Protein AF-0000000074147773 (afdb_homodimer)

Structure (mmCIF, N/CA/C/O backbone):
data_AF-0000000074147773-model_v1
#
loop_
_entity.id
_entity.type
_entity.pdbx_description
1 polymer 'Methenyltetrahydrofolate cyclohydrolase'
#
loop_
_atom_site.group_PDB
_atom_site.id
_atom_site.type_symbol
_atom_site.label_atom_id
_atom_site.label_alt_id
_atom_site.label_comp_id
_atom_site.label_asym_id
_atom_site.label_entity_id
_atom_site.label_seq_id
_atom_site.pdbx_PDB_ins_code
_atom_site.Cartn_x
_atom_site.Cartn_y
_atom_site.Cartn_z
_atom_site.occupancy
_atom_site.B_iso_or_equiv
_atom_site.auth_seq_id
_atom_site.auth_comp_id
_atom_site.auth_asym_id
_atom_site.auth_atom_id
_atom_site.pdbx_PDB_model_num
ATOM 1 N N . MET A 1 1 ? 4.961 -12.312 -34 1 29.41 1 MET A N 1
ATOM 2 C CA . MET A 1 1 ? 4 -11.25 -33.75 1 29.41 1 MET A CA 1
ATOM 3 C C . MET A 1 1 ? 4.52 -10.289 -32.688 1 29.41 1 MET A C 1
ATOM 5 O O . MET A 1 1 ? 4.824 -10.711 -31.562 1 29.41 1 MET A O 1
ATOM 9 N N . GLU A 1 2 ? 5.23 -9.031 -32.844 1 34.5 2 GLU A N 1
ATOM 10 C CA . GLU A 1 2 ? 6.031 -7.953 -32.281 1 34.5 2 GLU A CA 1
ATOM 11 C C . GLU A 1 2 ? 5.363 -7.359 -31.031 1 34.5 2 GLU A C 1
ATOM 13 O O . GLU A 1 2 ? 4.246 -6.852 -31.109 1 34.5 2 GLU A O 1
ATOM 18 N N . SER A 1 3 ? 5.461 -7.637 -29.625 1 37.81 3 SER A N 1
ATOM 19 C CA . SER A 1 3 ? 5.012 -7.641 -28.25 1 37.81 3 SER A CA 1
ATOM 20 C C . SER A 1 3 ? 4.984 -6.23 -27.672 1 37.81 3 SER A C 1
ATOM 22 O O . SER A 1 3 ? 5.328 -6.02 -26.5 1 37.81 3 SER A O 1
ATOM 24 N N . SER A 1 4 ? 5.133 -4.949 -28.344 1 43 4 SER A N 1
ATOM 25 C CA . SER A 1 4 ? 5.449 -3.543 -28.547 1 43 4 SER A CA 1
ATOM 26 C C . SER A 1 4 ? 4.516 -2.639 -27.75 1 43 4 SER A C 1
ATOM 28 O O . SER A 1 4 ? 4.969 -1.708 -27.094 1 43 4 SER A O 1
ATOM 30 N N . ASP A 1 5 ? 3.113 -2.307 -28.312 1 51.75 5 ASP A N 1
ATOM 31 C CA . ASP A 1 5 ? 2.176 -1.191 -28.219 1 51.75 5 ASP A CA 1
ATOM 32 C C . ASP A 1 5 ? 1.51 -1.149 -26.844 1 51.75 5 ASP A C 1
ATOM 34 O O . ASP A 1 5 ? 0.52 -0.442 -26.656 1 51.75 5 ASP A O 1
ATOM 38 N N . LYS A 1 6 ? 1.767 -2.047 -26.078 1 74.19 6 LYS A N 1
ATOM 39 C CA . LYS A 1 6 ? 0.974 -2.094 -24.859 1 74.19 6 LYS A CA 1
ATOM 40 C C . LYS A 1 6 ? 1.425 -1.021 -23.859 1 74.19 6 LYS A C 1
ATOM 42 O O . LYS A 1 6 ? 2.623 -0.848 -23.641 1 74.19 6 LYS A O 1
ATOM 47 N N . ILE A 1 7 ? 0.647 -0.293 -23.656 1 90.44 7 ILE A N 1
ATOM 48 C CA . ILE A 1 7 ? 0.877 0.74 -22.656 1 90.44 7 ILE A CA 1
ATOM 49 C C . ILE A 1 7 ? 1.504 0.118 -21.406 1 90.44 7 ILE A C 1
ATOM 51 O O . ILE A 1 7 ? 1.015 -0.894 -20.906 1 90.44 7 ILE A O 1
ATOM 55 N N . LYS A 1 8 ? 2.754 0.72 -21.109 1 96.19 8 LYS A N 1
ATOM 56 C CA . LYS A 1 8 ? 3.381 0.263 -19.875 1 96.19 8 LYS A CA 1
ATOM 57 C C . LYS A 1 8 ? 2.434 0.412 -18.688 1 96.19 8 LYS A C 1
ATOM 59 O O . LYS A 1 8 ? 1.649 1.362 -18.641 1 96.19 8 LYS A O 1
ATOM 64 N N . LEU A 1 9 ? 2.557 -0.542 -17.766 1 97.94 9 LEU A N 1
ATOM 65 C CA . LEU A 1 9 ? 1.691 -0.519 -16.594 1 97.94 9 LEU A CA 1
ATOM 66 C C . LEU A 1 9 ? 1.794 0.82 -15.867 1 97.94 9 LEU A C 1
ATOM 68 O O . LEU A 1 9 ? 0.778 1.398 -15.477 1 97.94 9 LEU A O 1
ATOM 72 N N . ILE A 1 10 ? 3.014 1.371 -15.742 1 98.31 10 ILE A N 1
ATOM 73 C CA . ILE A 1 10 ? 3.25 2.57 -14.945 1 98.31 10 ILE A CA 1
ATOM 74 C C . ILE A 1 10 ? 2.764 3.801 -15.711 1 98.31 10 ILE A C 1
ATOM 76 O O . ILE A 1 10 ? 2.684 4.895 -15.148 1 98.31 10 ILE A O 1
ATOM 80 N N . ASP A 1 11 ? 2.488 3.627 -16.969 1 97.94 11 ASP A N 1
ATOM 81 C CA . ASP A 1 11 ? 1.99 4.727 -17.797 1 97.94 11 ASP A CA 1
ATOM 82 C C . ASP A 1 11 ? 0.463 4.746 -17.812 1 97.94 11 ASP A C 1
ATOM 84 O O . ASP A 1 11 ? -0.142 5.641 -18.406 1 97.94 11 ASP A O 1
ATOM 88 N N . ARG A 1 12 ? -0.165 3.822 -17.156 1 97.94 12 ARG A N 1
ATOM 89 C CA . ARG A 1 12 ? -1.62 3.787 -17.062 1 97.94 12 ARG A CA 1
ATOM 90 C C . ARG A 1 12 ? -2.107 4.699 -15.938 1 97.94 12 ARG A C 1
ATOM 92 O O . ARG A 1 12 ? -1.411 4.891 -14.938 1 97.94 12 ARG A O 1
ATOM 99 N N . ALA A 1 13 ? -3.307 5.168 -16.156 1 98.38 13 ALA A N 1
ATOM 100 C CA . ALA A 1 13 ? -3.955 5.902 -15.078 1 98.38 13 ALA A CA 1
ATOM 101 C C . ALA A 1 13 ? -4.152 5.016 -13.852 1 98.38 13 ALA A C 1
ATOM 103 O O . ALA A 1 13 ? -4.316 3.801 -13.977 1 98.38 13 ALA A O 1
ATOM 104 N N . ILE A 1 14 ? -4.141 5.605 -12.734 1 98.69 14 ILE A N 1
ATOM 105 C CA . ILE A 1 14 ? -4.371 4.887 -11.484 1 98.69 14 ILE A CA 1
ATOM 106 C C . ILE A 1 14 ? -5.629 4.027 -11.602 1 98.69 14 ILE A C 1
ATOM 108 O O . ILE A 1 14 ? -5.605 2.836 -11.289 1 98.69 14 ILE A O 1
ATOM 112 N N . THR A 1 15 ? -6.723 4.586 -12.078 1 98.56 15 THR A N 1
ATOM 113 C CA . THR A 1 15 ? -7.984 3.873 -12.219 1 98.56 15 THR A CA 1
ATOM 114 C C . THR A 1 15 ? -7.832 2.676 -13.148 1 98.56 15 THR A C 1
ATOM 116 O O . THR A 1 15 ? -8.352 1.593 -12.875 1 98.56 15 THR A O 1
ATOM 119 N N . GLU A 1 16 ? -7.113 2.869 -14.219 1 98.44 16 GLU A N 1
ATOM 120 C CA . GLU A 1 16 ? -6.914 1.796 -15.188 1 98.44 16 GLU A CA 1
ATOM 121 C C . GLU A 1 16 ? -6.074 0.667 -14.602 1 98.44 16 GLU A C 1
ATOM 123 O O . GLU A 1 16 ? -6.348 -0.51 -14.844 1 98.44 16 GLU A O 1
ATOM 128 N N . PHE A 1 17 ? -5.039 1.039 -13.93 1 98.75 17 PHE A N 1
ATOM 129 C CA . PHE A 1 17 ? -4.184 0.029 -13.32 1 98.75 17 PHE A CA 1
ATOM 130 C C . PHE A 1 17 ? -4.965 -0.794 -12.297 1 98.75 17 PHE A C 1
ATOM 132 O O . PHE A 1 17 ? -4.887 -2.023 -12.297 1 98.75 17 PHE A O 1
ATOM 139 N N . VAL A 1 18 ? -5.723 -0.099 -11.438 1 98.81 18 VAL A N 1
ATOM 140 C CA . VAL A 1 18 ? -6.469 -0.779 -10.383 1 98.81 18 VAL A CA 1
ATOM 141 C C . VAL A 1 18 ? -7.535 -1.677 -11.008 1 98.81 18 VAL A C 1
ATOM 143 O O . VAL A 1 18 ? -7.766 -2.795 -10.539 1 98.81 18 VAL A O 1
ATOM 146 N N . GLU A 1 19 ? -8.148 -1.21 -12.031 1 98.62 19 GLU A N 1
ATOM 147 C CA . GLU A 1 19 ? -9.148 -2.006 -12.727 1 98.62 19 GLU A CA 1
ATOM 148 C C . GLU A 1 19 ? -8.523 -3.227 -13.391 1 98.62 19 GLU A C 1
ATOM 150 O O . GLU A 1 19 ? -9.102 -4.316 -13.375 1 98.62 19 GLU A O 1
ATOM 155 N N . LEU A 1 20 ? -7.383 -2.988 -14 1 98.69 20 LEU A N 1
ATOM 156 C CA . LEU A 1 20 ? -6.672 -4.102 -14.617 1 98.69 20 LEU A CA 1
ATOM 157 C C . LEU A 1 20 ? -6.262 -5.133 -13.578 1 98.69 20 LEU A C 1
ATOM 159 O O . LEU A 1 20 ? -6.422 -6.336 -13.789 1 98.69 20 LEU A O 1
ATOM 163 N N . LEU A 1 21 ? -5.754 -4.676 -12.461 1 98.69 21 LEU A N 1
ATOM 164 C CA . LEU A 1 21 ? -5.359 -5.547 -11.352 1 98.69 21 LEU A CA 1
ATOM 165 C C . LEU A 1 21 ? -6.543 -6.371 -10.859 1 98.69 21 LEU A C 1
ATOM 167 O O . LEU A 1 21 ? -6.383 -7.543 -10.516 1 98.69 21 LEU A O 1
ATOM 171 N N . ALA A 1 22 ? -7.711 -5.832 -10.891 1 98.69 22 ALA A N 1
ATOM 172 C CA . ALA A 1 22 ? -8.922 -6.457 -10.367 1 98.69 22 ALA A CA 1
ATOM 173 C C . ALA A 1 22 ? -9.531 -7.41 -11.391 1 98.69 22 ALA A C 1
ATOM 175 O O . ALA A 1 22 ? -10.492 -8.125 -11.086 1 98.69 22 ALA A O 1
ATOM 176 N N . SER A 1 23 ? -8.992 -7.477 -12.555 1 98 23 SER A N 1
ATOM 177 C CA . SER A 1 23 ? -9.633 -8.156 -13.68 1 98 23 SER A CA 1
ATOM 178 C C . SER A 1 23 ? -9.273 -9.641 -13.703 1 98 23 SER A C 1
ATOM 180 O O . SER A 1 23 ? -8.703 -10.164 -12.742 1 98 23 SER A O 1
ATOM 182 N N . GLN A 1 24 ? -9.641 -10.297 -14.766 1 97.06 24 GLN A N 1
ATOM 183 C CA . GLN A 1 24 ? -9.352 -11.719 -14.953 1 97.06 24 GLN A CA 1
ATOM 184 C C . GLN A 1 24 ? -7.973 -11.922 -15.57 1 97.06 24 GLN A C 1
ATOM 186 O O . GLN A 1 24 ? -7.531 -13.055 -15.758 1 97.06 24 GLN A O 1
ATOM 191 N N . GLU A 1 25 ? -7.328 -10.758 -15.891 1 96.62 25 GLU A N 1
ATOM 192 C CA . GLU A 1 25 ? -5.98 -10.898 -16.422 1 96.62 25 GLU A CA 1
ATOM 193 C C . GLU A 1 25 ? -5.027 -11.477 -15.391 1 96.62 25 GLU A C 1
ATOM 195 O O . GLU A 1 25 ? -5.098 -11.133 -14.211 1 96.62 25 GLU A O 1
ATOM 200 N N . PRO A 1 26 ? -4.141 -12.336 -15.805 1 95.62 26 PRO A N 1
ATOM 201 C CA . PRO A 1 26 ? -3.252 -12.992 -14.844 1 95.62 26 PRO A CA 1
ATOM 202 C C . PRO A 1 26 ? -2.184 -12.055 -14.297 1 95.62 26 PRO A C 1
ATOM 204 O O . PRO A 1 26 ? -1.562 -12.352 -13.273 1 95.62 26 PRO A O 1
ATOM 207 N N . ALA A 1 27 ? -1.83 -10.922 -14.992 1 95.69 27 ALA A N 1
ATOM 208 C CA . ALA A 1 27 ? -0.927 -9.859 -14.562 1 95.69 27 ALA A CA 1
ATOM 209 C C . ALA A 1 27 ? -1.498 -8.484 -14.898 1 95.69 27 ALA A C 1
ATOM 211 O O . ALA A 1 27 ? -2.195 -8.32 -15.898 1 95.69 27 ALA A O 1
ATOM 212 N N . PRO A 1 28 ? -1.213 -7.453 -14.164 1 98.12 28 PRO A N 1
ATOM 213 C CA . PRO A 1 28 ? -0.367 -7.484 -12.969 1 98.12 28 PRO A CA 1
ATOM 214 C C . PRO A 1 28 ? -1.028 -8.211 -11.797 1 98.12 28 PRO A C 1
ATOM 216 O O . PRO A 1 28 ? -2.238 -8.445 -11.82 1 98.12 28 PRO A O 1
ATOM 219 N N . GLY A 1 29 ? -0.2 -8.641 -10.836 1 98.19 29 GLY A N 1
ATOM 220 C CA . GLY A 1 29 ? -0.664 -9.297 -9.625 1 98.19 29 GLY A CA 1
ATOM 221 C C . GLY A 1 29 ? -0.015 -8.75 -8.367 1 98.19 29 GLY A C 1
ATOM 222 O O . GLY A 1 29 ? 0.261 -7.547 -8.273 1 98.19 29 GLY A O 1
ATOM 223 N N . GLY A 1 30 ? 0.128 -9.641 -7.426 1 98.69 30 GLY A N 1
ATOM 224 C CA . GLY A 1 30 ? 0.611 -9.242 -6.113 1 98.69 30 GLY A CA 1
ATOM 225 C C . GLY A 1 30 ? 2.006 -8.656 -6.145 1 98.69 30 GLY A C 1
ATOM 226 O O . GLY A 1 30 ? 2.322 -7.754 -5.359 1 98.69 30 GLY A O 1
ATOM 227 N N . GLY A 1 31 ? 2.883 -9.211 -6.957 1 98.81 31 GLY A N 1
ATOM 228 C CA . GLY A 1 31 ? 4.227 -8.664 -7.059 1 98.81 31 GLY A CA 1
ATOM 229 C C . GLY A 1 31 ? 4.25 -7.23 -7.547 1 98.81 31 GLY A C 1
ATOM 230 O O . GLY A 1 31 ? 4.914 -6.375 -6.953 1 98.81 31 GLY A O 1
ATOM 231 N N . ALA A 1 32 ? 3.541 -7.004 -8.625 1 98.88 32 ALA A N 1
ATOM 232 C CA . ALA A 1 32 ? 3.436 -5.648 -9.156 1 98.88 32 ALA A CA 1
ATOM 233 C C . ALA A 1 32 ? 2.783 -4.711 -8.141 1 98.88 32 ALA A C 1
ATOM 235 O O . ALA A 1 32 ? 3.223 -3.572 -7.969 1 98.88 32 ALA A O 1
ATOM 236 N N . ALA A 1 33 ? 1.726 -5.195 -7.492 1 98.94 33 ALA A N 1
ATOM 237 C CA . ALA A 1 33 ? 1.051 -4.414 -6.457 1 98.94 33 ALA A CA 1
ATOM 238 C C . ALA A 1 33 ? 2.014 -4.051 -5.328 1 98.94 33 ALA A C 1
ATOM 240 O O . ALA A 1 33 ? 2.051 -2.9 -4.883 1 98.94 33 ALA A O 1
ATOM 241 N N . SER A 1 34 ? 2.818 -5.008 -4.887 1 99 34 SER A N 1
ATOM 242 C CA . SER A 1 34 ? 3.793 -4.766 -3.828 1 99 34 SER A CA 1
ATOM 243 C C . SER A 1 34 ? 4.797 -3.693 -4.234 1 99 34 SER A C 1
ATOM 245 O O . SER A 1 34 ? 5.133 -2.816 -3.439 1 99 34 SER A O 1
ATOM 247 N N . SER A 1 35 ? 5.246 -3.775 -5.453 1 98.94 35 SER A N 1
ATOM 248 C CA . SER A 1 35 ? 6.211 -2.797 -5.945 1 98.94 35 SER A CA 1
ATOM 249 C C . SER A 1 35 ? 5.609 -1.396 -5.977 1 98.94 35 SER A C 1
ATOM 251 O O . SER A 1 35 ? 6.258 -0.429 -5.566 1 98.94 35 SER A O 1
ATOM 253 N N . LEU A 1 36 ? 4.383 -1.274 -6.418 1 98.94 36 LEU A N 1
ATOM 254 C CA . LEU A 1 36 ? 3.703 0.014 -6.477 1 98.94 36 LEU A CA 1
ATOM 255 C C . LEU A 1 36 ? 3.504 0.591 -5.078 1 98.94 36 LEU A C 1
ATOM 257 O O . LEU A 1 36 ? 3.742 1.779 -4.855 1 98.94 36 LEU A O 1
ATOM 261 N N . VAL A 1 37 ? 3.078 -0.197 -4.156 1 98.94 37 VAL A N 1
ATOM 262 C CA . VAL A 1 37 ? 2.873 0.242 -2.781 1 98.94 37 VAL A CA 1
ATOM 263 C C . VAL A 1 37 ? 4.199 0.708 -2.184 1 98.94 37 VAL A C 1
ATOM 265 O O . VAL A 1 37 ? 4.242 1.703 -1.457 1 98.94 37 VAL A O 1
ATOM 268 N N . GLY A 1 38 ? 5.293 -0.038 -2.498 1 99 38 GLY A N 1
ATOM 269 C CA . GLY A 1 38 ? 6.613 0.419 -2.096 1 99 38 GLY A CA 1
ATOM 270 C C . GLY A 1 38 ? 6.965 1.788 -2.645 1 99 38 GLY A C 1
ATOM 271 O O . GLY A 1 38 ? 7.453 2.65 -1.911 1 99 38 GLY A O 1
ATOM 272 N N . ALA A 1 39 ? 6.691 1.983 -3.916 1 99 39 ALA A N 1
ATOM 273 C CA . ALA A 1 39 ? 6.977 3.266 -4.555 1 99 39 ALA A CA 1
ATOM 274 C C . ALA A 1 39 ? 6.184 4.395 -3.9 1 99 39 ALA A C 1
ATOM 276 O O . ALA A 1 39 ? 6.684 5.512 -3.76 1 99 39 ALA A O 1
ATOM 277 N N . ILE A 1 40 ? 4.977 4.113 -3.512 1 98.94 40 ILE A N 1
ATOM 278 C CA . ILE A 1 40 ? 4.137 5.082 -2.816 1 98.94 40 ILE A CA 1
ATOM 279 C C . ILE A 1 40 ? 4.762 5.434 -1.469 1 98.94 40 ILE A C 1
ATOM 281 O O . ILE A 1 40 ? 4.832 6.609 -1.098 1 98.94 40 ILE A O 1
ATOM 285 N N . GLY A 1 41 ? 5.262 4.406 -0.734 1 98.94 41 GLY A N 1
ATOM 286 C CA . GLY A 1 41 ? 5.953 4.656 0.521 1 98.94 41 GLY A CA 1
ATOM 287 C C . GLY A 1 41 ? 7.188 5.523 0.361 1 98.94 41 GLY A C 1
ATOM 288 O O . GLY A 1 41 ? 7.414 6.441 1.15 1 98.94 41 GLY A O 1
ATOM 289 N N . VAL A 1 42 ? 7.941 5.289 -0.665 1 98.94 42 VAL A N 1
ATOM 290 C CA . VAL A 1 42 ? 9.156 6.047 -0.952 1 98.94 42 VAL A CA 1
ATOM 291 C C . VAL A 1 42 ? 8.789 7.484 -1.312 1 98.94 42 VAL A C 1
ATOM 293 O O . VAL A 1 42 ? 9.484 8.43 -0.917 1 98.94 42 VAL A O 1
ATOM 296 N N . ALA A 1 43 ? 7.738 7.641 -2.078 1 98.94 43 ALA A N 1
ATOM 297 C CA . ALA A 1 43 ? 7.289 8.977 -2.469 1 98.94 43 ALA A CA 1
ATOM 298 C C . ALA A 1 43 ? 6.938 9.812 -1.245 1 98.94 43 ALA A C 1
ATOM 300 O O . ALA A 1 43 ? 7.23 11.008 -1.199 1 98.94 43 ALA A O 1
ATOM 301 N N . LEU A 1 44 ? 6.316 9.203 -0.269 1 98.88 44 LEU A N 1
ATOM 302 C CA . LEU A 1 44 ? 5.984 9.922 0.957 1 98.88 44 LEU A CA 1
ATOM 303 C C . LEU A 1 44 ? 7.25 10.344 1.697 1 98.88 44 LEU A C 1
ATOM 305 O O . LEU A 1 44 ? 7.289 11.414 2.307 1 98.88 44 LEU A O 1
ATOM 309 N N . SER A 1 45 ? 8.266 9.469 1.662 1 98.75 45 SER A N 1
ATOM 310 C CA . SER A 1 45 ? 9.562 9.852 2.217 1 98.75 45 SER A CA 1
ATOM 311 C C . SER A 1 45 ? 10.109 11.102 1.535 1 98.75 45 SER A C 1
ATOM 313 O O . SER A 1 45 ? 10.578 12.023 2.203 1 98.75 45 SER A O 1
ATOM 315 N N . SER A 1 46 ? 10.062 11.148 0.239 1 98.81 46 SER A N 1
ATOM 316 C CA . SER A 1 46 ? 10.5 12.312 -0.53 1 98.81 46 SER A CA 1
ATOM 317 C C . SER A 1 46 ? 9.664 13.539 -0.202 1 98.81 46 SER A C 1
ATOM 319 O O . SER A 1 46 ? 10.188 14.648 -0.106 1 98.81 46 SER A O 1
ATOM 321 N N . MET A 1 47 ? 8.367 13.328 -0.102 1 98.62 47 MET A N 1
ATOM 322 C CA . MET A 1 47 ? 7.473 14.43 0.25 1 98.62 47 MET A CA 1
ATOM 323 C C . MET A 1 47 ? 7.906 15.086 1.557 1 98.62 47 MET A C 1
ATOM 325 O O . MET A 1 47 ? 7.992 16.312 1.642 1 98.62 47 MET A O 1
ATOM 329 N N . VAL A 1 48 ? 8.164 14.289 2.584 1 98.62 48 VAL A N 1
ATOM 330 C CA . VAL A 1 48 ? 8.578 14.789 3.891 1 98.62 48 VAL A CA 1
ATOM 331 C C . VAL A 1 48 ? 9.836 15.641 3.74 1 98.62 48 VAL A C 1
ATOM 333 O O . VAL A 1 48 ? 9.922 16.734 4.301 1 98.62 48 VAL A O 1
ATOM 336 N N . ALA A 1 49 ? 10.773 15.141 2.98 1 98.75 49 ALA A N 1
ATOM 337 C CA . ALA A 1 49 ? 12.016 15.875 2.758 1 98.75 49 ALA A CA 1
ATOM 338 C C . ALA A 1 49 ? 11.758 17.172 2.012 1 98.75 49 ALA A C 1
ATOM 340 O O . ALA A 1 49 ? 12.25 18.234 2.406 1 98.75 49 ALA A O 1
ATOM 341 N N . ASN A 1 50 ? 10.945 17.125 1.016 1 98.56 50 ASN A N 1
ATOM 342 C CA . ASN A 1 50 ? 10.664 18.297 0.183 1 98.56 50 ASN A CA 1
ATOM 343 C C . ASN A 1 50 ? 9.906 19.359 0.96 1 98.56 50 ASN A C 1
ATOM 345 O O . ASN A 1 50 ? 10.117 20.562 0.738 1 98.56 50 ASN A O 1
ATOM 349 N N . LEU A 1 51 ? 9.078 18.922 1.876 1 98 51 LEU A N 1
ATOM 350 C CA . LEU A 1 51 ? 8.32 19.859 2.684 1 98 51 LEU A CA 1
ATOM 351 C C . LEU A 1 51 ? 9.18 20.422 3.812 1 98 51 LEU A C 1
ATOM 353 O O . LEU A 1 51 ? 8.734 21.297 4.562 1 98 51 LEU A O 1
ATOM 357 N N . THR A 1 52 ? 10.328 19.922 3.939 1 98.25 52 THR A N 1
ATOM 358 C CA . THR A 1 52 ? 11.242 20.359 4.988 1 98.25 52 THR A CA 1
ATOM 359 C C . THR A 1 52 ? 12.266 21.344 4.445 1 98.25 52 THR A C 1
ATOM 361 O O . THR A 1 52 ? 12.609 22.328 5.125 1 98.25 52 THR A O 1
ATOM 364 N N . ILE A 1 53 ? 12.648 21.219 3.27 1 97.38 53 ILE A N 1
ATOM 365 C CA . ILE A 1 53 ? 13.688 22.047 2.658 1 97.38 53 ILE A CA 1
ATOM 366 C C . ILE A 1 53 ? 13.156 23.453 2.445 1 97.38 53 ILE A C 1
ATOM 368 O O . ILE A 1 53 ? 11.969 23.641 2.16 1 97.38 53 ILE A O 1
ATOM 372 N N . GLY A 1 54 ? 14.039 24.375 2.561 1 95.06 54 GLY A N 1
ATOM 373 C CA . GLY A 1 54 ? 13.711 25.766 2.287 1 95.06 54 GLY A CA 1
ATOM 374 C C . GLY A 1 54 ? 13.125 26.5 3.486 1 95.06 54 GLY A C 1
ATOM 375 O O . GLY A 1 54 ? 12.938 27.719 3.453 1 95.06 54 GLY A O 1
ATOM 376 N N . LYS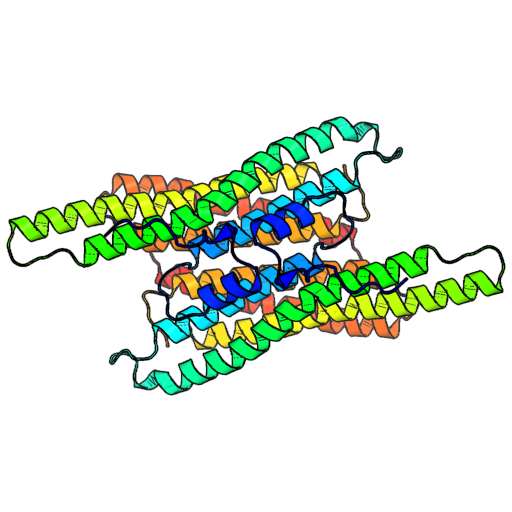 A 1 55 ? 12.836 25.719 4.492 1 94.31 55 LYS A N 1
ATOM 377 C CA . LYS A 1 55 ? 12.352 26.328 5.73 1 94.31 55 LYS A CA 1
ATOM 378 C C . LYS A 1 55 ? 13.5 26.688 6.66 1 94.31 55 LYS A C 1
ATOM 380 O O . LYS A 1 55 ? 14.383 25.859 6.914 1 94.31 55 LYS A O 1
ATOM 385 N N . GLU A 1 56 ? 13.453 27.906 7.152 1 95.31 56 GLU A N 1
ATOM 386 C CA . GLU A 1 56 ? 14.523 28.438 7.984 1 95.31 56 GLU A CA 1
ATOM 387 C C . GLU A 1 56 ? 14.75 27.562 9.219 1 95.31 56 GLU A C 1
ATOM 389 O O . GLU A 1 56 ? 15.891 27.312 9.602 1 95.31 56 GLU A O 1
ATOM 394 N N . LYS A 1 57 ? 13.727 27.031 9.734 1 94.44 57 LYS A N 1
ATOM 395 C CA . LYS A 1 57 ? 13.766 26.219 10.953 1 94.44 57 LYS A CA 1
ATOM 396 C C . LYS A 1 57 ? 14.578 24.953 10.75 1 94.44 57 LYS A C 1
ATOM 398 O O . LYS A 1 57 ? 15.102 24.375 11.703 1 94.44 57 LYS A O 1
ATOM 403 N N . PHE A 1 58 ? 14.703 24.562 9.445 1 96.25 58 PHE A N 1
ATOM 404 C CA . PHE A 1 58 ? 15.336 23.266 9.172 1 96.25 58 PHE A CA 1
ATOM 405 C C . PHE A 1 58 ? 16.594 23.453 8.32 1 96.25 58 PHE A C 1
ATOM 407 O O . PHE A 1 58 ? 17 22.547 7.594 1 96.25 58 PHE A O 1
ATOM 414 N N . LYS A 1 59 ? 17.125 24.609 8.383 1 96.75 59 LYS A N 1
ATOM 415 C CA . LYS A 1 59 ? 18.281 24.922 7.555 1 96.75 59 LYS A CA 1
ATOM 416 C C . LYS A 1 59 ? 19.422 23.953 7.812 1 96.75 59 LYS A C 1
ATOM 418 O O . LYS A 1 59 ? 20.156 23.578 6.887 1 96.75 59 LYS A O 1
ATOM 423 N N . ASP A 1 60 ? 19.609 23.547 9.031 1 97.25 60 ASP A N 1
ATOM 424 C CA . ASP A 1 60 ? 20.703 22.656 9.406 1 97.25 60 ASP A CA 1
ATOM 425 C C . ASP A 1 60 ? 20.422 21.234 8.953 1 97.25 60 ASP A C 1
ATOM 427 O O . ASP A 1 60 ? 21.312 20.375 9.016 1 97.25 60 ASP A O 1
ATOM 431 N N . LYS A 1 61 ? 19.203 20.922 8.484 1 98.12 61 LYS A N 1
ATOM 432 C CA . LYS A 1 61 ? 18.812 19.578 8.023 1 98.12 61 LYS A CA 1
ATOM 433 C C . LYS A 1 61 ? 18.766 19.516 6.496 1 98.12 61 LYS A C 1
ATOM 435 O O . LYS A 1 61 ? 18.484 18.469 5.922 1 98.12 61 LYS A O 1
ATOM 440 N N . GLU A 1 62 ? 19.062 20.578 5.887 1 97.62 62 GLU A N 1
ATOM 441 C CA . GLU A 1 62 ? 18.844 20.688 4.449 1 97.62 62 GLU A CA 1
ATOM 442 C C . GLU A 1 62 ? 19.688 19.688 3.686 1 97.62 62 GLU A C 1
ATOM 444 O O . GLU A 1 62 ? 19.219 19.062 2.732 1 97.62 62 GLU A O 1
ATOM 449 N N . GLU A 1 63 ? 20.922 19.562 4.039 1 98 63 GLU A N 1
ATOM 450 C CA . GLU A 1 63 ? 21.812 18.625 3.363 1 98 63 GLU A CA 1
ATOM 451 C C . GLU A 1 63 ? 21.281 17.188 3.496 1 98 63 GLU A C 1
ATOM 453 O O . GLU A 1 63 ? 21.297 16.422 2.533 1 98 63 GLU A O 1
ATOM 458 N N . LEU A 1 64 ? 20.859 16.859 4.707 1 98.44 64 LEU A N 1
ATOM 459 C CA . LEU A 1 64 ? 20.281 15.539 4.934 1 98.44 64 LEU A CA 1
ATOM 460 C C . LEU A 1 64 ? 19.031 15.336 4.066 1 98.44 64 LEU A C 1
ATOM 462 O O . LEU A 1 64 ? 18.875 14.273 3.455 1 98.44 64 LEU A O 1
ATOM 466 N N . MET A 1 65 ? 18.156 16.297 3.988 1 98.62 65 MET A N 1
ATOM 467 C CA . MET A 1 65 ? 16.922 16.219 3.197 1 98.62 65 MET A CA 1
ATOM 468 C C . MET A 1 65 ? 17.25 16.031 1.717 1 98.62 65 MET A C 1
ATOM 470 O O . MET A 1 65 ? 16.609 15.234 1.03 1 98.62 65 MET A O 1
ATOM 474 N N . LEU A 1 66 ? 18.234 16.781 1.252 1 98.38 66 LEU A N 1
ATOM 475 C CA . LEU A 1 66 ? 18.625 16.672 -0.15 1 98.38 66 LEU A CA 1
ATOM 476 C C . LEU A 1 66 ? 19.172 15.273 -0.455 1 98.38 66 LEU A C 1
ATOM 478 O O . LEU A 1 66 ? 18.906 14.727 -1.526 1 98.38 66 LEU A O 1
ATOM 482 N N . GLU A 1 67 ? 19.906 14.719 0.439 1 98.5 67 GLU A N 1
ATOM 483 C CA . GLU A 1 67 ? 20.391 13.352 0.287 1 98.5 67 GLU A CA 1
ATOM 484 C C . GLU A 1 67 ? 19.25 12.352 0.25 1 98.5 67 GLU A C 1
ATOM 486 O O . GLU A 1 67 ? 19.25 11.422 -0.566 1 98.5 67 GLU A O 1
ATOM 491 N N . LEU A 1 68 ? 18.312 12.508 1.17 1 98.75 68 LEU A N 1
ATOM 492 C CA . LEU A 1 68 ? 17.141 11.633 1.201 1 98.75 68 LEU A CA 1
ATOM 493 C C . LEU A 1 68 ? 16.375 11.688 -0.122 1 98.75 68 LEU A C 1
ATOM 495 O O . LEU A 1 68 ? 15.984 10.648 -0.66 1 98.75 68 LEU A O 1
ATOM 499 N N . ILE A 1 69 ? 16.188 12.906 -0.646 1 98.69 69 ILE A N 1
ATOM 500 C CA . ILE A 1 69 ? 15.469 13.086 -1.898 1 98.69 69 ILE A CA 1
ATOM 501 C C . ILE A 1 69 ? 16.203 12.367 -3.027 1 98.69 69 ILE A C 1
ATOM 503 O O . ILE A 1 69 ? 15.578 11.648 -3.822 1 98.69 69 ILE A O 1
ATOM 507 N N . LYS A 1 70 ? 17.5 12.516 -3.084 1 98.75 70 LYS A N 1
ATOM 508 C CA . LYS A 1 70 ? 18.312 11.891 -4.125 1 98.75 70 LYS A CA 1
ATOM 509 C C . LYS A 1 70 ? 18.203 10.375 -4.066 1 98.75 70 LYS A C 1
ATOM 511 O O . LYS A 1 70 ? 17.953 9.727 -5.086 1 98.75 70 LYS A O 1
ATOM 516 N N . GLU A 1 71 ? 18.375 9.805 -2.918 1 98.88 71 GLU A N 1
ATOM 517 C CA . GLU A 1 71 ? 18.328 8.359 -2.752 1 98.88 71 GLU A CA 1
ATOM 518 C C . GLU A 1 71 ? 16.906 7.824 -2.99 1 98.88 71 GLU A C 1
ATOM 520 O O . GLU A 1 71 ? 16.734 6.777 -3.617 1 98.88 71 GLU A O 1
ATOM 525 N N . ASN A 1 72 ? 15.922 8.539 -2.463 1 98.88 72 ASN A N 1
ATOM 526 C CA . ASN A 1 72 ? 14.539 8.141 -2.674 1 98.88 72 ASN A CA 1
ATOM 527 C C . ASN A 1 72 ? 14.172 8.125 -4.156 1 98.88 72 ASN A C 1
ATOM 529 O O . ASN A 1 72 ? 13.453 7.246 -4.617 1 98.88 72 ASN A O 1
ATOM 533 N N . ASN A 1 73 ? 14.648 9.133 -4.84 1 98.75 73 ASN A N 1
ATOM 534 C CA . ASN A 1 73 ? 14.375 9.195 -6.27 1 98.75 73 ASN A CA 1
ATOM 535 C C . ASN A 1 73 ? 14.891 7.957 -7 1 98.75 73 ASN A C 1
ATOM 537 O O . ASN A 1 73 ? 14.219 7.43 -7.887 1 98.75 73 ASN A O 1
ATOM 541 N N . LYS A 1 74 ? 16.047 7.52 -6.652 1 98.81 74 LYS A N 1
ATOM 542 C CA . LYS A 1 74 ? 16.625 6.32 -7.25 1 98.81 74 LYS A CA 1
ATOM 543 C C . LYS A 1 74 ? 15.789 5.086 -6.93 1 98.81 74 LYS A C 1
ATOM 545 O O . LYS A 1 74 ? 15.453 4.305 -7.82 1 98.81 74 LYS A O 1
ATOM 550 N N . ILE A 1 75 ? 15.477 4.93 -5.684 1 98.94 75 ILE A N 1
ATOM 551 C CA . ILE A 1 75 ? 14.719 3.77 -5.234 1 98.94 75 ILE A CA 1
ATOM 552 C C . ILE A 1 75 ? 13.336 3.773 -5.887 1 98.94 75 ILE A C 1
ATOM 554 O O . ILE A 1 75 ? 12.852 2.729 -6.328 1 98.94 75 ILE A O 1
ATOM 558 N N . GLN A 1 76 ? 12.703 4.926 -5.93 1 98.88 76 GLN A N 1
ATOM 559 C CA . GLN A 1 76 ? 11.375 5.078 -6.527 1 98.88 76 GLN A CA 1
ATOM 560 C C . GLN A 1 76 ? 11.383 4.645 -7.992 1 98.88 76 GLN A C 1
ATOM 562 O O . GLN A 1 76 ? 10.492 3.92 -8.43 1 98.88 76 GLN A O 1
ATOM 567 N N . LYS A 1 77 ? 12.344 5.098 -8.727 1 98.81 77 LYS A N 1
ATOM 568 C CA . LYS A 1 77 ? 12.469 4.723 -10.133 1 98.81 77 LYS A CA 1
ATOM 569 C C . LYS A 1 77 ? 12.625 3.211 -10.281 1 98.81 77 LYS A C 1
ATOM 571 O O . LYS A 1 77 ? 12 2.602 -11.156 1 98.81 77 LYS A O 1
ATOM 576 N N . GLU A 1 78 ? 13.422 2.646 -9.477 1 98.94 78 GLU A N 1
ATOM 577 C CA . GLU A 1 78 ? 13.664 1.208 -9.531 1 98.94 78 GLU A CA 1
ATOM 578 C C . GLU A 1 78 ? 12.406 0.419 -9.195 1 98.94 78 GLU A C 1
ATOM 580 O O . GLU A 1 78 ? 12.078 -0.562 -9.859 1 98.94 78 GLU A O 1
ATOM 585 N N . LEU A 1 79 ? 11.695 0.833 -8.133 1 98.94 79 LEU A N 1
ATOM 586 C CA . LEU A 1 79 ? 10.461 0.152 -7.758 1 98.94 79 LEU A CA 1
ATOM 587 C C . LEU A 1 79 ? 9.414 0.263 -8.867 1 98.94 79 LEU A C 1
ATOM 589 O O . LEU A 1 79 ? 8.688 -0.695 -9.141 1 98.94 79 LEU A O 1
ATOM 593 N N . LEU A 1 80 ? 9.32 1.42 -9.5 1 98.94 80 LEU A N 1
ATOM 594 C CA . LEU A 1 80 ? 8.367 1.59 -10.594 1 98.94 80 LEU A CA 1
ATOM 595 C C . LEU A 1 80 ? 8.727 0.68 -11.766 1 98.94 80 LEU A C 1
ATOM 597 O O . LEU A 1 80 ? 7.836 0.115 -12.414 1 98.94 80 LEU A O 1
ATOM 601 N N . GLU A 1 81 ? 10 0.47 -12.016 1 98.75 81 GLU A N 1
ATOM 602 C CA . GLU A 1 81 ? 10.445 -0.43 -13.078 1 98.75 81 GLU A CA 1
ATOM 603 C C . GLU A 1 81 ? 10.117 -1.881 -12.742 1 98.75 81 GLU A C 1
ATOM 605 O O . GLU A 1 81 ? 9.82 -2.678 -13.641 1 98.75 81 GLU A O 1
ATOM 610 N N . LEU A 1 82 ? 10.133 -2.186 -11.492 1 98.88 82 LEU A N 1
ATOM 611 C CA . LEU A 1 82 ? 9.906 -3.559 -11.055 1 98.88 82 LEU A CA 1
ATOM 612 C C . LEU A 1 82 ? 8.453 -3.959 -11.258 1 98.88 82 LEU A C 1
ATOM 614 O O . LEU A 1 82 ? 8.125 -5.148 -11.281 1 98.88 82 LEU A O 1
ATOM 618 N N . ILE A 1 83 ? 7.555 -3.004 -11.375 1 98.88 83 ILE A N 1
ATOM 619 C CA . ILE A 1 83 ? 6.152 -3.307 -11.641 1 98.88 83 ILE A CA 1
ATOM 620 C C . ILE A 1 83 ? 6.031 -4.059 -12.969 1 98.88 83 ILE A C 1
ATOM 622 O O . ILE A 1 83 ? 5.43 -5.133 -13.023 1 98.88 83 ILE A O 1
ATOM 626 N N . GLU A 1 84 ? 6.66 -3.535 -14.016 1 98.56 84 GLU A N 1
ATOM 627 C CA . GLU A 1 84 ? 6.637 -4.191 -15.32 1 98.56 84 GLU A CA 1
ATOM 628 C C . GLU A 1 84 ? 7.402 -5.512 -15.289 1 98.56 84 GLU A C 1
ATOM 630 O O . GLU A 1 84 ? 6.973 -6.496 -15.891 1 98.56 84 GLU A O 1
ATOM 635 N N . LYS A 1 85 ? 8.555 -5.48 -14.656 1 98.75 85 LYS A N 1
ATOM 636 C CA . LYS A 1 85 ? 9.406 -6.668 -14.609 1 98.75 85 LYS A CA 1
ATOM 637 C C . LYS A 1 85 ? 8.688 -7.832 -13.938 1 98.75 85 LYS A C 1
ATOM 639 O O . LYS A 1 85 ? 8.891 -8.992 -14.305 1 98.75 85 LYS A O 1
ATOM 644 N N . ASP A 1 86 ? 7.891 -7.535 -12.922 1 98.75 86 ASP A N 1
ATOM 645 C CA . ASP A 1 86 ? 7.121 -8.594 -12.273 1 98.75 86 ASP A CA 1
ATOM 646 C C . ASP A 1 86 ? 6.172 -9.266 -13.258 1 98.75 86 ASP A C 1
ATOM 648 O O . ASP A 1 86 ? 6.09 -10.5 -13.305 1 98.75 86 ASP A O 1
ATOM 652 N N . ALA A 1 87 ? 5.43 -8.484 -14.023 1 97.81 87 ALA A N 1
ATOM 653 C CA . ALA A 1 87 ? 4.5 -9.016 -15.016 1 97.81 87 ALA A CA 1
ATOM 654 C C . ALA A 1 87 ? 5.242 -9.812 -16.094 1 97.81 87 ALA A C 1
ATOM 656 O O . ALA A 1 87 ? 4.793 -10.883 -16.5 1 97.81 87 ALA A O 1
ATOM 657 N N . GLU A 1 88 ? 6.383 -9.273 -16.516 1 98.38 88 GLU A N 1
ATOM 658 C CA . GLU A 1 88 ? 7.18 -9.961 -17.531 1 98.38 88 GLU A CA 1
ATOM 659 C C . GLU A 1 88 ? 7.66 -11.32 -17.031 1 98.38 88 GLU A C 1
ATOM 661 O O . GLU A 1 88 ? 7.629 -12.305 -17.766 1 98.38 88 GLU A O 1
ATOM 666 N N . ALA A 1 89 ? 8.125 -11.312 -15.789 1 98.56 89 ALA A N 1
ATOM 667 C CA . ALA A 1 89 ? 8.586 -12.562 -15.203 1 98.56 89 ALA A CA 1
ATOM 668 C C . ALA A 1 89 ? 7.449 -13.578 -15.094 1 98.56 89 ALA A C 1
ATOM 670 O O . ALA A 1 89 ? 7.645 -14.766 -15.344 1 98.56 89 ALA A O 1
ATOM 671 N N . PHE A 1 90 ? 6.297 -13.125 -14.766 1 97.5 90 PHE A N 1
ATOM 672 C CA . PHE A 1 90 ? 5.125 -13.984 -14.703 1 97.5 90 PHE A CA 1
ATOM 673 C C . PHE A 1 90 ? 4.852 -14.633 -16.062 1 97.5 90 PHE A C 1
ATOM 675 O O . PHE A 1 90 ? 4.594 -15.836 -16.141 1 97.5 90 PHE A O 1
ATOM 682 N N . PHE A 1 91 ? 4.918 -13.805 -17.109 1 97.69 91 PHE A N 1
ATOM 683 C CA . PHE A 1 91 ? 4.57 -14.32 -18.422 1 97.69 91 PHE A CA 1
ATOM 684 C C . PHE A 1 91 ? 5.621 -15.305 -18.922 1 97.69 91 PHE A C 1
ATOM 686 O O . PHE A 1 91 ? 5.305 -16.234 -19.656 1 97.69 91 PHE A O 1
ATOM 693 N N . LYS A 1 92 ? 6.848 -15.188 -18.469 1 98.5 92 LYS A N 1
ATOM 694 C CA . LYS A 1 92 ? 7.863 -16.188 -18.797 1 98.5 92 LYS A CA 1
ATOM 695 C C . LYS A 1 92 ? 7.543 -17.531 -18.156 1 98.5 92 LYS A C 1
ATOM 697 O O . LYS A 1 92 ? 7.727 -18.578 -18.781 1 98.5 92 LYS A O 1
ATOM 702 N N . VAL A 1 93 ? 7.098 -17.5 -16.922 1 98.31 93 VAL A N 1
ATOM 703 C CA . VAL A 1 93 ? 6.699 -18.734 -16.234 1 98.31 93 VAL A CA 1
ATOM 704 C C . VAL A 1 93 ? 5.5 -19.344 -16.938 1 98.31 93 VAL A C 1
ATOM 706 O O . VAL A 1 93 ? 5.492 -20.547 -17.219 1 98.31 93 VAL A O 1
ATOM 709 N N . ALA A 1 94 ? 4.5 -18.516 -17.266 1 97.12 94 ALA A N 1
ATOM 710 C CA . ALA A 1 94 ? 3.299 -18.984 -17.953 1 97.12 94 ALA A CA 1
ATOM 711 C C . ALA A 1 94 ? 3.648 -19.625 -19.297 1 97.12 94 ALA A C 1
ATOM 713 O O . ALA A 1 94 ? 3.08 -20.656 -19.656 1 97.12 94 ALA A O 1
ATOM 714 N N . LYS A 1 95 ? 4.57 -19 -19.984 1 98.06 95 LYS A N 1
ATOM 715 C CA . LYS A 1 95 ? 5.012 -19.531 -21.266 1 98.06 95 LYS A CA 1
ATOM 716 C C . LYS A 1 95 ? 5.68 -20.891 -21.109 1 98.06 95 LYS A C 1
ATOM 718 O O . LYS A 1 95 ? 5.449 -21.812 -21.891 1 98.06 95 LYS A O 1
ATOM 723 N N . ALA A 1 96 ? 6.488 -21 -20.109 1 98.31 96 ALA A N 1
ATOM 724 C CA . ALA A 1 96 ? 7.168 -22.266 -19.844 1 98.31 96 ALA A CA 1
ATOM 725 C C . ALA A 1 96 ? 6.164 -23.359 -19.5 1 98.31 96 ALA A C 1
ATOM 727 O O . ALA A 1 96 ? 6.32 -24.5 -19.938 1 98.31 96 ALA A O 1
ATOM 728 N N . LEU A 1 97 ? 5.156 -23.062 -18.766 1 96.94 97 LEU A N 1
ATOM 729 C CA . LEU A 1 97 ? 4.141 -24.031 -18.359 1 96.94 97 LEU A CA 1
ATOM 730 C C . LEU A 1 97 ? 3.361 -24.547 -19.562 1 96.94 97 LEU A C 1
ATOM 732 O O . LEU A 1 97 ? 2.783 -25.641 -19.5 1 96.94 97 LEU A O 1
ATOM 736 N N . LYS A 1 98 ? 3.383 -23.812 -20.656 1 97.5 98 LYS A N 1
ATOM 737 C CA . LYS A 1 98 ? 2.605 -24.172 -21.844 1 97.5 98 LYS A CA 1
ATOM 738 C C . LYS A 1 98 ? 3.463 -24.922 -22.859 1 97.5 98 LYS A C 1
ATOM 740 O O . LYS A 1 98 ? 2.98 -25.312 -23.922 1 97.5 98 LYS A O 1
ATOM 745 N N . MET A 1 99 ? 4.664 -25.094 -22.562 1 98.19 99 MET A N 1
ATOM 746 C CA . MET A 1 99 ? 5.551 -25.828 -23.453 1 98.19 99 MET A CA 1
ATOM 747 C C . MET A 1 99 ? 5.109 -27.281 -23.578 1 98.19 99 MET A C 1
ATOM 749 O O . MET A 1 99 ? 4.562 -27.859 -22.641 1 98.19 99 MET A O 1
ATOM 753 N N . PRO A 1 100 ? 5.352 -27.891 -24.703 1 97.88 100 PRO A N 1
ATOM 754 C CA . PRO A 1 100 ? 4.945 -29.281 -24.906 1 97.88 100 PRO A CA 1
ATOM 755 C C . PRO A 1 100 ? 5.652 -30.25 -23.969 1 97.88 100 PRO A C 1
ATOM 757 O O . PRO A 1 100 ? 6.766 -29.969 -23.516 1 97.88 100 PRO A O 1
ATOM 760 N N . LYS A 1 101 ? 5 -31.281 -23.609 1 96.75 101 LYS A N 1
ATOM 761 C CA . LYS A 1 101 ? 5.527 -32.281 -22.688 1 96.75 101 LYS A CA 1
ATOM 762 C C . LYS A 1 101 ? 5.223 -33.688 -23.172 1 96.75 101 LYS A C 1
ATOM 764 O O . LYS A 1 101 ? 4.902 -34.562 -22.359 1 96.75 101 LYS A O 1
ATOM 769 N N . ASN A 1 102 ? 5.289 -33.875 -24.453 1 97.81 102 ASN A N 1
ATOM 770 C CA . ASN A 1 102 ? 4.875 -35.156 -25.062 1 97.81 102 ASN A CA 1
ATOM 771 C C . ASN A 1 102 ? 6.043 -36.125 -25.172 1 97.81 102 ASN A C 1
ATOM 773 O O . ASN A 1 102 ? 5.836 -37.344 -25.281 1 97.81 102 ASN A O 1
ATOM 777 N N . THR A 1 103 ? 7.258 -35.719 -25.406 1 97.94 103 THR A N 1
ATOM 778 C CA . THR A 1 103 ? 8.461 -36.531 -25.484 1 97.94 103 THR A CA 1
ATOM 779 C C . THR A 1 103 ? 9.391 -36.219 -24.312 1 97.94 103 THR A C 1
ATOM 781 O O . THR A 1 103 ? 9.211 -35.219 -23.609 1 97.94 103 THR A O 1
ATOM 784 N N . GLU A 1 104 ? 10.234 -37.188 -24.078 1 97.69 104 GLU A N 1
ATOM 785 C CA . GLU A 1 104 ? 11.203 -36.969 -23 1 97.69 104 GLU A CA 1
ATOM 786 C C . GLU A 1 104 ? 12.023 -35.719 -23.219 1 97.69 104 GLU A C 1
ATOM 788 O O . GLU A 1 104 ? 12.336 -34.969 -22.281 1 97.69 104 GLU A O 1
ATOM 793 N N . GLU A 1 105 ? 12.367 -35.5 -24.438 1 97.75 105 GLU A N 1
ATOM 794 C CA . GLU A 1 105 ? 13.125 -34.281 -24.797 1 97.75 105 GLU A CA 1
ATOM 795 C C . GLU A 1 105 ? 12.312 -33.031 -24.516 1 97.75 105 GLU A C 1
ATOM 797 O O . GLU A 1 105 ? 12.844 -32.062 -23.953 1 97.75 105 GLU A O 1
ATOM 802 N N . GLU A 1 106 ? 11.109 -33.062 -24.859 1 97.56 106 GLU A N 1
ATOM 803 C CA . GLU A 1 106 ? 10.219 -31.922 -24.609 1 97.56 106 GLU A CA 1
ATOM 804 C C . GLU A 1 106 ? 10.047 -31.688 -23.109 1 97.56 106 GLU A C 1
ATOM 806 O O . GLU A 1 106 ? 10.047 -30.531 -22.656 1 97.56 106 GLU A O 1
ATOM 811 N N . LYS A 1 107 ? 9.906 -32.656 -22.391 1 97.75 107 LYS A N 1
ATOM 812 C CA . LYS A 1 107 ? 9.75 -32.562 -20.938 1 97.75 107 LYS A CA 1
ATOM 813 C C . LYS A 1 107 ? 10.984 -31.953 -20.297 1 97.75 107 LYS A C 1
ATOM 815 O O . LYS A 1 107 ? 10.875 -31.125 -19.375 1 97.75 107 LYS A O 1
ATOM 820 N N . ASN A 1 108 ? 12.07 -32.375 -20.75 1 97.56 108 ASN A N 1
ATOM 821 C CA . ASN A 1 108 ? 13.32 -31.859 -20.203 1 97.56 108 ASN A CA 1
ATOM 822 C C . ASN A 1 108 ? 13.477 -30.375 -20.531 1 97.56 108 ASN A C 1
ATOM 824 O O . ASN A 1 108 ? 13.906 -29.594 -19.672 1 97.56 108 ASN A O 1
ATOM 828 N N . ARG A 1 109 ? 13.164 -30.016 -21.703 1 97.88 109 ARG A N 1
ATOM 829 C CA . ARG A 1 109 ? 13.234 -28.609 -22.094 1 97.88 109 ARG A CA 1
ATOM 830 C C . ARG A 1 109 ? 12.258 -27.766 -21.281 1 97.88 109 ARG A C 1
ATOM 832 O O . ARG A 1 109 ? 12.586 -26.641 -20.891 1 97.88 109 ARG A O 1
ATOM 839 N N . ARG A 1 110 ? 11.117 -28.312 -21.109 1 97.88 110 ARG A N 1
ATOM 840 C CA . ARG A 1 110 ? 10.094 -27.641 -20.328 1 97.88 110 ARG A CA 1
ATOM 841 C C . ARG A 1 110 ? 10.562 -27.438 -18.891 1 97.88 110 ARG A C 1
ATOM 843 O O . ARG A 1 110 ? 10.398 -26.359 -18.312 1 97.88 110 ARG A O 1
ATOM 850 N N . LYS A 1 111 ? 11.109 -28.422 -18.328 1 97.44 111 LYS A N 1
ATOM 851 C CA . LYS A 1 111 ? 11.609 -28.375 -16.953 1 97.44 111 LYS A CA 1
ATOM 852 C C . LYS A 1 111 ? 12.688 -27.297 -16.797 1 97.44 111 LYS A C 1
ATOM 854 O O . LYS A 1 111 ? 12.68 -26.547 -15.828 1 97.44 111 LYS A O 1
ATOM 859 N N . GLU A 1 112 ? 13.539 -27.281 -17.719 1 98.12 112 GLU A N 1
ATOM 860 C CA . GLU A 1 112 ? 14.617 -26.297 -17.672 1 98.12 112 GLU A CA 1
ATOM 861 C C . GLU A 1 112 ? 14.086 -24.875 -17.844 1 98.12 112 GLU A C 1
ATOM 863 O O . GLU A 1 112 ? 14.5 -23.953 -17.141 1 98.12 112 GLU A O 1
ATOM 868 N N . ALA A 1 113 ? 13.211 -24.719 -18.766 1 98.44 113 ALA A N 1
ATOM 869 C CA . ALA A 1 113 ? 12.609 -23.406 -19.016 1 98.44 113 ALA A CA 1
ATOM 870 C C . ALA A 1 113 ? 11.844 -22.906 -17.797 1 98.44 113 ALA A C 1
ATOM 872 O O . ALA A 1 113 ? 11.93 -21.734 -17.438 1 98.44 113 ALA A O 1
ATOM 873 N N . LEU A 1 114 ? 11.148 -23.812 -17.219 1 98.19 114 LEU A N 1
ATOM 874 C CA . LEU A 1 114 ? 10.352 -23.469 -16.047 1 98.19 114 LEU A CA 1
ATOM 875 C C . LEU A 1 114 ? 11.258 -23.094 -14.875 1 98.19 114 LEU A C 1
ATOM 877 O O . LEU A 1 114 ? 11 -22.109 -14.172 1 98.19 114 LEU A O 1
ATOM 881 N N . GLU A 1 115 ? 12.281 -23.859 -14.695 1 98.5 115 GLU A N 1
ATOM 882 C CA . GLU A 1 115 ? 13.234 -23.594 -13.625 1 98.5 115 GLU A CA 1
ATOM 883 C C . GLU A 1 115 ? 13.844 -22.203 -13.773 1 98.5 115 GLU A C 1
ATOM 885 O O . GLU A 1 115 ? 13.898 -21.438 -12.812 1 98.5 115 GLU A O 1
ATOM 890 N N . ASN A 1 116 ? 14.258 -21.891 -14.961 1 98.56 116 ASN A N 1
ATOM 891 C CA . ASN A 1 116 ? 14.867 -20.594 -15.227 1 98.56 116 ASN A CA 1
ATOM 892 C C . ASN A 1 116 ? 13.859 -19.453 -15.055 1 98.56 116 ASN A C 1
ATOM 894 O O . ASN A 1 116 ? 14.188 -18.406 -14.484 1 98.56 116 ASN A O 1
ATOM 898 N N . ALA A 1 117 ? 12.703 -19.625 -15.531 1 98.69 117 ALA A N 1
ATOM 899 C CA . ALA A 1 117 ? 11.656 -18.609 -15.43 1 98.69 117 ALA A CA 1
ATOM 900 C C . ALA A 1 117 ? 11.273 -18.359 -13.969 1 98.69 117 ALA A C 1
ATOM 902 O O . ALA A 1 117 ? 11.062 -17.219 -13.562 1 98.69 117 ALA A O 1
ATOM 903 N N . LEU A 1 118 ? 11.234 -19.422 -13.211 1 98.56 118 LEU A N 1
ATOM 904 C CA . LEU A 1 118 ? 10.875 -19.297 -11.797 1 98.56 118 LEU A CA 1
ATOM 905 C C . LEU A 1 118 ? 11.969 -18.562 -11.016 1 98.56 118 LEU A C 1
ATOM 907 O O . LEU A 1 118 ? 11.672 -17.781 -10.117 1 98.56 118 LEU A O 1
ATOM 911 N N . LYS A 1 119 ? 13.188 -18.859 -11.344 1 98.75 119 LYS A N 1
ATOM 912 C CA . LYS A 1 119 ? 14.273 -18.141 -10.695 1 98.75 119 LYS A CA 1
ATOM 913 C C . LYS A 1 119 ? 14.203 -16.641 -10.984 1 98.75 119 LYS A C 1
ATOM 915 O O . LYS A 1 119 ? 14.359 -15.82 -10.078 1 98.75 119 LYS A O 1
ATOM 920 N N . GLU A 1 120 ? 13.953 -16.328 -12.203 1 98.5 120 GLU A N 1
ATOM 921 C CA . GLU A 1 120 ? 13.789 -14.914 -12.562 1 98.5 120 GLU A CA 1
ATOM 922 C C . GLU A 1 120 ? 12.602 -14.297 -11.836 1 98.5 120 GLU A C 1
ATOM 924 O O . GLU A 1 120 ? 12.695 -13.172 -11.328 1 98.5 120 GLU A O 1
ATOM 929 N N . ALA A 1 121 ? 11.508 -15.016 -11.766 1 98.62 121 ALA A N 1
ATOM 930 C CA . ALA A 1 121 ? 10.281 -14.531 -11.133 1 98.62 121 ALA A CA 1
ATOM 931 C C . ALA A 1 121 ? 10.484 -14.359 -9.625 1 98.62 121 ALA A C 1
ATOM 933 O O . ALA A 1 121 ? 9.758 -13.602 -8.984 1 98.62 121 ALA A O 1
ATOM 934 N N . THR A 1 122 ? 11.453 -15.039 -9.078 1 98.81 122 THR A N 1
ATOM 935 C CA . THR A 1 122 ? 11.766 -14.938 -7.656 1 98.81 122 THR A CA 1
ATOM 936 C C . THR A 1 122 ? 12.633 -13.711 -7.371 1 98.81 122 THR A C 1
ATOM 938 O O . THR A 1 122 ? 12.469 -13.062 -6.336 1 98.81 122 THR A O 1
ATOM 941 N N . LEU A 1 123 ? 13.477 -13.375 -8.273 1 98.88 123 LEU A N 1
ATOM 942 C CA . LEU A 1 123 ? 14.453 -12.32 -8.039 1 98.88 123 LEU A CA 1
ATOM 943 C C . LEU A 1 123 ? 13.797 -10.945 -8.094 1 98.88 123 LEU A C 1
ATOM 945 O O . LEU A 1 123 ? 14.25 -10.008 -7.434 1 98.88 123 LEU A O 1
ATOM 949 N N . VAL A 1 124 ? 12.719 -10.82 -8.82 1 98.88 124 VAL A N 1
ATOM 950 C CA . VAL A 1 124 ? 12.031 -9.539 -8.945 1 98.88 124 VAL A CA 1
ATOM 951 C C . VAL A 1 124 ? 11.438 -9.133 -7.598 1 98.88 124 VAL A C 1
ATOM 953 O O . VAL A 1 124 ? 11.766 -8.07 -7.062 1 98.88 124 VAL A O 1
ATOM 956 N N . PRO A 1 125 ? 10.617 -9.977 -6.953 1 98.94 125 PRO A N 1
ATOM 957 C CA . PRO A 1 125 ? 10.109 -9.586 -5.637 1 98.94 125 PRO A CA 1
ATOM 958 C C . PRO A 1 125 ? 11.211 -9.516 -4.582 1 98.94 125 PRO A C 1
ATOM 960 O O . PRO A 1 125 ? 11.117 -8.719 -3.639 1 98.94 125 PRO A O 1
ATOM 963 N N . LEU A 1 126 ? 12.289 -10.281 -4.727 1 98.94 126 LEU A N 1
ATOM 964 C CA . LEU A 1 126 ? 13.414 -10.133 -3.807 1 98.94 126 LEU A CA 1
ATOM 965 C C . LEU A 1 126 ? 14 -8.727 -3.889 1 98.94 126 LEU A C 1
ATOM 967 O O . LEU A 1 126 ? 14.367 -8.141 -2.865 1 98.94 126 LEU A O 1
ATOM 971 N N . GLU A 1 127 ? 14.094 -8.242 -5.078 1 98.94 127 GLU A N 1
ATOM 972 C CA . GLU A 1 127 ? 14.594 -6.879 -5.258 1 98.94 127 GLU A CA 1
ATOM 973 C C . GLU A 1 127 ? 13.648 -5.855 -4.645 1 98.94 127 GLU A C 1
ATOM 975 O O . GLU A 1 127 ? 14.086 -4.848 -4.094 1 98.94 127 GLU A O 1
ATOM 980 N N . ILE A 1 128 ? 12.336 -6.059 -4.719 1 98.94 128 ILE A N 1
ATOM 981 C CA . ILE A 1 128 ? 11.359 -5.195 -4.066 1 98.94 128 ILE A CA 1
ATOM 982 C C . ILE A 1 128 ? 11.625 -5.16 -2.562 1 98.94 128 ILE A C 1
ATOM 984 O O . ILE A 1 128 ? 11.586 -4.094 -1.945 1 98.94 128 ILE A O 1
ATOM 988 N N . MET A 1 129 ? 11.938 -6.301 -2.002 1 98.94 129 MET A N 1
ATOM 989 C CA . MET A 1 129 ? 12.234 -6.375 -0.575 1 98.94 129 MET A CA 1
ATOM 990 C C . MET A 1 129 ? 13.484 -5.57 -0.241 1 98.94 129 MET A C 1
ATOM 992 O O . MET A 1 129 ? 13.5 -4.809 0.727 1 98.94 129 MET A O 1
ATOM 996 N N . ARG A 1 130 ? 14.5 -5.707 -1.056 1 98.94 130 ARG A N 1
ATOM 997 C CA . ARG A 1 130 ? 15.742 -4.973 -0.834 1 98.94 130 ARG A CA 1
ATOM 998 C C . ARG A 1 130 ? 15.508 -3.467 -0.875 1 98.94 130 ARG A C 1
ATOM 1000 O O . ARG A 1 130 ? 15.992 -2.732 -0.013 1 98.94 130 ARG A O 1
ATOM 1007 N N . LYS A 1 131 ? 14.781 -3.029 -1.872 1 98.94 131 LYS A N 1
ATOM 1008 C CA . LYS A 1 131 ? 14.492 -1.604 -2.016 1 98.94 131 LYS A CA 1
ATOM 1009 C C . LYS A 1 131 ? 13.633 -1.097 -0.858 1 98.94 131 LYS A C 1
ATOM 1011 O O . LYS A 1 131 ? 13.812 0.035 -0.4 1 98.94 131 LYS A O 1
ATOM 1016 N N . SER A 1 132 ? 12.688 -1.896 -0.374 1 98.94 132 SER A N 1
ATOM 1017 C CA . SER A 1 132 ? 11.812 -1.506 0.727 1 98.94 132 SER A CA 1
ATOM 1018 C C . SER A 1 132 ? 12.609 -1.245 2 1 98.94 132 SER A C 1
ATOM 1020 O O . SER A 1 132 ? 12.367 -0.263 2.703 1 98.94 132 SER A O 1
ATOM 1022 N N . ILE A 1 133 ? 13.586 -2.055 2.281 1 98.81 133 ILE A N 1
ATOM 1023 C CA . ILE A 1 133 ? 14.398 -1.892 3.482 1 98.81 133 ILE A CA 1
ATOM 1024 C C . ILE A 1 133 ? 15.25 -0.631 3.363 1 98.81 133 ILE A C 1
ATOM 1026 O O . ILE A 1 133 ? 15.406 0.117 4.332 1 98.81 133 ILE A O 1
ATOM 1030 N N . LYS A 1 134 ? 15.836 -0.45 2.201 1 98.81 134 LYS A N 1
ATOM 1031 C CA . LYS A 1 134 ? 16.625 0.762 1.981 1 98.81 134 LYS A CA 1
ATOM 1032 C C . LYS A 1 134 ? 15.773 2.012 2.215 1 98.81 134 LYS A C 1
ATOM 1034 O O . LYS A 1 134 ? 16.219 2.959 2.863 1 98.81 134 LYS A O 1
ATOM 1039 N N . ALA A 1 135 ? 14.602 1.995 1.713 1 98.88 135 ALA A N 1
ATOM 1040 C CA . ALA A 1 135 ? 13.695 3.131 1.863 1 98.88 135 ALA A CA 1
ATOM 1041 C C . ALA A 1 135 ? 13.289 3.32 3.322 1 98.88 135 ALA A C 1
ATOM 1043 O O . ALA A 1 135 ? 13.164 4.453 3.795 1 98.88 135 ALA A O 1
ATOM 1044 N N . LEU A 1 136 ? 13.047 2.24 4.043 1 98.94 136 LEU A N 1
ATOM 1045 C CA . LEU A 1 136 ? 12.703 2.32 5.457 1 98.94 136 LEU A CA 1
ATOM 1046 C C . LEU A 1 136 ? 13.82 2.979 6.258 1 98.94 136 LEU A C 1
ATOM 1048 O O . LEU A 1 136 ? 13.555 3.777 7.16 1 98.94 136 LEU A O 1
ATOM 1052 N N . ARG A 1 137 ? 15.016 2.666 5.93 1 98.75 137 ARG A N 1
ATOM 1053 C CA . ARG A 1 137 ? 16.141 3.275 6.617 1 98.75 137 ARG A CA 1
ATOM 1054 C C . ARG A 1 137 ? 16.203 4.777 6.363 1 98.75 137 ARG A C 1
ATOM 1056 O O . ARG A 1 137 ? 16.531 5.551 7.262 1 98.75 137 ARG A O 1
ATOM 1063 N N . LEU A 1 138 ? 15.914 5.184 5.141 1 98.69 138 LEU A N 1
ATOM 1064 C CA . LEU A 1 138 ? 15.875 6.609 4.82 1 98.69 138 LEU A CA 1
ATOM 1065 C C . LEU A 1 138 ? 14.742 7.301 5.578 1 98.69 138 LEU A C 1
ATOM 1067 O O . LEU A 1 138 ? 14.914 8.422 6.062 1 98.69 138 LEU A O 1
ATOM 1071 N N . LEU A 1 139 ? 13.594 6.629 5.68 1 98.5 139 LEU A N 1
ATOM 1072 C CA . LEU A 1 139 ? 12.469 7.148 6.445 1 98.5 139 LEU A CA 1
ATOM 1073 C C . LEU A 1 139 ? 12.859 7.352 7.91 1 98.5 139 LEU A C 1
ATOM 1075 O O . LEU A 1 139 ? 12.5 8.359 8.516 1 98.5 139 LEU A O 1
ATOM 1079 N N . GLU A 1 140 ? 13.531 6.398 8.438 1 98.38 140 GLU A N 1
ATOM 1080 C CA . GLU A 1 140 ? 13.969 6.477 9.828 1 98.38 140 GLU A CA 1
ATOM 1081 C C . GLU A 1 140 ? 14.859 7.695 10.062 1 98.38 140 GLU A C 1
ATOM 1083 O O . GLU A 1 140 ? 14.75 8.367 11.086 1 98.38 140 GLU A O 1
ATOM 1088 N N . LYS A 1 141 ? 15.727 8 9.094 1 98.25 141 LYS A N 1
ATOM 1089 C CA . LYS A 1 141 ? 16.625 9.148 9.195 1 98.25 141 LYS A CA 1
ATOM 1090 C C . LYS A 1 141 ? 15.836 10.453 9.227 1 98.25 141 LYS A C 1
ATOM 1092 O O . LYS A 1 141 ? 16.297 11.445 9.812 1 98.25 141 LYS A O 1
ATOM 1097 N N . SER A 1 142 ? 14.688 10.453 8.609 1 97.94 142 SER A N 1
ATOM 1098 C CA . SER A 1 142 ? 13.898 11.68 8.531 1 97.94 142 SER A CA 1
ATOM 1099 C C . SER A 1 142 ? 13.188 11.953 9.852 1 97.94 142 SER A C 1
ATOM 1101 O O . SER A 1 142 ? 12.82 13.094 10.141 1 97.94 142 SER A O 1
ATOM 1103 N N . LEU A 1 143 ? 12.914 10.922 10.602 1 96.75 143 LEU A N 1
ATOM 1104 C CA . LEU A 1 143 ? 12.211 11.055 11.867 1 96.75 143 LEU A CA 1
ATOM 1105 C C . LEU A 1 143 ? 12.992 11.93 12.836 1 96.75 143 LEU A C 1
ATOM 1107 O O . LEU A 1 143 ? 14.164 11.672 13.117 1 96.75 143 LEU A O 1
ATOM 1111 N N . GLY A 1 144 ? 12.461 12.977 13.312 1 95 144 GLY A N 1
ATOM 1112 C CA . GLY A 1 144 ? 13.102 13.906 14.227 1 95 144 GLY A CA 1
ATOM 1113 C C . GLY A 1 144 ? 13.938 14.953 13.523 1 95 144 GLY A C 1
ATOM 1114 O O . GLY A 1 144 ? 14.438 15.891 14.156 1 95 144 GLY A O 1
ATOM 1115 N N . ASN A 1 145 ? 14.047 14.891 12.219 1 97.25 145 ASN A N 1
ATOM 1116 C CA . ASN A 1 145 ? 14.891 15.805 11.469 1 97.25 145 ASN A CA 1
ATOM 1117 C C . ASN A 1 145 ? 14.109 16.516 10.367 1 97.25 145 ASN A C 1
ATOM 1119 O O . ASN A 1 145 ? 14.695 17.156 9.484 1 97.25 145 ASN A O 1
ATOM 1123 N N . SER A 1 146 ? 12.805 16.359 10.422 1 97.69 146 SER A N 1
ATOM 1124 C CA . SER A 1 146 ? 12 16.891 9.328 1 97.69 146 SER A CA 1
ATOM 1125 C C . SER A 1 146 ? 10.828 17.719 9.852 1 97.69 146 SER A C 1
ATOM 1127 O O . SER A 1 146 ? 10.656 17.859 11.062 1 97.69 146 SER A O 1
ATOM 1129 N N . ASN A 1 147 ? 10.141 18.328 8.875 1 95.69 147 ASN A N 1
ATOM 1130 C CA . ASN A 1 147 ? 8.953 19.109 9.18 1 95.69 147 ASN A CA 1
ATOM 1131 C C . ASN A 1 147 ? 7.961 18.328 10.039 1 95.69 147 ASN A C 1
ATOM 1133 O O . ASN A 1 147 ? 7.418 17.312 9.594 1 95.69 147 ASN A O 1
ATOM 1137 N N . PRO A 1 148 ? 7.73 18.75 11.273 1 94.25 148 PRO A N 1
ATOM 1138 C CA . PRO A 1 148 ? 6.836 17.984 12.148 1 94.25 148 PRO A CA 1
ATOM 1139 C C . PRO A 1 148 ? 5.406 17.906 11.609 1 94.25 148 PRO A C 1
ATOM 1141 O O . PRO A 1 148 ? 4.66 17 11.961 1 94.25 148 PRO A O 1
ATOM 1144 N N . ASN A 1 149 ? 5.059 18.844 10.75 1 91.81 149 ASN A N 1
ATOM 1145 C CA . ASN A 1 149 ? 3.717 18.844 10.172 1 91.81 149 ASN A CA 1
ATOM 1146 C C . ASN A 1 149 ? 3.529 17.703 9.18 1 91.81 149 ASN A C 1
ATOM 1148 O O . ASN A 1 149 ? 2.402 17.391 8.789 1 91.81 149 ASN A O 1
ATOM 1152 N N . ALA A 1 150 ? 4.598 17.062 8.789 1 94.44 150 ALA A N 1
ATOM 1153 C CA . ALA A 1 150 ? 4.539 15.961 7.828 1 94.44 150 ALA A CA 1
ATOM 1154 C C . ALA A 1 150 ? 4.852 14.625 8.5 1 94.44 150 ALA A C 1
ATOM 1156 O O . ALA A 1 150 ? 5.137 13.633 7.824 1 94.44 150 ALA A O 1
ATOM 1157 N N . VAL A 1 151 ? 4.824 14.586 9.812 1 96.62 151 VAL A N 1
ATOM 1158 C CA . VAL A 1 151 ? 5.273 13.414 10.547 1 96.62 151 VAL A CA 1
ATOM 1159 C C . VAL A 1 151 ? 4.348 12.234 10.266 1 96.62 151 VAL A C 1
ATOM 1161 O O . VAL A 1 151 ? 4.797 11.086 10.203 1 96.62 151 VAL A O 1
ATOM 1164 N N . SER A 1 152 ? 3.02 12.508 10.102 1 97.38 152 SER A N 1
ATOM 1165 C CA . SER A 1 152 ? 2.09 11.422 9.789 1 97.38 152 SER A CA 1
ATOM 1166 C C . SER A 1 152 ? 2.473 10.727 8.484 1 97.38 152 SER A C 1
ATOM 1168 O O . SER A 1 152 ? 2.307 9.516 8.359 1 97.38 152 SER A O 1
ATOM 1170 N N . ASP A 1 153 ? 3.021 11.516 7.555 1 98.56 153 ASP A N 1
ATOM 1171 C CA . ASP A 1 153 ? 3.4 10.945 6.266 1 98.56 153 ASP A CA 1
ATOM 1172 C C . ASP A 1 153 ? 4.59 9.992 6.414 1 98.56 153 ASP A C 1
ATOM 1174 O O . ASP A 1 153 ? 4.734 9.047 5.641 1 98.56 153 ASP A O 1
ATOM 1178 N N . ILE A 1 154 ? 5.5 10.227 7.398 1 98.75 154 ILE A N 1
ATOM 1179 C CA . ILE A 1 154 ? 6.562 9.281 7.715 1 98.75 154 ILE A CA 1
ATOM 1180 C C . ILE A 1 154 ? 5.957 7.941 8.133 1 98.75 154 ILE A C 1
ATOM 1182 O O . ILE A 1 154 ? 6.367 6.887 7.648 1 98.75 154 ILE A O 1
ATOM 1186 N N . GLY A 1 155 ? 4.961 8 8.992 1 98.81 155 GLY A N 1
ATOM 1187 C CA . GLY A 1 155 ? 4.297 6.789 9.445 1 98.81 155 GLY A CA 1
ATOM 1188 C C . GLY A 1 155 ? 3.584 6.051 8.328 1 98.81 155 GLY A C 1
ATOM 1189 O O . GLY A 1 155 ? 3.672 4.824 8.234 1 98.81 155 GLY A O 1
ATOM 1190 N N . VAL A 1 156 ? 2.867 6.805 7.48 1 98.94 156 VAL A N 1
ATOM 1191 C CA . VAL A 1 156 ? 2.182 6.188 6.352 1 98.94 156 VAL A CA 1
ATOM 1192 C C . VAL A 1 156 ? 3.199 5.539 5.418 1 98.94 156 VAL A C 1
ATOM 1194 O O . VAL A 1 156 ? 2.988 4.422 4.938 1 98.94 156 VAL A O 1
ATOM 1197 N N . GLY A 1 157 ? 4.344 6.277 5.133 1 98.94 157 GLY A N 1
ATOM 1198 C CA . GLY A 1 157 ? 5.406 5.68 4.34 1 98.94 157 GLY A CA 1
ATOM 1199 C C . GLY A 1 157 ? 5.906 4.367 4.906 1 98.94 157 GLY A C 1
ATOM 1200 O O . GLY A 1 157 ? 6.113 3.402 4.164 1 98.94 157 GLY A O 1
ATOM 1201 N N . ALA A 1 158 ? 6.051 4.312 6.207 1 98.94 158 ALA A N 1
ATOM 1202 C CA . ALA A 1 158 ? 6.574 3.123 6.875 1 98.94 158 ALA A CA 1
ATOM 1203 C C . ALA A 1 158 ? 5.645 1.929 6.68 1 98.94 158 ALA A C 1
ATOM 1205 O O . ALA A 1 158 ? 6.098 0.826 6.363 1 98.94 158 ALA A O 1
ATOM 1206 N N . VAL A 1 159 ? 4.359 2.129 6.848 1 98.94 159 VAL A N 1
ATOM 1207 C CA . VAL A 1 159 ? 3.443 0.995 6.766 1 98.94 159 VAL A CA 1
ATOM 1208 C C . VAL A 1 159 ? 3.262 0.583 5.309 1 98.94 159 VAL A C 1
ATOM 1210 O O . VAL A 1 159 ? 3.068 -0.599 5.012 1 98.94 159 VAL A O 1
ATOM 1213 N N . CYS A 1 160 ? 3.344 1.509 4.348 1 98.94 160 CYS A N 1
ATOM 1214 C CA . CYS A 1 160 ? 3.342 1.149 2.936 1 98.94 160 CYS A CA 1
ATOM 1215 C C . CYS A 1 160 ? 4.543 0.274 2.594 1 98.94 160 CYS A C 1
ATOM 1217 O O . CYS A 1 160 ? 4.398 -0.75 1.924 1 98.94 160 CYS A O 1
ATOM 1219 N N . LEU A 1 161 ? 5.699 0.664 3.068 1 99 161 LEU A N 1
ATOM 1220 C CA . LEU A 1 161 ? 6.918 -0.081 2.77 1 99 161 LEU A CA 1
ATOM 1221 C C . LEU A 1 161 ? 6.898 -1.448 3.445 1 99 161 LEU A C 1
ATOM 1223 O O . LEU A 1 161 ? 7.418 -2.422 2.898 1 99 161 LEU A O 1
ATOM 1227 N N . LYS A 1 162 ? 6.324 -1.549 4.602 1 98.94 162 LYS A N 1
ATOM 1228 C CA . LYS A 1 162 ? 6.156 -2.852 5.238 1 98.94 162 LYS A CA 1
ATOM 1229 C C . LYS A 1 162 ? 5.234 -3.75 4.418 1 98.94 162 LYS A C 1
ATOM 1231 O O . LYS A 1 162 ? 5.5 -4.941 4.258 1 98.94 162 LYS A O 1
ATOM 1236 N N . ALA A 1 163 ? 4.129 -3.191 3.951 1 98.94 163 ALA A N 1
ATOM 1237 C CA . ALA A 1 163 ? 3.219 -3.963 3.109 1 98.94 163 ALA A CA 1
ATOM 1238 C C . ALA A 1 163 ? 3.926 -4.457 1.85 1 98.94 163 ALA A C 1
ATOM 1240 O O . ALA A 1 163 ? 3.734 -5.602 1.433 1 98.94 163 ALA A O 1
ATOM 1241 N N . ALA A 1 164 ? 4.738 -3.561 1.225 1 98.94 164 ALA A N 1
ATOM 1242 C CA . ALA A 1 164 ? 5.516 -3.953 0.052 1 98.94 164 ALA A CA 1
ATOM 1243 C C . ALA A 1 164 ? 6.457 -5.109 0.379 1 98.94 164 ALA A C 1
ATOM 1245 O O . ALA A 1 164 ? 6.551 -6.074 -0.381 1 98.94 164 ALA A O 1
ATOM 1246 N N . LEU A 1 165 ? 7.113 -5.012 1.483 1 98.94 165 LEU A N 1
ATOM 1247 C CA . LEU A 1 165 ? 8.062 -6.016 1.948 1 98.94 165 LEU A CA 1
ATOM 1248 C C . LEU A 1 165 ? 7.367 -7.355 2.168 1 98.94 165 LEU A C 1
ATOM 1250 O O . LEU A 1 165 ? 7.816 -8.383 1.658 1 98.94 165 LEU A O 1
ATOM 1254 N N . GLN A 1 166 ? 6.297 -7.367 2.906 1 98.94 166 GLN A N 1
ATOM 1255 C CA . GLN A 1 166 ? 5.555 -8.578 3.227 1 98.94 166 GLN A CA 1
ATOM 1256 C C . GLN A 1 166 ? 4.93 -9.188 1.973 1 98.94 166 GLN A C 1
ATOM 1258 O O . GLN A 1 166 ? 4.934 -10.406 1.8 1 98.94 166 GLN A O 1
ATOM 1263 N N . GLY A 1 167 ? 4.344 -8.297 1.175 1 98.94 167 GLY A N 1
ATOM 1264 C CA . GLY A 1 167 ? 3.777 -8.781 -0.074 1 98.94 167 GLY A CA 1
ATOM 1265 C C . GLY A 1 167 ? 4.809 -9.414 -0.992 1 98.94 167 GLY A C 1
ATOM 1266 O O . GLY A 1 167 ? 4.57 -10.484 -1.555 1 98.94 167 GLY A O 1
ATOM 1267 N N . ALA A 1 168 ? 5.953 -8.742 -1.132 1 98.94 168 ALA A N 1
ATOM 1268 C CA . ALA A 1 168 ? 7.031 -9.273 -1.962 1 98.94 168 ALA A CA 1
ATOM 1269 C C . ALA A 1 168 ? 7.535 -10.609 -1.42 1 98.94 168 ALA A C 1
ATOM 1271 O O . ALA A 1 168 ? 7.84 -11.523 -2.189 1 98.94 168 ALA A O 1
ATOM 1272 N N . TRP A 1 169 ? 7.598 -10.758 -0.156 1 98.81 169 TRP A N 1
ATOM 1273 C CA . TRP A 1 169 ? 8.008 -12.016 0.454 1 98.81 169 TRP A CA 1
ATOM 1274 C C . TRP A 1 169 ? 7.078 -13.148 0.039 1 98.81 169 TRP A C 1
ATOM 1276 O O . TRP A 1 169 ? 7.535 -14.242 -0.292 1 98.81 169 TRP A O 1
ATOM 1286 N N . LEU A 1 170 ? 5.785 -12.938 0.086 1 98.56 170 LEU A N 1
ATOM 1287 C CA . LEU A 1 170 ? 4.836 -13.977 -0.306 1 98.56 170 LEU A CA 1
ATOM 1288 C C . LEU A 1 170 ? 5.051 -14.391 -1.757 1 98.56 170 LEU A C 1
ATOM 1290 O O . LEU A 1 170 ? 4.891 -15.562 -2.102 1 98.56 170 LEU A O 1
ATOM 1294 N N . ASN A 1 171 ? 5.445 -13.422 -2.592 1 98 171 ASN A N 1
ATOM 1295 C CA . ASN A 1 171 ? 5.727 -13.734 -3.99 1 98 171 ASN A CA 1
ATOM 1296 C C . ASN A 1 171 ? 7.027 -14.508 -4.145 1 98 171 ASN A C 1
ATOM 1298 O O . ASN A 1 171 ? 7.133 -15.391 -5 1 98 171 ASN A O 1
ATOM 1302 N N . VAL A 1 172 ? 8.039 -14.156 -3.332 1 98.5 172 VAL A N 1
ATOM 1303 C CA . VAL A 1 172 ? 9.25 -14.969 -3.303 1 98.5 172 VAL A CA 1
ATOM 1304 C C . VAL A 1 172 ? 8.906 -16.391 -2.896 1 98.5 172 VAL A C 1
ATOM 1306 O O . VAL A 1 172 ? 9.305 -17.359 -3.562 1 98.5 172 VAL A O 1
ATOM 1309 N N . LYS A 1 173 ? 8.133 -16.531 -1.886 1 97.31 173 LYS A N 1
ATOM 1310 C CA . LYS A 1 173 ? 7.805 -17.828 -1.283 1 97.31 173 LYS A CA 1
ATOM 1311 C C . LYS A 1 173 ? 7.062 -18.719 -2.271 1 97.31 173 LYS A C 1
ATOM 1313 O O . LYS A 1 173 ? 7.41 -19.891 -2.439 1 97.31 173 LYS A O 1
ATOM 1318 N N . ILE A 1 174 ? 6.055 -18.219 -2.92 1 96.31 174 ILE A N 1
ATOM 1319 C CA . ILE A 1 174 ? 5.227 -19.031 -3.809 1 96.31 174 ILE A CA 1
ATOM 1320 C C . ILE A 1 174 ? 6.07 -19.547 -4.965 1 96.31 174 ILE A C 1
ATOM 1322 O O . ILE A 1 174 ? 5.836 -20.656 -5.465 1 96.31 174 ILE A O 1
ATOM 1326 N N . ASN A 1 175 ? 7.047 -18.719 -5.434 1 96.69 175 ASN A N 1
ATOM 1327 C CA . ASN A 1 175 ? 7.93 -19.156 -6.512 1 96.69 175 ASN A CA 1
ATOM 1328 C C . ASN A 1 175 ? 8.914 -20.219 -6.031 1 96.69 175 ASN A C 1
ATOM 1330 O O . ASN A 1 175 ? 9.172 -21.203 -6.734 1 96.69 175 ASN A O 1
ATOM 1334 N N . LEU A 1 176 ? 9.461 -20.062 -4.859 1 97.44 176 LEU A N 1
ATOM 1335 C CA . LEU A 1 176 ? 10.484 -20.953 -4.324 1 97.44 176 LEU A CA 1
ATOM 1336 C C . LEU A 1 176 ? 9.938 -22.375 -4.176 1 97.44 176 LEU A C 1
ATOM 1338 O O . LEU A 1 176 ? 10.68 -23.344 -4.344 1 97.44 176 LEU A O 1
ATOM 1342 N N . VAL A 1 177 ? 8.656 -22.5 -3.938 1 94.38 177 VAL A N 1
ATOM 1343 C CA . VAL A 1 177 ? 8.023 -23.781 -3.701 1 94.38 177 VAL A CA 1
ATOM 1344 C C . VAL A 1 177 ? 8.211 -24.688 -4.922 1 94.38 177 VAL A C 1
ATOM 1346 O O . VAL A 1 177 ? 8.336 -25.906 -4.789 1 94.38 177 VAL A O 1
ATOM 1349 N N . SER A 1 178 ? 8.414 -24.109 -6.109 1 93.94 178 SER A N 1
ATOM 1350 C CA . SER A 1 178 ? 8.414 -24.891 -7.344 1 93.94 178 SER A CA 1
ATOM 1351 C C . SER A 1 178 ? 9.82 -24.969 -7.938 1 93.94 178 SER A C 1
ATOM 1353 O O . SER A 1 178 ? 9.992 -25.469 -9.055 1 93.94 178 SER A O 1
ATOM 1355 N N . ILE A 1 179 ? 10.812 -24.453 -7.262 1 97.31 179 ILE A N 1
ATOM 1356 C CA . ILE A 1 179 ? 12.18 -24.438 -7.781 1 97.31 179 ILE A CA 1
ATOM 1357 C C . ILE A 1 179 ? 12.938 -25.656 -7.262 1 97.31 179 ILE A C 1
ATOM 1359 O O . ILE A 1 179 ? 12.898 -25.969 -6.066 1 97.31 179 ILE A O 1
ATOM 1363 N N . ARG A 1 180 ? 13.625 -26.422 -8.141 1 96.81 180 ARG A N 1
ATOM 1364 C CA . ARG A 1 180 ? 14.32 -27.656 -7.816 1 96.81 180 ARG A CA 1
ATOM 1365 C C . ARG A 1 180 ? 15.711 -27.375 -7.254 1 96.81 180 ARG A C 1
ATOM 1367 O O . ARG A 1 180 ? 16.219 -28.141 -6.426 1 96.81 180 ARG A O 1
ATOM 1374 N N . ASP A 1 181 ? 16.375 -26.328 -7.699 1 97.38 181 ASP A N 1
ATOM 1375 C CA . ASP A 1 181 ? 17.703 -25.938 -7.234 1 97.38 181 ASP A CA 1
ATOM 1376 C C . ASP A 1 181 ? 17.688 -25.609 -5.742 1 97.38 181 ASP A C 1
ATOM 1378 O O . ASP A 1 181 ? 17.438 -24.469 -5.352 1 97.38 181 ASP A O 1
ATOM 1382 N N . LYS A 1 182 ? 18.062 -26.547 -4.922 1 97.06 182 LYS A N 1
ATOM 1383 C CA . LYS A 1 182 ? 17.953 -26.438 -3.471 1 97.06 182 LYS A CA 1
ATOM 1384 C C . LYS A 1 182 ? 18.859 -25.344 -2.928 1 97.06 182 LYS A C 1
ATOM 1386 O O . LYS A 1 182 ? 18.516 -24.688 -1.94 1 97.06 182 LYS A O 1
ATOM 1391 N N . ASP A 1 183 ? 19.984 -25.203 -3.549 1 98.06 183 ASP A N 1
ATOM 1392 C CA . ASP A 1 183 ? 20.891 -24.156 -3.109 1 98.06 183 ASP A CA 1
ATOM 1393 C C . ASP A 1 183 ? 20.281 -22.766 -3.359 1 98.06 183 ASP A C 1
ATOM 1395 O O . ASP A 1 183 ? 20.375 -21.891 -2.502 1 98.06 183 ASP A O 1
ATOM 1399 N N . PHE A 1 184 ? 19.734 -22.609 -4.504 1 98.31 184 PHE A N 1
ATOM 1400 C CA . PHE A 1 184 ? 19.047 -21.344 -4.812 1 98.31 184 PHE A CA 1
ATOM 1401 C C . PHE A 1 184 ? 17.922 -21.078 -3.822 1 98.31 184 PHE A C 1
ATOM 1403 O O . PHE A 1 184 ? 17.781 -19.969 -3.309 1 98.31 184 PHE A O 1
ATOM 1410 N N . VAL A 1 185 ? 17.125 -22.078 -3.521 1 98.25 185 VAL A N 1
ATOM 1411 C CA . VAL A 1 185 ? 15.992 -21.969 -2.611 1 98.25 185 VAL A CA 1
ATOM 1412 C C . VAL A 1 185 ? 16.484 -21.562 -1.221 1 98.25 185 VAL A C 1
ATOM 1414 O O . VAL A 1 185 ? 16 -20.594 -0.638 1 98.25 185 VAL A O 1
ATOM 1417 N N . LYS A 1 186 ? 17.469 -22.234 -0.755 1 97.81 186 LYS A N 1
ATOM 1418 C CA . LYS A 1 186 ? 17.984 -22.016 0.592 1 97.81 186 LYS A CA 1
ATOM 1419 C C . LYS A 1 186 ? 18.562 -20.609 0.734 1 97.81 186 LYS A C 1
ATOM 1421 O O . LYS A 1 186 ? 18.25 -19.906 1.691 1 97.81 186 LYS A O 1
ATOM 1426 N N . ASN A 1 187 ? 19.375 -20.234 -0.204 1 98.38 187 ASN A N 1
ATOM 1427 C CA . ASN A 1 187 ? 20.047 -18.938 -0.133 1 98.38 187 ASN A CA 1
ATOM 1428 C C . ASN A 1 187 ? 19.047 -17.781 -0.271 1 98.38 187 ASN A C 1
ATOM 1430 O O . ASN A 1 187 ? 19.141 -16.781 0.451 1 98.38 187 ASN A O 1
ATOM 1434 N N . THR A 1 188 ? 18.156 -17.922 -1.165 1 98.69 188 THR A N 1
ATOM 1435 C CA . THR A 1 188 ? 17.172 -16.875 -1.385 1 98.69 188 THR A CA 1
ATOM 1436 C C . THR A 1 188 ? 16.234 -16.766 -0.187 1 98.69 188 THR A C 1
ATOM 1438 O O . THR A 1 188 ? 15.914 -15.656 0.256 1 98.69 188 THR A O 1
ATOM 1441 N N . GLN A 1 189 ? 15.812 -17.891 0.309 1 98.12 189 GLN A N 1
ATOM 1442 C CA . GLN A 1 189 ? 14.938 -17.891 1.477 1 98.12 189 GLN A CA 1
ATOM 1443 C C . GLN A 1 189 ? 15.625 -17.234 2.676 1 98.12 189 GLN A C 1
ATOM 1445 O O . GLN A 1 189 ? 15.008 -16.453 3.396 1 98.12 189 GLN A O 1
ATOM 1450 N N . LYS A 1 190 ? 16.844 -17.578 2.883 1 98.44 190 LYS A N 1
ATOM 1451 C CA . LYS A 1 190 ? 17.609 -17.016 3.992 1 98.44 190 LYS A CA 1
ATOM 1452 C C . LYS A 1 190 ? 17.688 -15.492 3.887 1 98.44 190 LYS A C 1
ATOM 1454 O O . LYS A 1 190 ? 17.438 -14.781 4.863 1 98.44 190 LYS A O 1
ATOM 1459 N N . GLU A 1 191 ? 18.047 -15.039 2.746 1 98.75 191 GLU A N 1
ATOM 1460 C CA . GLU A 1 191 ? 18.125 -13.602 2.553 1 98.75 191 GLU A CA 1
ATOM 1461 C C . GLU A 1 191 ? 16.766 -12.93 2.719 1 98.75 191 GLU A C 1
ATOM 1463 O O . GLU A 1 191 ? 16.641 -11.914 3.408 1 98.75 191 GLU A O 1
ATOM 1468 N N . ALA A 1 192 ? 15.758 -13.477 2.082 1 98.62 192 ALA A N 1
ATOM 1469 C CA . ALA A 1 192 ? 14.422 -12.891 2.105 1 98.62 192 ALA A CA 1
ATOM 1470 C C . ALA A 1 192 ? 13.883 -12.812 3.531 1 98.62 192 ALA A C 1
ATOM 1472 O O . ALA A 1 192 ? 13.297 -11.797 3.922 1 98.62 192 ALA A O 1
ATOM 1473 N N . LEU A 1 193 ? 14.102 -13.859 4.301 1 98.19 193 LEU A N 1
ATOM 1474 C CA . LEU A 1 193 ? 13.625 -13.875 5.68 1 98.19 193 LEU A CA 1
ATOM 1475 C C . LEU A 1 193 ? 14.359 -12.836 6.523 1 98.19 193 LEU A C 1
ATOM 1477 O O . LEU A 1 193 ? 13.758 -12.203 7.395 1 98.19 193 LEU A O 1
ATOM 1481 N N . SER A 1 194 ? 15.648 -12.711 6.25 1 98.75 194 SER A N 1
ATOM 1482 C CA . SER A 1 194 ? 16.406 -11.68 6.949 1 98.75 194 SER A CA 1
ATOM 1483 C C . SER A 1 194 ? 15.875 -10.289 6.629 1 98.75 194 SER A C 1
ATOM 1485 O O . SER A 1 194 ? 15.711 -9.461 7.527 1 98.75 194 SER A O 1
ATOM 1487 N N . LEU A 1 195 ? 15.633 -10.008 5.371 1 98.81 195 LEU A N 1
ATOM 1488 C CA . LEU A 1 195 ? 15.062 -8.727 4.949 1 98.81 195 LEU A CA 1
ATOM 1489 C C . LEU A 1 195 ? 13.703 -8.5 5.598 1 98.81 195 LEU A C 1
ATOM 1491 O O . LEU A 1 195 ? 13.422 -7.402 6.09 1 98.81 195 LEU A O 1
ATOM 1495 N N . LEU A 1 196 ? 12.898 -9.547 5.586 1 98.69 196 LEU A N 1
ATOM 1496 C CA . LEU A 1 196 ? 11.555 -9.461 6.137 1 98.69 196 LEU A CA 1
ATOM 1497 C C . LEU A 1 196 ? 11.594 -9.094 7.617 1 98.69 196 LEU A C 1
ATOM 1499 O O . LEU A 1 196 ? 10.875 -8.195 8.062 1 98.69 196 LEU A O 1
ATOM 1503 N N . GLU A 1 197 ? 12.375 -9.773 8.344 1 98.62 197 GLU A N 1
ATOM 1504 C CA . GLU A 1 197 ? 12.477 -9.555 9.781 1 98.62 197 GLU A CA 1
ATOM 1505 C C . GLU A 1 197 ? 12.984 -8.156 10.094 1 98.62 197 GLU A C 1
ATOM 1507 O O . GLU A 1 197 ? 12.375 -7.426 10.883 1 98.62 197 GLU A O 1
ATOM 1512 N N . GLU A 1 198 ? 14.062 -7.809 9.477 1 98.56 198 GLU A N 1
ATOM 1513 C CA . GLU A 1 198 ? 14.648 -6.492 9.703 1 98.56 198 GLU A CA 1
ATOM 1514 C C . GLU A 1 198 ? 13.688 -5.379 9.305 1 98.56 198 GLU A C 1
ATOM 1516 O O . GLU A 1 198 ? 13.5 -4.418 10.055 1 98.56 198 GLU A O 1
ATOM 1521 N N . GLY A 1 199 ? 13.125 -5.496 8.133 1 98.75 199 GLY A N 1
ATOM 1522 C CA . GLY A 1 199 ? 12.242 -4.457 7.625 1 98.75 199 GLY A CA 1
ATOM 1523 C C . GLY A 1 199 ? 10.961 -4.312 8.438 1 98.75 199 GLY A C 1
ATOM 1524 O O . GLY A 1 199 ? 10.484 -3.197 8.656 1 98.75 199 GLY A O 1
ATOM 1525 N N . THR A 1 200 ? 10.391 -5.422 8.859 1 98.69 200 THR A N 1
ATOM 1526 C CA . THR A 1 200 ? 9.18 -5.387 9.672 1 98.69 200 THR A CA 1
ATOM 1527 C C . THR A 1 200 ? 9.445 -4.691 11.008 1 98.69 200 THR A C 1
ATOM 1529 O O . THR A 1 200 ? 8.664 -3.836 11.43 1 98.69 200 THR A O 1
ATOM 1532 N N . LEU A 1 201 ? 10.539 -5.023 11.641 1 98.69 201 LEU A N 1
ATOM 1533 C CA . LEU A 1 201 ? 10.906 -4.414 12.914 1 98.69 201 LEU A CA 1
ATOM 1534 C C . LEU A 1 201 ? 11.125 -2.916 12.75 1 98.69 201 LEU A C 1
ATOM 1536 O O . LEU A 1 201 ? 10.672 -2.123 13.578 1 98.69 201 LEU A O 1
ATOM 1540 N N . LEU A 1 202 ? 11.852 -2.596 11.734 1 98.81 202 LEU A N 1
ATOM 1541 C CA . LEU A 1 202 ? 12.156 -1.191 11.484 1 98.81 202 LEU A CA 1
ATOM 1542 C C . LEU A 1 202 ? 10.883 -0.399 11.211 1 98.81 202 LEU A C 1
ATOM 1544 O O . LEU A 1 202 ? 10.703 0.7 11.742 1 98.81 202 LEU A O 1
ATOM 1548 N N . SER A 1 203 ? 10.031 -0.905 10.367 1 98.88 203 SER A N 1
ATOM 1549 C CA . SER A 1 203 ? 8.766 -0.243 10.062 1 98.88 203 SER A CA 1
ATOM 1550 C C . SER A 1 203 ? 7.922 -0.065 11.32 1 98.88 203 SER A C 1
ATOM 1552 O O . SER A 1 203 ? 7.352 1.005 11.547 1 98.88 203 SER A O 1
ATOM 1554 N N . ASP A 1 204 ? 7.793 -1.115 12.133 1 98.75 204 ASP A N 1
ATOM 1555 C CA . ASP A 1 204 ? 7.012 -1.047 13.367 1 98.75 204 ASP A CA 1
ATOM 1556 C C . ASP A 1 204 ? 7.562 0.019 14.305 1 98.75 204 ASP A C 1
ATOM 1558 O O . ASP A 1 204 ? 6.797 0.759 14.93 1 98.75 204 ASP A O 1
ATOM 1562 N N . LYS A 1 205 ? 8.844 0.052 14.398 1 98.69 205 LYS A N 1
ATOM 1563 C CA . LYS A 1 205 ? 9.484 1.055 15.242 1 98.69 205 LYS A CA 1
ATOM 1564 C C . LYS A 1 205 ? 9.141 2.467 14.773 1 98.69 205 LYS A C 1
ATOM 1566 O O . LYS A 1 205 ? 8.773 3.32 15.586 1 98.69 205 LYS A O 1
ATOM 1571 N N . ILE A 1 206 ? 9.312 2.736 13.523 1 98.75 206 ILE A N 1
ATOM 1572 C CA . ILE A 1 206 ? 9.023 4.051 12.961 1 98.75 206 ILE A CA 1
ATOM 1573 C C . ILE A 1 206 ? 7.559 4.402 13.203 1 98.75 206 ILE A C 1
ATOM 1575 O O . ILE A 1 206 ? 7.246 5.504 13.664 1 98.75 206 ILE A O 1
ATOM 1579 N N . TYR A 1 207 ? 6.664 3.48 12.906 1 98.62 207 TYR A N 1
ATOM 1580 C CA . TYR A 1 207 ? 5.227 3.701 13.047 1 98.62 207 TYR A CA 1
ATOM 1581 C C . TYR A 1 207 ? 4.867 4.039 14.492 1 98.62 207 TYR A C 1
ATOM 1583 O O . TYR A 1 207 ? 4.113 4.977 14.75 1 98.62 207 TYR A O 1
ATOM 1591 N N . GLU A 1 208 ? 5.395 3.291 15.414 1 97.81 208 GLU A N 1
ATOM 1592 C CA . GLU A 1 208 ? 5.102 3.496 16.828 1 97.81 208 GLU A CA 1
ATOM 1593 C C . GLU A 1 208 ? 5.617 4.852 17.312 1 97.81 208 GLU A C 1
ATOM 1595 O O . GLU A 1 208 ? 4.961 5.527 18.109 1 97.81 208 GLU A O 1
ATOM 1600 N N . GLU A 1 209 ? 6.758 5.199 16.875 1 97.5 209 GLU A N 1
ATOM 1601 C CA . GLU A 1 209 ? 7.301 6.504 17.219 1 97.5 209 GLU A CA 1
ATOM 1602 C C . GLU A 1 209 ? 6.43 7.633 16.672 1 97.5 209 GLU A C 1
ATOM 1604 O O . GLU A 1 209 ? 6.16 8.609 17.375 1 97.5 209 GLU A O 1
ATOM 1609 N N . VAL A 1 210 ? 6.027 7.5 15.43 1 97.88 210 VAL A N 1
ATOM 1610 C CA . VAL A 1 210 ? 5.164 8.508 14.82 1 97.88 210 VAL A CA 1
ATOM 1611 C C . VAL A 1 210 ? 3.848 8.594 15.594 1 97.88 210 VAL A C 1
ATOM 1613 O O . VAL A 1 210 ? 3.363 9.695 15.875 1 97.88 210 VAL A O 1
ATOM 1616 N N . GLU A 1 211 ? 3.279 7.461 15.906 1 95.38 211 GLU A N 1
ATOM 1617 C CA . GLU A 1 211 ? 2.029 7.438 16.656 1 95.38 211 GLU A CA 1
ATOM 1618 C C . GLU A 1 211 ? 2.184 8.141 18 1 95.38 211 GLU A C 1
ATOM 1620 O O . GLU A 1 211 ? 1.272 8.836 18.453 1 95.38 211 GLU A O 1
ATOM 1625 N N . SER A 1 212 ? 3.332 7.961 18.609 1 94.56 212 SER A N 1
ATOM 1626 C CA . SER A 1 212 ? 3.604 8.578 19.906 1 94.56 212 SER A CA 1
ATOM 1627 C C . SER A 1 212 ? 3.727 10.094 19.766 1 94.56 212 SER A C 1
ATOM 1629 O O . SER A 1 212 ? 3.32 10.836 20.672 1 94.56 212 SER A O 1
ATOM 1631 N N . ILE A 1 213 ? 4.266 10.492 18.672 1 94.31 213 ILE A N 1
ATOM 1632 C CA . ILE A 1 213 ? 4.422 11.922 18.422 1 94.31 213 ILE A CA 1
ATOM 1633 C C . ILE A 1 213 ? 3.053 12.562 18.234 1 94.31 213 ILE A C 1
ATOM 1635 O O . ILE A 1 213 ? 2.818 13.68 18.703 1 94.31 213 ILE A O 1
ATOM 1639 N N . LEU A 1 214 ? 2.092 11.828 17.578 1 92.25 214 LEU A N 1
ATOM 1640 C CA . LEU A 1 214 ? 0.763 12.352 17.266 1 92.25 214 LEU A CA 1
ATOM 1641 C C . LEU A 1 214 ? -0.186 12.125 18.453 1 92.25 214 LEU A C 1
ATOM 1643 O O . LEU A 1 214 ? -1.402 12.047 18.266 1 92.25 214 LEU A O 1
ATOM 1647 N N . GLN A 1 215 ? 0.157 12.18 19.625 1 84.5 215 GLN A N 1
ATOM 1648 C CA . GLN A 1 215 ? -0.663 11.898 20.797 1 84.5 215 GLN A CA 1
ATOM 1649 C C . GLN A 1 215 ? -1.771 12.93 20.953 1 84.5 215 GLN A C 1
ATOM 1651 O O . GLN A 1 215 ? -1.519 14.141 20.859 1 84.5 215 GLN A O 1
ATOM 1656 N N . ILE A 1 216 ? -2.975 12.352 20.938 1 73.44 216 ILE A N 1
ATOM 1657 C CA . ILE A 1 216 ? -4.176 13.148 21.156 1 73.44 216 ILE A CA 1
ATOM 1658 C C . ILE A 1 216 ? -4.312 13.477 22.641 1 73.44 216 ILE A C 1
ATOM 1660 O O . ILE A 1 216 ? -4.164 12.594 23.5 1 73.44 216 ILE A O 1
ATOM 1664 N N . THR A 1 217 ? -4.145 14.688 23.062 1 62.5 217 THR A N 1
ATOM 1665 C CA . THR A 1 217 ? -4.297 15.102 24.453 1 62.5 217 THR A CA 1
ATOM 1666 C C . THR A 1 217 ? -5.766 15.078 24.875 1 62.5 217 THR A C 1
ATOM 1668 O O . THR A 1 217 ? -6.652 15.336 24.047 1 62.5 217 THR A O 1
ATOM 1671 N N . MET B 1 1 ? -12.266 32.688 -10.094 1 29.62 1 MET B N 1
ATOM 1672 C CA . MET B 1 1 ? -11.438 31.984 -11.055 1 29.62 1 MET B CA 1
ATOM 1673 C C . MET B 1 1 ? -11.633 30.469 -10.93 1 29.62 1 MET B C 1
ATOM 1675 O O . MET B 1 1 ? -11.438 29.906 -9.852 1 29.62 1 MET B O 1
ATOM 1679 N N . GLU B 1 2 ? -12.5 29.625 -11.75 1 34.91 2 GLU B N 1
ATOM 1680 C CA . GLU B 1 2 ? -13.234 28.375 -11.969 1 34.91 2 GLU B CA 1
ATOM 1681 C C . GLU B 1 2 ? -12.305 27.172 -11.898 1 34.91 2 GLU B C 1
ATOM 1683 O O . GLU B 1 2 ? -11.398 27.031 -12.727 1 34.91 2 GLU B O 1
ATOM 1688 N N . SER B 1 3 ? -11.797 26.328 -10.828 1 38.38 3 SER B N 1
ATOM 1689 C CA . SER B 1 3 ? -10.859 25.422 -10.18 1 38.38 3 SER B CA 1
ATOM 1690 C C . SER B 1 3 ? -10.891 24.047 -10.836 1 38.38 3 SER B C 1
ATOM 1692 O O . SER B 1 3 ? -11.141 23.047 -10.164 1 38.38 3 SER B O 1
ATOM 1694 N N . SER B 1 4 ? -11.477 23.625 -12.102 1 43.38 4 SER B N 1
ATOM 1695 C CA . SER B 1 4 ? -12.055 22.781 -13.125 1 43.38 4 SER B CA 1
ATOM 1696 C C . SER B 1 4 ? -11.039 21.766 -13.648 1 43.38 4 SER B C 1
ATOM 1698 O O . SER B 1 4 ? -11.375 20.594 -13.859 1 43.38 4 SER B O 1
ATOM 1700 N N . ASP B 1 5 ? -9.922 22.234 -14.555 1 52.06 5 ASP B N 1
ATOM 1701 C CA . ASP B 1 5 ? -9.117 21.594 -15.594 1 52.06 5 ASP B CA 1
ATOM 1702 C C . ASP B 1 5 ? -8.102 20.625 -14.977 1 52.06 5 ASP B C 1
ATOM 1704 O O . ASP B 1 5 ? -7.195 20.156 -15.664 1 52.06 5 ASP B O 1
ATOM 1708 N N . LYS B 1 6 ? -8.039 20.578 -13.766 1 74.56 6 LYS B N 1
ATOM 1709 C CA . LYS B 1 6 ? -6.945 19.781 -13.203 1 74.56 6 LYS B CA 1
ATOM 1710 C C . LYS B 1 6 ? -7.238 18.297 -13.305 1 74.56 6 LYS B C 1
ATOM 1712 O O . LYS B 1 6 ? -8.344 17.844 -12.977 1 74.56 6 LYS B O 1
ATOM 1717 N N . ILE B 1 7 ? -6.516 17.781 -13.938 1 90.44 7 ILE B N 1
ATOM 1718 C CA . ILE B 1 7 ? -6.59 16.328 -14.055 1 90.44 7 ILE B CA 1
ATOM 1719 C C . ILE B 1 7 ? -6.77 15.703 -12.672 1 90.44 7 ILE B C 1
ATOM 1721 O O . ILE B 1 7 ? -6.039 16.031 -11.734 1 90.44 7 ILE B O 1
ATOM 1725 N N . LYS B 1 8 ? -7.957 14.922 -12.602 1 96.25 8 LYS B N 1
ATOM 1726 C CA . LYS B 1 8 ? -8.172 14.211 -11.352 1 96.25 8 LYS B CA 1
ATOM 1727 C C . LYS B 1 8 ? -6.965 13.336 -11.008 1 96.25 8 LYS B C 1
ATOM 1729 O O . LYS B 1 8 ? -6.316 12.781 -11.898 1 96.25 8 LYS B O 1
ATOM 1734 N N . LEU B 1 9 ? -6.715 13.242 -9.703 1 97.94 9 LEU B N 1
ATOM 1735 C CA . LEU B 1 9 ? -5.578 12.445 -9.25 1 97.94 9 LEU B CA 1
ATOM 1736 C C . LEU B 1 9 ? -5.652 11.023 -9.797 1 97.94 9 LEU B C 1
ATOM 1738 O O . LEU B 1 9 ? -4.648 10.484 -10.273 1 97.94 9 LEU B O 1
ATOM 1742 N N . ILE B 1 10 ? -6.852 10.422 -9.812 1 98.31 10 ILE B N 1
ATOM 1743 C CA . ILE B 1 10 ? -7.02 9.016 -10.18 1 98.31 10 ILE B CA 1
ATOM 1744 C C . ILE B 1 10 ? -6.914 8.867 -11.695 1 98.31 10 ILE B C 1
ATOM 1746 O O . ILE B 1 10 ? -6.828 7.746 -12.203 1 98.31 10 ILE B O 1
ATOM 1750 N N . ASP B 1 11 ? -6.965 9.969 -12.391 1 97.94 11 ASP B N 1
ATOM 1751 C CA . ASP B 1 11 ? -6.848 9.938 -13.852 1 97.94 11 ASP B CA 1
ATOM 1752 C C . ASP B 1 11 ? -5.398 10.141 -14.289 1 97.94 11 ASP B C 1
ATOM 1754 O O . ASP B 1 11 ? -5.09 10.094 -15.477 1 97.94 11 ASP B O 1
ATOM 1758 N N . ARG B 1 12 ? -4.5 10.32 -13.359 1 97.94 12 ARG B N 1
ATOM 1759 C CA . ARG B 1 12 ? -3.076 10.445 -13.656 1 97.94 12 ARG B CA 1
ATOM 1760 C C . ARG B 1 12 ? -2.424 9.07 -13.805 1 97.94 12 ARG B C 1
ATOM 1762 O O . ARG B 1 12 ? -2.844 8.109 -13.164 1 97.94 12 ARG B O 1
ATOM 1769 N N . ALA B 1 13 ? -1.401 9.094 -14.625 1 98.38 13 ALA B N 1
ATOM 1770 C CA . ALA B 1 13 ? -0.584 7.891 -14.703 1 98.38 13 ALA B CA 1
ATOM 1771 C C . ALA B 1 13 ? 0.045 7.562 -13.352 1 98.38 13 ALA B C 1
ATOM 1773 O O . ALA B 1 13 ? 0.32 8.461 -12.555 1 98.38 13 ALA B O 1
ATOM 1774 N N . ILE B 1 14 ? 0.274 6.332 -13.125 1 98.69 14 ILE B N 1
ATOM 1775 C CA . ILE B 1 14 ? 0.921 5.883 -11.898 1 98.69 14 ILE B CA 1
ATOM 1776 C C . ILE B 1 14 ? 2.195 6.688 -11.664 1 98.69 14 ILE B C 1
ATOM 1778 O O . ILE B 1 14 ? 2.412 7.211 -10.562 1 98.69 14 ILE B O 1
ATOM 1782 N N . THR B 1 15 ? 3.041 6.832 -12.664 1 98.62 15 THR B N 1
ATOM 1783 C CA . THR B 1 15 ? 4.301 7.559 -12.547 1 98.62 15 THR B CA 1
ATOM 1784 C C . THR B 1 15 ? 4.051 9.016 -12.164 1 98.62 15 THR B C 1
ATOM 1786 O O . THR B 1 15 ? 4.762 9.562 -11.32 1 98.62 15 THR B O 1
ATOM 1789 N N . GLU B 1 16 ? 3.051 9.602 -12.75 1 98.44 16 GLU B N 1
ATOM 1790 C CA . GLU B 1 16 ? 2.736 11 -12.469 1 98.44 16 GLU B CA 1
ATOM 1791 C C . GLU B 1 16 ? 2.234 11.172 -11.039 1 98.44 16 GLU B C 1
ATOM 1793 O O . GLU B 1 16 ? 2.582 12.141 -10.367 1 98.44 16 GLU B O 1
ATOM 1798 N N . PHE B 1 17 ? 1.376 10.289 -10.641 1 98.75 17 PHE B N 1
ATOM 1799 C CA . PHE B 1 17 ? 0.852 10.367 -9.281 1 98.75 17 PHE B CA 1
ATOM 1800 C C . PHE B 1 17 ? 1.974 10.234 -8.258 1 98.75 17 PHE B C 1
ATOM 1802 O O . PHE B 1 17 ? 2.053 11.016 -7.309 1 98.75 17 PHE B O 1
ATOM 1809 N N . VAL B 1 18 ? 2.846 9.234 -8.477 1 98.81 18 VAL B N 1
ATOM 1810 C CA . VAL B 1 18 ? 3.93 8.969 -7.531 1 98.81 18 VAL B CA 1
ATOM 1811 C C . VAL B 1 18 ? 4.891 10.156 -7.512 1 98.81 18 VAL B C 1
ATOM 1813 O O . VAL B 1 18 ? 5.375 10.555 -6.449 1 98.81 18 VAL B O 1
ATOM 1816 N N . GLU B 1 19 ? 5.137 10.703 -8.641 1 98.62 19 GLU B N 1
ATOM 1817 C CA . GLU B 1 19 ? 6.008 11.875 -8.727 1 98.62 19 GLU B CA 1
ATOM 1818 C C . GLU B 1 19 ? 5.383 13.086 -8.039 1 98.62 19 GLU B C 1
ATOM 1820 O O . GLU B 1 19 ? 6.074 13.844 -7.363 1 98.62 19 GLU B O 1
ATOM 1825 N N . LEU B 1 20 ? 4.102 13.234 -8.273 1 98.69 20 LEU B N 1
ATOM 1826 C CA . LEU B 1 20 ? 3.395 14.328 -7.613 1 98.69 20 LEU B CA 1
ATOM 1827 C C . LEU B 1 20 ? 3.414 14.156 -6.098 1 98.69 20 LEU B C 1
ATOM 1829 O O . LEU B 1 20 ? 3.666 15.109 -5.363 1 98.69 20 LEU B O 1
ATOM 1833 N N . LEU B 1 21 ? 3.18 12.953 -5.641 1 98.75 21 LEU B N 1
ATOM 1834 C CA . LEU B 1 21 ? 3.209 12.633 -4.219 1 98.75 21 LEU B CA 1
ATOM 1835 C C . LEU B 1 21 ? 4.578 12.938 -3.621 1 98.75 21 LEU B C 1
ATOM 1837 O O . LEU B 1 21 ? 4.672 13.414 -2.484 1 98.75 21 LEU B O 1
ATOM 1841 N N . ALA B 1 22 ? 5.621 12.766 -4.359 1 98.69 22 ALA B N 1
ATOM 1842 C CA . ALA B 1 22 ? 7 12.922 -3.906 1 98.69 22 ALA B CA 1
ATOM 1843 C C . ALA B 1 22 ? 7.43 14.391 -3.965 1 98.69 22 ALA B C 1
ATOM 1845 O O . ALA B 1 22 ? 8.523 14.742 -3.508 1 98.69 22 ALA B O 1
ATOM 1846 N N . SER B 1 23 ? 6.602 15.242 -4.465 1 98 23 SER B N 1
ATOM 1847 C CA . SER B 1 23 ? 7 16.609 -4.801 1 98 23 SER B CA 1
ATOM 1848 C C . SER B 1 23 ? 6.84 17.547 -3.602 1 98 23 SER B C 1
ATOM 1850 O O . SER B 1 23 ? 6.625 17.078 -2.479 1 98 23 SER B O 1
ATOM 1852 N N . GLN B 1 24 ? 6.988 18.812 -3.854 1 97.06 24 GLN B N 1
ATOM 1853 C CA . GLN B 1 24 ? 6.84 19.828 -2.816 1 97.06 24 GLN B CA 1
ATOM 1854 C C . GLN B 1 24 ? 5.383 20.25 -2.66 1 97.06 24 GLN B C 1
ATOM 1856 O O . GLN B 1 24 ? 5.055 21.062 -1.8 1 97.06 24 GLN B O 1
ATOM 1861 N N . GLU B 1 25 ? 4.527 19.656 -3.553 1 96.62 25 GLU B N 1
ATOM 1862 C CA . GLU B 1 25 ? 3.111 19.984 -3.41 1 96.62 25 GLU B CA 1
ATOM 1863 C C . GLU B 1 25 ? 2.551 19.469 -2.09 1 96.62 25 GLU B C 1
ATOM 1865 O O . GLU B 1 25 ? 2.893 18.359 -1.659 1 96.62 25 GLU B O 1
ATOM 1870 N N . PRO B 1 26 ? 1.708 20.234 -1.461 1 95.62 26 PRO B N 1
ATOM 1871 C CA . PRO B 1 26 ? 1.198 19.812 -0.151 1 95.62 26 PRO B CA 1
ATOM 1872 C C . PRO B 1 26 ? 0.21 18.656 -0.238 1 95.62 26 PRO B C 1
ATOM 1874 O O . PRO B 1 26 ? -0.07 18 0.769 1 95.62 26 PRO B O 1
ATOM 1877 N N . ALA B 1 27 ? -0.457 18.406 -1.408 1 95.75 27 ALA B N 1
ATOM 1878 C CA . ALA B 1 27 ? -1.338 17.266 -1.7 1 95.75 27 ALA B CA 1
ATOM 1879 C C . ALA B 1 27 ? -1.06 16.703 -3.088 1 95.75 27 ALA B C 1
ATOM 1881 O O . ALA B 1 27 ? -0.684 17.438 -4.004 1 95.75 27 ALA B O 1
ATOM 1882 N N . PRO B 1 28 ? -1.27 15.453 -3.359 1 98.19 28 PRO B N 1
ATOM 1883 C CA . PRO B 1 28 ? -1.751 14.469 -2.391 1 98.19 28 PRO B CA 1
ATOM 1884 C C . PRO B 1 28 ? -0.713 14.133 -1.32 1 98.19 28 PRO B C 1
ATOM 1886 O O . PRO B 1 28 ? 0.467 14.461 -1.479 1 98.19 28 PRO B O 1
ATOM 1889 N N . GLY B 1 29 ? -1.191 13.578 -0.195 1 98.19 29 GLY B N 1
ATOM 1890 C CA . GLY B 1 29 ? -0.339 13.141 0.899 1 98.19 29 GLY B CA 1
ATOM 1891 C C . GLY B 1 29 ? -0.691 11.758 1.415 1 98.19 29 GLY B C 1
ATOM 1892 O O . GLY B 1 29 ? -1.08 10.883 0.64 1 98.19 29 GLY B O 1
ATOM 1893 N N . GLY B 1 30 ? -0.452 11.609 2.699 1 98.69 30 GLY B N 1
ATOM 1894 C CA . GLY B 1 30 ? -0.611 10.305 3.318 1 98.69 30 GLY B CA 1
ATOM 1895 C C . GLY B 1 30 ? -2.027 9.766 3.229 1 98.69 30 GLY B C 1
ATOM 1896 O O . GLY B 1 30 ? -2.234 8.555 3.109 1 98.69 30 GLY B O 1
ATOM 1897 N N . GLY B 1 31 ? -3.016 10.633 3.395 1 98.81 31 GLY B N 1
ATOM 1898 C CA . GLY B 1 31 ? -4.395 10.18 3.285 1 98.81 31 GLY B CA 1
ATOM 1899 C C . GLY B 1 31 ? -4.734 9.625 1.915 1 98.81 31 GLY B C 1
ATOM 1900 O O . GLY B 1 31 ? -5.309 8.539 1.806 1 98.81 31 GLY B O 1
ATOM 1901 N N . ALA B 1 32 ? -4.379 10.383 0.908 1 98.88 32 ALA B N 1
ATOM 1902 C CA . ALA B 1 32 ? -4.598 9.922 -0.46 1 98.88 32 ALA B CA 1
ATOM 1903 C C . ALA B 1 32 ? -3.818 8.641 -0.735 1 98.88 32 ALA B C 1
ATOM 1905 O O . ALA B 1 32 ? -4.336 7.719 -1.369 1 98.88 32 ALA B O 1
ATOM 1906 N N . ALA B 1 33 ? -2.564 8.594 -0.27 1 98.94 33 ALA B N 1
ATOM 1907 C CA . ALA B 1 33 ? -1.741 7.402 -0.423 1 98.94 33 ALA B CA 1
ATOM 1908 C C . ALA B 1 33 ? -2.4 6.191 0.238 1 98.94 33 ALA B C 1
ATOM 1910 O O . ALA B 1 33 ? -2.461 5.113 -0.352 1 98.94 33 ALA B O 1
ATOM 1911 N N . SER B 1 34 ? -2.924 6.371 1.444 1 98.94 34 SER B N 1
ATOM 1912 C CA . SER B 1 34 ? -3.598 5.289 2.156 1 98.94 34 SER B CA 1
ATOM 1913 C C . SER B 1 34 ? -4.801 4.777 1.375 1 98.94 34 SER B C 1
ATOM 1915 O O . SER B 1 34 ? -5.02 3.566 1.278 1 98.94 34 SER B O 1
ATOM 1917 N N . SER B 1 35 ? -5.555 5.703 0.834 1 98.94 35 SER B N 1
ATOM 1918 C CA . SER B 1 35 ? -6.73 5.316 0.061 1 98.94 35 SER B CA 1
ATOM 1919 C C . SER B 1 35 ? -6.344 4.512 -1.175 1 98.94 35 SER B C 1
ATOM 1921 O O . SER B 1 35 ? -6.969 3.496 -1.482 1 98.94 35 SER B O 1
ATOM 1923 N N . LEU B 1 36 ? -5.309 4.922 -1.863 1 98.94 36 LEU B N 1
ATOM 1924 C CA . LEU B 1 36 ? -4.84 4.227 -3.055 1 98.94 36 LEU B CA 1
ATOM 1925 C C . LEU B 1 36 ? -4.348 2.824 -2.705 1 98.94 36 LEU B C 1
ATOM 1927 O O . LEU B 1 36 ? -4.668 1.857 -3.402 1 98.94 36 LEU B O 1
ATOM 1931 N N . VAL B 1 37 ? -3.588 2.686 -1.675 1 98.94 37 VAL B N 1
ATOM 1932 C CA . VAL B 1 37 ? -3.078 1.391 -1.239 1 98.94 37 VAL B CA 1
ATOM 1933 C C . VAL B 1 37 ? -4.242 0.472 -0.875 1 98.94 37 VAL B C 1
ATOM 1935 O O . VAL B 1 37 ? -4.215 -0.723 -1.178 1 98.94 37 VAL B O 1
ATOM 1938 N N . GLY B 1 38 ? -5.281 1.055 -0.206 1 99 38 GLY B N 1
ATOM 1939 C CA . GLY B 1 38 ? -6.488 0.287 0.046 1 99 38 GLY B CA 1
ATOM 1940 C C . GLY B 1 38 ? -7.148 -0.224 -1.222 1 99 38 GLY B C 1
ATOM 1941 O O . GLY B 1 38 ? -7.523 -1.396 -1.303 1 99 38 GLY B O 1
ATOM 1942 N N . ALA B 1 39 ? -7.258 0.643 -2.203 1 99 39 ALA B N 1
ATOM 1943 C CA . ALA B 1 39 ? -7.863 0.264 -3.477 1 99 39 ALA B CA 1
ATOM 1944 C C . ALA B 1 39 ? -7.074 -0.856 -4.148 1 99 39 ALA B C 1
ATOM 1946 O O . ALA B 1 39 ? -7.652 -1.747 -4.773 1 99 39 ALA B O 1
ATOM 1947 N N . ILE B 1 40 ? -5.781 -0.815 -4.035 1 98.94 40 ILE B N 1
ATOM 1948 C CA . ILE B 1 40 ? -4.914 -1.857 -4.578 1 98.94 40 ILE B CA 1
ATOM 1949 C C . ILE B 1 40 ? -5.191 -3.18 -3.867 1 98.94 40 ILE B C 1
ATOM 1951 O O . ILE B 1 40 ? -5.312 -4.227 -4.512 1 98.94 40 ILE B O 1
ATOM 1955 N N . GLY B 1 41 ? -5.336 -3.137 -2.516 1 98.94 41 GLY B N 1
ATOM 1956 C CA . GLY B 1 41 ? -5.691 -4.332 -1.769 1 98.94 41 GLY B CA 1
ATOM 1957 C C . GLY B 1 41 ? -7.023 -4.926 -2.188 1 98.94 41 GLY B C 1
ATOM 1958 O O . GLY B 1 41 ? -7.145 -6.145 -2.348 1 98.94 41 GLY B O 1
ATOM 1959 N N . VAL B 1 42 ? -7.992 -4.098 -2.412 1 98.94 42 VAL B N 1
ATOM 1960 C CA . VAL B 1 42 ? -9.32 -4.527 -2.834 1 98.94 42 VAL B CA 1
ATOM 1961 C C . VAL B 1 42 ? -9.25 -5.137 -4.23 1 98.94 42 VAL B C 1
ATOM 1963 O O . VAL B 1 42 ? -9.922 -6.129 -4.516 1 98.94 42 VAL B O 1
ATOM 1966 N N . ALA B 1 43 ? -8.477 -4.523 -5.094 1 98.94 43 ALA B N 1
ATOM 1967 C CA . ALA B 1 43 ? -8.32 -5.031 -6.453 1 98.94 43 ALA B CA 1
ATOM 1968 C C . ALA B 1 43 ? -7.758 -6.449 -6.449 1 98.94 43 ALA B C 1
ATOM 1970 O O . ALA B 1 43 ? -8.18 -7.293 -7.242 1 98.94 43 ALA B O 1
ATOM 1971 N N . LEU B 1 44 ? -6.828 -6.719 -5.578 1 98.88 44 LEU B N 1
ATOM 1972 C CA . LEU B 1 44 ? -6.273 -8.062 -5.473 1 98.88 44 LEU B CA 1
ATOM 1973 C C . LEU B 1 44 ? -7.336 -9.055 -5.008 1 98.88 44 LEU B C 1
ATOM 1975 O O . LEU B 1 44 ? -7.348 -10.211 -5.441 1 98.88 44 LEU B O 1
ATOM 1979 N N . SER B 1 45 ? -8.203 -8.594 -4.086 1 98.75 45 SER B N 1
ATOM 1980 C CA . SER B 1 45 ? -9.336 -9.422 -3.689 1 98.75 45 SER B CA 1
ATOM 1981 C C . SER B 1 45 ? -10.203 -9.789 -4.891 1 98.75 45 SER B C 1
ATOM 1983 O O . SER B 1 45 ? -10.586 -10.945 -5.059 1 98.75 45 SER B O 1
ATOM 1985 N N . SER B 1 46 ? -10.516 -8.836 -5.723 1 98.81 46 SER B N 1
ATOM 1986 C CA . SER B 1 46 ? -11.289 -9.062 -6.941 1 98.81 46 SER B CA 1
ATOM 1987 C C . SER B 1 46 ? -10.555 -10 -7.895 1 98.81 46 SER B C 1
ATOM 1989 O O . SER B 1 46 ? -11.172 -10.859 -8.531 1 98.81 46 SER B O 1
ATOM 1991 N N . MET B 1 47 ? -9.258 -9.766 -8.031 1 98.62 47 MET B N 1
ATOM 1992 C CA . MET B 1 47 ? -8.453 -10.625 -8.891 1 98.62 47 MET B CA 1
ATOM 1993 C C . MET B 1 47 ? -8.602 -12.086 -8.484 1 98.62 47 MET B C 1
ATOM 1995 O O . MET B 1 47 ? -8.82 -12.953 -9.328 1 98.62 47 MET B O 1
ATOM 1999 N N . VAL B 1 48 ? -8.461 -12.383 -7.195 1 98.62 48 VAL B N 1
ATOM 2000 C CA . VAL B 1 48 ? -8.578 -13.742 -6.676 1 98.62 48 VAL B CA 1
ATOM 2001 C C . VAL B 1 48 ? -9.922 -14.336 -7.066 1 98.62 48 VAL B C 1
ATOM 2003 O O . VAL B 1 48 ? -9.992 -15.477 -7.531 1 98.62 48 VAL B O 1
ATOM 2006 N N . ALA B 1 49 ? -10.961 -13.555 -6.891 1 98.75 49 ALA B N 1
ATOM 2007 C CA . ALA B 1 49 ? -12.297 -14.023 -7.242 1 98.75 49 ALA B CA 1
ATOM 2008 C C . ALA B 1 49 ? -12.414 -14.273 -8.742 1 98.75 49 ALA B C 1
ATOM 2010 O O . ALA B 1 49 ? -12.914 -15.312 -9.172 1 98.75 49 ALA B O 1
ATOM 2011 N N . ASN B 1 50 ? -11.906 -13.383 -9.523 1 98.56 50 ASN B N 1
ATOM 2012 C CA . ASN B 1 50 ? -12.008 -13.477 -10.977 1 98.56 50 ASN B CA 1
ATOM 2013 C C . ASN B 1 50 ? -11.211 -14.656 -11.523 1 98.56 50 ASN B C 1
ATOM 2015 O O . ASN B 1 50 ? -11.625 -15.281 -12.508 1 98.56 50 ASN B O 1
ATOM 2019 N N . LEU B 1 51 ? -10.125 -14.953 -10.859 1 98 51 LEU B N 1
ATOM 2020 C CA . LEU B 1 51 ? -9.297 -16.078 -11.289 1 98 51 LEU B CA 1
ATOM 2021 C C . LEU B 1 51 ? -9.883 -17.391 -10.805 1 98 51 LEU B C 1
ATOM 2023 O O . LEU B 1 51 ? -9.359 -18.469 -11.125 1 98 51 LEU B O 1
ATOM 2027 N N . THR B 1 52 ? -10.891 -17.312 -10.047 1 98.25 52 THR B N 1
ATOM 2028 C CA . THR B 1 52 ? -11.531 -18.5 -9.492 1 98.25 52 THR B CA 1
ATOM 2029 C C . THR B 1 52 ? -12.773 -18.875 -10.297 1 98.25 52 THR B C 1
ATOM 2031 O O . THR B 1 52 ? -13.047 -20.047 -10.531 1 98.25 52 THR B O 1
ATOM 2034 N N . ILE B 1 53 ? -13.445 -17.938 -10.789 1 97.38 53 ILE B N 1
ATOM 2035 C CA . ILE B 1 53 ? -14.703 -18.141 -11.5 1 97.38 53 ILE B CA 1
ATOM 2036 C C . ILE B 1 53 ? -14.43 -18.828 -12.844 1 97.38 53 ILE B C 1
ATOM 2038 O O . ILE B 1 53 ? -13.398 -18.594 -13.469 1 97.38 53 ILE B O 1
ATOM 2042 N N . GLY B 1 54 ? -15.352 -19.625 -13.242 1 95.12 54 GLY B N 1
ATOM 2043 C CA . GLY B 1 54 ? -15.289 -20.281 -14.539 1 95.12 54 GLY B CA 1
ATOM 2044 C C . GLY B 1 54 ? -14.5 -21.578 -14.523 1 95.12 54 GLY B C 1
ATOM 2045 O O . GLY B 1 54 ? -14.469 -22.312 -15.516 1 95.12 54 GLY B O 1
ATOM 2046 N N . LYS B 1 55 ? -13.867 -21.797 -13.422 1 94.31 55 LYS B N 1
ATOM 2047 C CA . LYS B 1 55 ? -13.148 -23.062 -13.266 1 94.31 55 LYS B CA 1
ATOM 2048 C C . LYS B 1 55 ? -14.039 -24.141 -12.664 1 94.31 55 LYS B C 1
ATOM 2050 O O . LYS B 1 55 ? -14.703 -23.906 -11.648 1 94.31 55 LYS B O 1
ATOM 2055 N N . GLU B 1 56 ? -14.016 -25.297 -13.297 1 95.25 56 GLU B N 1
ATOM 2056 C CA . GLU B 1 56 ? -14.891 -26.391 -12.906 1 95.25 56 GLU B CA 1
ATOM 2057 C C . GLU B 1 56 ? -14.656 -26.781 -11.445 1 95.25 56 GLU B C 1
ATOM 2059 O O . GLU B 1 56 ? -15.609 -27.062 -10.711 1 95.25 56 GLU B O 1
ATOM 2064 N N . LYS B 1 57 ? -13.477 -26.703 -11 1 94.31 57 LYS B N 1
ATOM 2065 C CA . LYS B 1 57 ? -13.078 -27.109 -9.656 1 94.31 57 LYS B CA 1
ATOM 2066 C C . LYS B 1 57 ? -13.742 -26.219 -8.602 1 94.31 57 LYS B C 1
ATOM 2068 O O . LYS B 1 57 ? -13.914 -26.641 -7.453 1 94.31 57 LYS B O 1
ATOM 2073 N N . PHE B 1 58 ? -14.172 -25 -9.055 1 96.19 58 PHE B N 1
ATOM 2074 C CA . PHE B 1 58 ? -14.688 -24.047 -8.078 1 96.19 58 PHE B CA 1
ATOM 2075 C C . PHE B 1 58 ? -16.141 -23.688 -8.398 1 96.19 58 PHE B C 1
ATOM 2077 O O . PHE B 1 58 ? -16.609 -22.609 -8.039 1 96.19 58 PHE B O 1
ATOM 2084 N N . LYS B 1 59 ? -16.766 -24.562 -9.078 1 96.69 59 LYS B N 1
ATOM 2085 C CA . LYS B 1 59 ? -18.141 -24.281 -9.5 1 96.69 59 LYS B CA 1
ATOM 2086 C C . LYS B 1 59 ? -19.047 -24 -8.305 1 96.69 59 LYS B C 1
ATOM 2088 O O . LYS B 1 59 ? -19.938 -23.156 -8.383 1 96.69 59 LYS B O 1
ATOM 2093 N N . ASP B 1 60 ? -18.828 -24.672 -7.23 1 97.19 60 ASP B N 1
ATOM 2094 C CA . ASP B 1 60 ? -19.672 -24.516 -6.047 1 97.19 60 ASP B CA 1
ATOM 2095 C C . ASP B 1 60 ? -19.344 -23.219 -5.309 1 97.19 60 ASP B C 1
ATOM 2097 O O . ASP B 1 60 ? -20.078 -22.828 -4.395 1 97.19 60 ASP B O 1
ATOM 2101 N N . LYS B 1 61 ? -18.266 -22.516 -5.68 1 98.12 61 LYS B N 1
ATOM 2102 C CA . LYS B 1 61 ? -17.859 -21.25 -5.051 1 98.12 61 LYS B CA 1
ATOM 2103 C C . LYS B 1 61 ? -18.219 -20.062 -5.93 1 98.12 61 LYS B C 1
ATOM 2105 O O . LYS B 1 61 ? -17.969 -18.906 -5.551 1 98.12 61 LYS B O 1
ATOM 2110 N N . GLU B 1 62 ? -18.781 -20.312 -7.031 1 97.62 62 GLU B N 1
ATOM 2111 C CA . GLU B 1 62 ? -18.969 -19.281 -8.031 1 97.62 62 GLU B CA 1
ATOM 2112 C C . GLU B 1 62 ? -19.859 -18.156 -7.5 1 97.62 62 GLU B C 1
ATOM 2114 O O . GLU B 1 62 ? -19.578 -16.984 -7.727 1 97.62 62 GLU B O 1
ATOM 2119 N N . GLU B 1 63 ? -20.938 -18.5 -6.871 1 98 63 GLU B N 1
ATOM 2120 C CA . GLU B 1 63 ? -21.828 -17.5 -6.32 1 98 63 GLU B CA 1
ATOM 2121 C C . GLU B 1 63 ? -21.109 -16.609 -5.309 1 98 63 GLU B C 1
ATOM 2123 O O . GLU B 1 63 ? -21.297 -15.391 -5.301 1 98 63 GLU B O 1
ATOM 2128 N N . LEU B 1 64 ? -20.344 -17.25 -4.445 1 98.44 64 LEU B N 1
ATOM 2129 C CA . LEU B 1 64 ? -19.562 -16.5 -3.471 1 98.44 64 LEU B CA 1
ATOM 2130 C C . LEU B 1 64 ? -18.594 -15.555 -4.168 1 98.44 64 LEU B C 1
ATOM 2132 O O . LEU B 1 64 ? -18.469 -14.391 -3.777 1 98.44 64 LEU B O 1
ATOM 2136 N N . MET B 1 65 ? -17.891 -16.016 -5.184 1 98.62 65 MET B N 1
ATOM 2137 C CA . MET B 1 65 ? -16.922 -15.195 -5.918 1 98.62 65 MET B CA 1
ATOM 2138 C C . MET B 1 65 ? -17.594 -14.008 -6.582 1 98.62 65 MET B C 1
ATOM 2140 O O . MET B 1 65 ? -17.062 -12.898 -6.57 1 98.62 65 MET B O 1
ATOM 2144 N N . LEU B 1 66 ? -18.75 -14.266 -7.16 1 98.38 66 LEU B N 1
ATOM 2145 C CA . LEU B 1 66 ? -19.484 -13.188 -7.812 1 98.38 66 LEU B CA 1
ATOM 2146 C C . LEU B 1 66 ? -19.922 -12.125 -6.805 1 98.38 66 LEU B C 1
ATOM 2148 O O . LEU B 1 66 ? -19.891 -10.93 -7.098 1 98.38 66 LEU B O 1
ATOM 2152 N N . GLU B 1 67 ? -20.312 -12.531 -5.645 1 98.5 67 GLU B N 1
ATOM 2153 C CA . GLU B 1 67 ? -20.656 -11.602 -4.574 1 98.5 67 GLU B CA 1
ATOM 2154 C C . GLU B 1 67 ? -19.438 -10.773 -4.148 1 98.5 67 GLU B C 1
ATOM 2156 O O . GLU B 1 67 ? -19.547 -9.562 -3.943 1 98.5 67 GLU B O 1
ATOM 2161 N N . LEU B 1 68 ? -18.312 -11.453 -3.975 1 98.75 68 LEU B N 1
ATOM 2162 C CA . LEU B 1 68 ? -17.078 -10.766 -3.607 1 98.75 68 LEU B CA 1
ATOM 2163 C C . LEU B 1 68 ? -16.719 -9.703 -4.645 1 98.75 68 LEU B C 1
ATOM 2165 O O . LEU B 1 68 ? -16.359 -8.586 -4.293 1 98.75 68 LEU B O 1
ATOM 2169 N N . ILE B 1 69 ? -16.828 -10.07 -5.926 1 98.69 69 ILE B N 1
ATOM 2170 C CA . ILE B 1 69 ? -16.5 -9.148 -7.008 1 98.69 69 ILE B CA 1
ATOM 2171 C C . ILE B 1 69 ? -17.406 -7.926 -6.945 1 98.69 69 ILE B C 1
ATOM 2173 O O . ILE B 1 69 ? -16.953 -6.789 -7.051 1 98.69 69 ILE B O 1
ATOM 2177 N N . LYS B 1 70 ? -18.672 -8.141 -6.75 1 98.75 70 LYS B N 1
ATOM 2178 C CA . LYS B 1 70 ? -19.656 -7.062 -6.688 1 98.75 70 LYS B CA 1
ATOM 2179 C C . LYS B 1 70 ? -19.344 -6.109 -5.535 1 98.75 70 LYS B C 1
ATOM 2181 O O . LYS B 1 70 ? -19.312 -4.891 -5.727 1 98.75 70 LYS B O 1
ATOM 2186 N N . GLU B 1 71 ? -19.125 -6.633 -4.375 1 98.88 71 GLU B N 1
ATOM 2187 C CA . GLU B 1 71 ? -18.859 -5.816 -3.195 1 98.88 71 GLU B CA 1
ATOM 2188 C C . GLU B 1 71 ? -17.5 -5.113 -3.312 1 98.88 71 GLU B C 1
ATOM 2190 O O . GLU B 1 71 ? -17.375 -3.945 -2.947 1 98.88 71 GLU B O 1
ATOM 2195 N N . ASN B 1 72 ? -16.516 -5.852 -3.803 1 98.88 72 ASN B N 1
ATOM 2196 C CA . ASN B 1 72 ? -15.188 -5.262 -4 1 98.88 72 ASN B CA 1
ATOM 2197 C C . ASN B 1 72 ? -15.242 -4.09 -4.977 1 98.88 72 ASN B C 1
ATOM 2199 O O . ASN B 1 72 ? -14.562 -3.082 -4.781 1 98.88 72 ASN B O 1
ATOM 2203 N N . ASN B 1 73 ? -16 -4.273 -6.012 1 98.75 73 ASN B N 1
ATOM 2204 C CA . ASN B 1 73 ? -16.125 -3.203 -6.996 1 98.75 73 ASN B CA 1
ATOM 2205 C C . ASN B 1 73 ? -16.672 -1.922 -6.363 1 98.75 73 ASN B C 1
ATOM 2207 O O . ASN B 1 73 ? -16.203 -0.826 -6.676 1 98.75 73 ASN B O 1
ATOM 2211 N N . LYS B 1 74 ? -17.625 -2.045 -5.516 1 98.81 74 LYS B N 1
ATOM 2212 C CA . LYS B 1 74 ? -18.188 -0.895 -4.812 1 98.81 74 LYS B CA 1
ATOM 2213 C C . LYS B 1 74 ? -17.141 -0.236 -3.914 1 98.81 74 LYS B C 1
ATOM 2215 O O . LYS B 1 74 ? -16.969 0.983 -3.947 1 98.81 74 LYS B O 1
ATOM 2220 N N . ILE B 1 75 ? -16.484 -1.042 -3.133 1 98.94 75 ILE B N 1
ATOM 2221 C CA . ILE B 1 75 ? -15.5 -0.533 -2.193 1 98.94 75 ILE B CA 1
ATOM 2222 C C . ILE B 1 75 ? -14.359 0.13 -2.959 1 98.94 75 ILE B C 1
ATOM 2224 O O . ILE B 1 75 ? -13.875 1.195 -2.566 1 98.94 75 ILE B O 1
ATOM 2228 N N . GLN B 1 76 ? -13.906 -0.5 -4.027 1 98.88 76 GLN B N 1
ATOM 2229 C CA . GLN B 1 76 ? -12.828 0.019 -4.859 1 98.88 76 GLN B CA 1
ATOM 2230 C C . GLN B 1 76 ? -13.164 1.402 -5.406 1 98.88 76 GLN B C 1
ATOM 2232 O O . GLN B 1 76 ? -12.336 2.314 -5.359 1 98.88 76 GLN B O 1
ATOM 2237 N N . LYS B 1 77 ? -14.328 1.552 -5.922 1 98.81 77 LYS B N 1
ATOM 2238 C CA . LYS B 1 77 ? -14.781 2.838 -6.445 1 98.81 77 LYS B CA 1
ATOM 2239 C C . LYS B 1 77 ? -14.781 3.904 -5.352 1 98.81 77 LYS B C 1
ATOM 2241 O O . LYS B 1 77 ? -14.336 5.031 -5.578 1 98.81 77 LYS B O 1
ATOM 2246 N N . GLU B 1 78 ? -15.258 3.555 -4.223 1 98.94 78 GLU B N 1
ATOM 2247 C CA . GLU B 1 78 ? -15.328 4.492 -3.107 1 98.94 78 GLU B CA 1
ATOM 2248 C C . GLU B 1 78 ? -13.93 4.902 -2.645 1 98.94 78 GLU B C 1
ATOM 2250 O O . GLU B 1 78 ? -13.68 6.082 -2.393 1 98.94 78 GLU B O 1
ATOM 2255 N N . LEU B 1 79 ? -13.016 3.932 -2.523 1 98.94 79 LEU B N 1
ATOM 2256 C CA . LEU B 1 79 ? -11.656 4.242 -2.115 1 98.94 79 LEU B CA 1
ATOM 2257 C C . LEU B 1 79 ? -10.969 5.141 -3.141 1 98.94 79 LEU B C 1
ATOM 2259 O O . LEU B 1 79 ? -10.227 6.055 -2.775 1 98.94 79 LEU B O 1
ATOM 2263 N N . LEU B 1 80 ? -11.188 4.887 -4.422 1 98.94 80 LEU B N 1
ATOM 2264 C CA . LEU B 1 80 ? -10.602 5.727 -5.461 1 98.94 80 LEU B CA 1
ATOM 2265 C C . LEU B 1 80 ? -11.141 7.148 -5.379 1 98.94 80 LEU B C 1
ATOM 2267 O O . LEU B 1 80 ? -10.391 8.109 -5.574 1 98.94 80 LEU B O 1
ATOM 2271 N N . GLU B 1 81 ? -12.398 7.309 -5.023 1 98.75 81 GLU B N 1
ATOM 2272 C CA . GLU B 1 81 ? -13 8.633 -4.859 1 98.75 81 GLU B CA 1
ATOM 2273 C C . GLU B 1 81 ? -12.406 9.359 -3.654 1 98.75 81 GLU B C 1
ATOM 2275 O O . GLU B 1 81 ? -12.266 10.578 -3.668 1 98.75 81 GLU B O 1
ATOM 2280 N N . LEU B 1 82 ? -12.047 8.602 -2.67 1 98.94 82 LEU B N 1
ATOM 2281 C CA . LEU B 1 82 ? -11.539 9.18 -1.433 1 98.94 82 LEU B CA 1
ATOM 2282 C C . LEU B 1 82 ? -10.156 9.781 -1.644 1 98.94 82 LEU B C 1
ATOM 2284 O O . LEU B 1 82 ? -9.695 10.602 -0.845 1 98.94 82 LEU B O 1
ATOM 2288 N N . ILE B 1 83 ? -9.453 9.367 -2.68 1 98.88 83 ILE B N 1
ATOM 2289 C CA . ILE B 1 83 ? -8.148 9.945 -2.992 1 98.88 83 ILE B CA 1
ATOM 2290 C C . ILE B 1 83 ? -8.297 11.445 -3.252 1 98.88 83 ILE B C 1
ATOM 2292 O O . ILE B 1 83 ? -7.602 12.258 -2.641 1 98.88 83 ILE B O 1
ATOM 2296 N N . GLU B 1 84 ? -9.242 11.82 -4.098 1 98.56 84 GLU B N 1
ATOM 2297 C CA . GLU B 1 84 ? -9.492 13.227 -4.395 1 98.56 84 GLU B CA 1
ATOM 2298 C C . GLU B 1 84 ? -10.047 13.953 -3.172 1 98.56 84 GLU B C 1
ATOM 2300 O O . GLU B 1 84 ? -9.672 15.102 -2.904 1 98.56 84 GLU B O 1
ATOM 2305 N N . LYS B 1 85 ? -10.984 13.312 -2.506 1 98.75 85 LYS B N 1
ATOM 2306 C CA . LYS B 1 85 ? -11.633 13.93 -1.354 1 98.75 85 LYS B CA 1
ATOM 2307 C C . LYS B 1 85 ? -10.617 14.266 -0.267 1 98.75 85 LYS B C 1
ATOM 2309 O O . LYS B 1 85 ? -10.766 15.266 0.442 1 98.75 85 LYS B O 1
ATOM 2314 N N . ASP B 1 86 ? -9.617 13.422 -0.105 1 98.75 86 ASP B N 1
ATOM 2315 C CA . ASP B 1 86 ? -8.57 13.703 0.875 1 98.75 86 ASP B CA 1
ATOM 2316 C C . ASP B 1 86 ? -7.844 15 0.539 1 98.75 86 ASP B C 1
ATOM 2318 O O . ASP B 1 86 ? -7.621 15.836 1.417 1 98.75 86 ASP B O 1
ATOM 2322 N N . ALA B 1 87 ? -7.441 15.164 -0.705 1 97.81 87 ALA B N 1
ATOM 2323 C CA . ALA B 1 87 ? -6.758 16.375 -1.151 1 97.81 87 ALA B CA 1
ATOM 2324 C C . ALA B 1 87 ? -7.648 17.594 -0.997 1 97.81 87 ALA B C 1
ATOM 2326 O O . ALA B 1 87 ? -7.191 18.656 -0.554 1 97.81 87 ALA B O 1
ATOM 2327 N N . GLU B 1 88 ? -8.922 17.422 -1.348 1 98.38 88 GLU B N 1
ATOM 2328 C CA . GLU B 1 88 ? -9.867 18.531 -1.228 1 98.38 88 GLU B CA 1
ATOM 2329 C C . GLU B 1 88 ? -10.023 18.969 0.226 1 98.38 88 GLU B C 1
ATOM 2331 O O . GLU B 1 88 ? -10.062 20.172 0.516 1 98.38 88 GLU B O 1
ATOM 2336 N N . ALA B 1 89 ? -10.133 17.969 1.09 1 98.62 89 ALA B N 1
ATOM 2337 C CA . ALA B 1 89 ? -10.258 18.281 2.514 1 98.62 89 ALA B CA 1
ATOM 2338 C C . ALA B 1 89 ? -9.016 19 3.031 1 98.62 89 ALA B C 1
ATOM 2340 O O . ALA B 1 89 ? -9.117 19.922 3.832 1 98.62 89 ALA B O 1
ATOM 2341 N N . PHE B 1 90 ? -7.879 18.609 2.574 1 97.44 90 PHE B N 1
ATOM 2342 C CA . PHE B 1 90 ? -6.629 19.266 2.945 1 97.44 90 PHE B CA 1
ATOM 2343 C C . PHE B 1 90 ? -6.652 20.734 2.547 1 97.44 90 PHE B C 1
ATOM 2345 O O . PHE B 1 90 ? -6.277 21.594 3.336 1 97.44 90 PHE B O 1
ATOM 2352 N N . PHE B 1 91 ? -7.113 20.984 1.321 1 97.69 91 PHE B N 1
ATOM 2353 C CA . PHE B 1 91 ? -7.07 22.344 0.82 1 97.69 91 PHE B CA 1
ATOM 2354 C C . PHE B 1 91 ? -8.086 23.219 1.544 1 97.69 91 PHE B C 1
ATOM 2356 O O . PHE B 1 91 ? -7.867 24.422 1.723 1 97.69 91 PHE B O 1
ATOM 2363 N N . LYS B 1 92 ? -9.148 22.656 2.055 1 98.5 92 LYS B N 1
ATOM 2364 C CA . LYS B 1 92 ? -10.078 23.406 2.885 1 98.5 92 LYS B CA 1
ATOM 2365 C C . LYS B 1 92 ? -9.43 23.828 4.199 1 98.5 92 LYS B C 1
ATOM 2367 O O . LYS B 1 92 ? -9.641 24.953 4.668 1 98.5 92 LYS B O 1
ATOM 2372 N N . VAL B 1 93 ? -8.68 22.938 4.797 1 98.31 93 VAL B N 1
ATOM 2373 C CA . VAL B 1 93 ? -7.961 23.266 6.023 1 98.31 93 VAL B CA 1
ATOM 2374 C C . VAL B 1 93 ? -6.93 24.359 5.75 1 98.31 93 VAL B C 1
ATOM 2376 O O . VAL B 1 93 ? -6.84 25.328 6.492 1 98.31 93 VAL B O 1
ATOM 2379 N N . ALA B 1 94 ? -6.172 24.188 4.652 1 97.12 94 ALA B N 1
ATOM 2380 C CA . ALA B 1 94 ? -5.152 25.156 4.273 1 97.12 94 ALA B CA 1
ATOM 2381 C C . ALA B 1 94 ? -5.766 26.531 4.047 1 97.12 94 ALA B C 1
ATOM 2383 O O . ALA B 1 94 ? -5.191 27.547 4.453 1 97.12 94 ALA B O 1
ATOM 2384 N N . LYS B 1 95 ? -6.895 26.531 3.418 1 98.06 95 LYS B N 1
ATOM 2385 C CA . LYS B 1 95 ? -7.598 27.797 3.168 1 98.06 95 LYS B CA 1
ATOM 2386 C C . LYS B 1 95 ? -8.023 28.453 4.473 1 98.06 95 LYS B C 1
ATOM 2388 O O . LYS B 1 95 ? -7.898 29.672 4.629 1 98.06 95 LYS B O 1
ATOM 2393 N N . ALA B 1 96 ? -8.516 27.672 5.363 1 98.31 96 ALA B N 1
ATOM 2394 C CA . ALA B 1 96 ? -8.93 28.203 6.66 1 98.31 96 ALA B CA 1
ATOM 2395 C C . ALA B 1 96 ? -7.746 28.781 7.426 1 98.31 96 ALA B C 1
ATOM 2397 O O . ALA B 1 96 ? -7.867 29.812 8.078 1 98.31 96 ALA B O 1
ATOM 2398 N N . LEU B 1 97 ? -6.617 28.172 7.363 1 96.94 97 LEU B N 1
ATOM 2399 C CA . LEU B 1 97 ? -5.414 28.594 8.07 1 96.94 97 LEU B CA 1
ATOM 2400 C C . LEU B 1 97 ? -4.926 29.938 7.539 1 96.94 97 LEU B C 1
ATOM 2402 O O . LEU B 1 97 ? -4.219 30.672 8.234 1 96.94 97 LEU B O 1
ATOM 2406 N N . LYS B 1 98 ? -5.34 30.297 6.324 1 97.44 98 LYS B N 1
ATOM 2407 C CA . LYS B 1 98 ? -4.871 31.516 5.68 1 97.44 98 LYS B CA 1
ATOM 2408 C C . LYS B 1 98 ? -5.867 32.656 5.867 1 97.44 98 LYS B C 1
ATOM 2410 O O . LYS B 1 98 ? -5.645 33.781 5.387 1 97.44 98 LYS B O 1
ATOM 2415 N N . MET B 1 99 ? -6.914 32.406 6.508 1 98.19 99 MET B N 1
ATOM 2416 C CA . MET B 1 99 ? -7.91 33.438 6.762 1 98.19 99 MET B CA 1
ATOM 2417 C C . MET B 1 99 ? -7.344 34.531 7.66 1 98.19 99 MET B C 1
ATOM 2419 O O . MET B 1 99 ? -6.492 34.25 8.508 1 98.19 99 MET B O 1
ATOM 2423 N N . PRO B 1 100 ? -7.805 35.719 7.508 1 97.88 100 PRO B N 1
ATOM 2424 C CA . PRO B 1 100 ? -7.301 36.844 8.32 1 97.88 100 PRO B CA 1
ATOM 2425 C C . PRO B 1 100 ? -7.598 36.656 9.805 1 97.88 100 PRO B C 1
ATOM 2427 O O . PRO B 1 100 ? -8.57 36 10.172 1 97.88 100 PRO B O 1
ATOM 2430 N N . LYS B 1 101 ? -6.742 37.125 10.617 1 96.69 101 LYS B N 1
ATOM 2431 C CA . LYS B 1 101 ? -6.871 37.031 12.062 1 96.69 101 LYS B CA 1
ATOM 2432 C C . LYS B 1 101 ? -6.539 38.344 12.758 1 96.69 101 LYS B C 1
ATOM 2434 O O . LYS B 1 101 ? -5.906 38.344 13.82 1 96.69 101 LYS B O 1
ATOM 2439 N N . ASN B 1 102 ? -6.93 39.406 12.141 1 97.81 102 ASN B N 1
ATOM 2440 C CA . ASN B 1 102 ? -6.543 40.75 12.617 1 97.81 102 ASN B CA 1
ATOM 2441 C C . ASN B 1 102 ? -7.57 41.312 13.586 1 97.81 102 ASN B C 1
ATOM 2443 O O . ASN B 1 102 ? -7.254 42.219 14.375 1 97.81 102 ASN B O 1
ATOM 2447 N N . THR B 1 103 ? -8.836 41.062 13.461 1 98 103 THR B N 1
ATOM 2448 C CA . THR B 1 103 ? -9.906 41.5 14.359 1 98 103 THR B CA 1
ATOM 2449 C C . THR B 1 103 ? -10.508 40.312 15.094 1 98 103 THR B C 1
ATOM 2451 O O . THR B 1 103 ? -10.273 39.156 14.719 1 98 103 THR B O 1
ATOM 2454 N N . GLU B 1 104 ? -11.148 40.625 16.172 1 97.69 104 GLU B N 1
ATOM 2455 C CA . GLU B 1 104 ? -11.797 39.562 16.922 1 97.69 104 GLU B CA 1
ATOM 2456 C C . GLU B 1 104 ? -12.805 38.812 16.062 1 97.69 104 GLU B C 1
ATOM 2458 O O . GLU B 1 104 ? -12.938 37.594 16.156 1 97.69 104 GLU B O 1
ATOM 2463 N N . GLU B 1 105 ? -13.477 39.531 15.258 1 97.75 105 GLU B N 1
ATOM 2464 C CA . GLU B 1 105 ? -14.445 38.938 14.344 1 97.75 105 GLU B CA 1
ATOM 2465 C C . GLU B 1 105 ? -13.75 38 13.352 1 97.75 105 GLU B C 1
ATOM 2467 O O . GLU B 1 105 ? -14.227 36.906 13.086 1 97.75 105 GLU B O 1
ATOM 2472 N N . GLU B 1 106 ? -12.703 38.438 12.828 1 97.56 106 GLU B N 1
ATOM 2473 C CA . GLU B 1 106 ? -11.922 37.625 11.891 1 97.56 106 GLU B CA 1
ATOM 2474 C C . GLU B 1 106 ? -11.383 36.375 12.562 1 97.56 106 GLU B C 1
ATOM 2476 O O . GLU B 1 106 ? -11.406 35.281 11.977 1 97.56 106 GLU B O 1
ATOM 2481 N N . LYS B 1 107 ? -10.938 36.469 13.711 1 97.75 107 LYS B N 1
ATOM 2482 C CA . LYS B 1 107 ? -10.406 35.344 14.461 1 97.75 107 LYS B CA 1
ATOM 2483 C C . LYS B 1 107 ? -11.484 34.312 14.727 1 97.75 107 LYS B C 1
ATOM 2485 O O . LYS B 1 107 ? -11.234 33.094 14.617 1 97.75 107 LYS B O 1
ATOM 2490 N N . ASN B 1 108 ? -12.586 34.781 15.062 1 97.56 108 ASN B N 1
ATOM 2491 C CA . ASN B 1 108 ? -13.695 33.875 15.32 1 97.56 108 ASN B CA 1
ATOM 2492 C C . ASN B 1 108 ? -14.125 33.156 14.055 1 97.56 108 ASN B C 1
ATOM 2494 O O . ASN B 1 108 ? -14.398 31.938 14.094 1 97.56 108 ASN B O 1
ATOM 2498 N N . ARG B 1 109 ? -14.18 33.812 12.992 1 97.88 109 ARG B N 1
ATOM 2499 C CA . ARG B 1 109 ? -14.531 33.219 11.719 1 97.88 109 ARG B CA 1
ATOM 2500 C C . ARG B 1 109 ? -13.484 32.188 11.305 1 97.88 109 ARG B C 1
ATOM 2502 O O . ARG B 1 109 ? -13.836 31.125 10.781 1 97.88 109 ARG B O 1
ATOM 2509 N N . ARG B 1 110 ? -12.281 32.562 11.5 1 97.88 110 ARG B N 1
ATOM 2510 C CA . ARG B 1 110 ? -11.18 31.656 11.195 1 97.88 110 ARG B CA 1
ATOM 2511 C C . ARG B 1 110 ? -11.258 30.391 12.031 1 97.88 110 ARG B C 1
ATOM 2513 O O . ARG B 1 110 ? -11.094 29.281 11.516 1 97.88 110 ARG B O 1
ATOM 2520 N N . LYS B 1 111 ? -11.508 30.531 13.266 1 97.5 111 LYS B N 1
ATOM 2521 C CA . LYS B 1 111 ? -11.617 29.391 14.188 1 97.5 111 LYS B CA 1
ATOM 2522 C C . LYS B 1 111 ? -12.742 28.453 13.766 1 97.5 111 LYS B C 1
ATOM 2524 O O . LYS B 1 111 ? -12.57 27.234 13.773 1 97.5 111 LYS B O 1
ATOM 2529 N N . GLU B 1 112 ? -13.805 29.031 13.422 1 98.12 112 GLU B N 1
ATOM 2530 C CA . GLU B 1 112 ? -14.953 28.219 13 1 98.12 112 GLU B CA 1
ATOM 2531 C C . GLU B 1 112 ? -14.672 27.516 11.68 1 98.12 112 GLU B C 1
ATOM 2533 O O . GLU B 1 112 ? -14.992 26.328 11.531 1 98.12 112 GLU B O 1
ATOM 2538 N N . ALA B 1 113 ? -14.109 28.203 10.773 1 98.44 113 ALA B N 1
ATOM 2539 C CA . ALA B 1 113 ? -13.773 27.625 9.477 1 98.44 113 ALA B CA 1
ATOM 2540 C C . ALA B 1 113 ? -12.773 26.484 9.633 1 98.44 113 ALA B C 1
ATOM 2542 O O . ALA B 1 113 ? -12.906 25.438 8.992 1 98.44 113 ALA B O 1
ATOM 2543 N N . LEU B 1 114 ? -11.828 26.719 10.469 1 98.19 114 LEU B N 1
ATOM 2544 C CA . LEU B 1 114 ? -10.797 25.719 10.703 1 98.19 114 LEU B CA 1
ATOM 2545 C C . LEU B 1 114 ? -11.391 24.469 11.367 1 98.19 114 LEU B C 1
ATOM 2547 O O . LEU B 1 114 ? -11.078 23.344 10.984 1 98.19 114 LEU B O 1
ATOM 2551 N N . GLU B 1 115 ? -12.227 24.719 12.32 1 98.5 115 GLU B N 1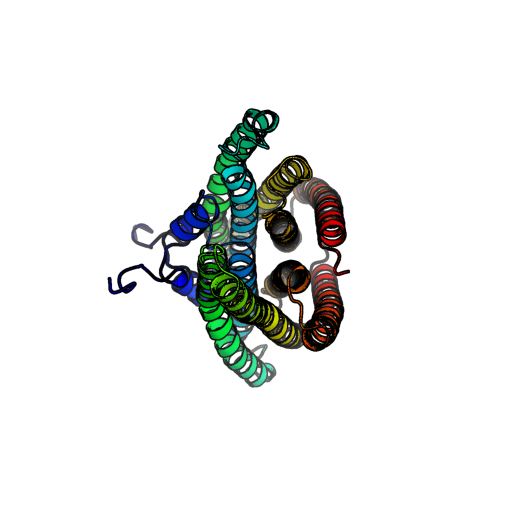
ATOM 2552 C CA . GLU B 1 115 ? -12.883 23.609 13.016 1 98.5 115 GLU B CA 1
ATOM 2553 C C . GLU B 1 115 ? -13.68 22.75 12.039 1 98.5 115 GLU B C 1
ATOM 2555 O O . GLU B 1 115 ? -13.578 21.516 12.055 1 98.5 115 GLU B O 1
ATOM 2560 N N . ASN B 1 116 ? -14.43 23.391 11.203 1 98.56 116 ASN B N 1
ATOM 2561 C CA . ASN B 1 116 ? -15.25 22.672 10.234 1 98.56 116 ASN B CA 1
ATOM 2562 C C . ASN B 1 116 ? -14.391 21.938 9.211 1 98.56 116 ASN B C 1
ATOM 2564 O O . ASN B 1 116 ? -14.68 20.797 8.852 1 98.56 116 ASN B O 1
ATOM 2568 N N . ALA B 1 117 ? -13.391 22.547 8.742 1 98.69 117 ALA B N 1
ATOM 2569 C CA . ALA B 1 117 ? -12.492 21.953 7.754 1 98.69 117 ALA B CA 1
ATOM 2570 C C . ALA B 1 117 ? -11.766 20.75 8.344 1 98.69 117 ALA B C 1
ATOM 2572 O O . ALA B 1 117 ? -11.602 19.719 7.664 1 98.69 117 ALA B O 1
ATOM 2573 N N . LEU B 1 118 ? -11.391 20.844 9.578 1 98.56 118 LEU B N 1
ATOM 2574 C CA . LEU B 1 118 ? -10.68 19.766 10.242 1 98.56 118 LEU B CA 1
ATOM 2575 C C . LEU B 1 118 ? -11.602 18.562 10.453 1 98.56 118 LEU B C 1
ATOM 2577 O O . LEU B 1 118 ? -11.18 17.406 10.312 1 98.56 118 LEU B O 1
ATOM 2581 N N . LYS B 1 119 ? -12.82 18.844 10.789 1 98.75 119 LYS B N 1
ATOM 2582 C CA . LYS B 1 119 ? -13.773 17.75 10.938 1 98.75 119 LYS B CA 1
ATOM 2583 C C . LYS B 1 119 ? -13.977 17.016 9.609 1 98.75 119 LYS B C 1
ATOM 2585 O O . LYS B 1 119 ? -13.977 15.781 9.578 1 98.75 119 LYS B O 1
ATOM 2590 N N . GLU B 1 120 ? -14.102 17.75 8.578 1 98.5 120 GLU B N 1
ATOM 2591 C CA . GLU B 1 120 ? -14.219 17.141 7.258 1 98.5 120 GLU B CA 1
ATOM 2592 C C . GLU B 1 120 ? -12.969 16.344 6.906 1 98.5 120 GLU B C 1
ATOM 2594 O O . GLU B 1 120 ? -13.07 15.219 6.395 1 98.5 120 GLU B O 1
ATOM 2599 N N . ALA B 1 121 ? -11.82 16.891 7.191 1 98.62 121 ALA B N 1
ATOM 2600 C CA . ALA B 1 121 ? -10.539 16.266 6.883 1 98.62 121 ALA B CA 1
ATOM 2601 C C . ALA B 1 121 ? -10.344 14.992 7.707 1 98.62 121 ALA B C 1
ATOM 2603 O O . ALA B 1 121 ? -9.57 14.109 7.328 1 98.62 121 ALA B O 1
ATOM 2604 N N . THR B 1 122 ? -11.047 14.891 8.812 1 98.81 122 THR B N 1
ATOM 2605 C CA . THR B 1 122 ? -10.977 13.719 9.68 1 98.81 122 THR B CA 1
ATOM 2606 C C . THR B 1 122 ? -11.875 12.602 9.148 1 98.81 122 THR B C 1
ATOM 2608 O O . THR B 1 122 ? -11.531 11.422 9.242 1 98.81 122 THR B O 1
ATOM 2611 N N . LEU B 1 123 ? -12.969 12.961 8.586 1 98.88 123 LEU B N 1
ATOM 2612 C CA . LEU B 1 123 ? -13.977 11.977 8.188 1 98.88 123 LEU B CA 1
ATOM 2613 C C . LEU B 1 123 ? -13.531 11.219 6.945 1 98.88 123 LEU B C 1
ATOM 2615 O O . LEU B 1 123 ? -13.906 10.062 6.754 1 98.88 123 LEU B O 1
ATOM 2619 N N . VAL B 1 124 ? -12.727 11.828 6.121 1 98.88 124 VAL B N 1
ATOM 2620 C CA . VAL B 1 124 ? -12.266 11.18 4.898 1 98.88 124 VAL B CA 1
ATOM 2621 C C . VAL B 1 124 ? -11.383 9.984 5.242 1 98.88 124 VAL B C 1
ATOM 2623 O O . VAL B 1 124 ? -11.688 8.852 4.852 1 98.88 124 VAL B O 1
ATOM 2626 N N . PRO B 1 125 ? -10.312 10.148 6.035 1 98.94 125 PRO B N 1
ATOM 2627 C CA . PRO B 1 125 ? -9.523 8.969 6.395 1 98.94 125 PRO B CA 1
ATOM 2628 C C . PRO B 1 125 ? -10.305 7.984 7.266 1 98.94 125 PRO B C 1
ATOM 2630 O O . PRO B 1 125 ? -10.055 6.773 7.211 1 98.94 125 PRO B O 1
ATOM 2633 N N . LEU B 1 126 ? -11.273 8.453 8.055 1 98.94 126 LEU B N 1
ATOM 2634 C CA . LEU B 1 126 ? -12.117 7.516 8.797 1 98.94 126 LEU B CA 1
ATOM 2635 C C . LEU B 1 126 ? -12.875 6.598 7.848 1 98.94 126 LEU B C 1
ATOM 2637 O O . LEU B 1 126 ? -13.023 5.402 8.117 1 98.94 126 LEU B O 1
ATOM 2641 N N . GLU B 1 127 ? -13.352 7.168 6.785 1 98.94 127 GLU B N 1
ATOM 2642 C CA . GLU B 1 127 ? -14.047 6.363 5.785 1 98.94 127 GLU B CA 1
ATOM 2643 C C . GLU B 1 127 ? -13.102 5.363 5.129 1 98.94 127 GLU B C 1
ATOM 2645 O O . GLU B 1 127 ? -13.5 4.238 4.812 1 98.94 127 GLU B O 1
ATOM 2650 N N . ILE B 1 128 ? -11.852 5.715 4.879 1 98.94 128 ILE B N 1
ATOM 2651 C CA . ILE B 1 128 ? -10.852 4.789 4.359 1 98.94 128 ILE B CA 1
ATOM 2652 C C . ILE B 1 128 ? -10.711 3.6 5.305 1 98.94 128 ILE B C 1
ATOM 2654 O O . ILE B 1 128 ? -10.641 2.451 4.863 1 98.94 128 ILE B O 1
ATOM 2658 N N . MET B 1 129 ? -10.703 3.875 6.59 1 98.94 129 MET B N 1
ATOM 2659 C CA . MET B 1 129 ? -10.602 2.809 7.582 1 98.94 129 MET B CA 1
ATOM 2660 C C . MET B 1 129 ? -11.805 1.881 7.512 1 98.94 129 MET B C 1
ATOM 2662 O O . MET B 1 129 ? -11.656 0.657 7.52 1 98.94 129 MET B O 1
ATOM 2666 N N . ARG B 1 130 ? -12.977 2.455 7.398 1 98.94 130 ARG B N 1
ATOM 2667 C CA . ARG B 1 130 ? -14.195 1.657 7.312 1 98.94 130 ARG B CA 1
ATOM 2668 C C . ARG B 1 130 ? -14.172 0.75 6.09 1 98.94 130 ARG B C 1
ATOM 2670 O O . ARG B 1 130 ? -14.5 -0.436 6.184 1 98.94 130 ARG B O 1
ATOM 2677 N N . LYS B 1 131 ? -13.797 1.307 4.965 1 98.94 131 LYS B N 1
ATOM 2678 C CA . LYS B 1 131 ? -13.742 0.534 3.729 1 98.94 131 LYS B CA 1
ATOM 2679 C C . LYS B 1 131 ? -12.68 -0.556 3.807 1 98.94 131 LYS B C 1
ATOM 2681 O O . LYS B 1 131 ? -12.867 -1.653 3.275 1 98.94 131 LYS B O 1
ATOM 2686 N N . SER B 1 132 ? -11.555 -0.281 4.438 1 98.94 132 SER B N 1
ATOM 2687 C CA . SER B 1 132 ? -10.469 -1.252 4.57 1 98.94 132 SER B CA 1
ATOM 2688 C C . SER B 1 132 ? -10.922 -2.48 5.352 1 98.94 132 SER B C 1
ATOM 2690 O O . SER B 1 132 ? -10.617 -3.613 4.965 1 98.94 132 SER B O 1
ATOM 2692 N N . ILE B 1 133 ? -11.672 -2.303 6.398 1 98.81 133 ILE B N 1
ATOM 2693 C CA . ILE B 1 133 ? -12.141 -3.416 7.215 1 98.81 133 ILE B CA 1
ATOM 2694 C C . ILE B 1 133 ? -13.148 -4.246 6.422 1 98.81 133 ILE B C 1
ATOM 2696 O O . ILE B 1 133 ? -13.133 -5.477 6.477 1 98.81 133 ILE B O 1
ATOM 2700 N N . LYS B 1 134 ? -14.047 -3.555 5.746 1 98.81 134 LYS B N 1
ATOM 2701 C CA . LYS B 1 134 ? -15 -4.27 4.91 1 98.81 134 LYS B CA 1
ATOM 2702 C C . LYS B 1 134 ? -14.297 -5.145 3.883 1 98.81 134 LYS B C 1
ATOM 2704 O O . LYS B 1 134 ? -14.672 -6.301 3.678 1 98.81 134 LYS B O 1
ATOM 2709 N N . ALA B 1 135 ? -13.312 -4.613 3.279 1 98.88 135 ALA B N 1
ATOM 2710 C CA . ALA B 1 135 ? -12.547 -5.344 2.271 1 98.88 135 ALA B CA 1
ATOM 2711 C C . ALA B 1 135 ? -11.797 -6.516 2.895 1 98.88 135 ALA B C 1
ATOM 2713 O O . ALA B 1 135 ? -11.695 -7.586 2.291 1 98.88 135 ALA B O 1
ATOM 2714 N N . LEU B 1 136 ? -11.227 -6.328 4.074 1 98.94 136 LEU B N 1
ATOM 2715 C CA . L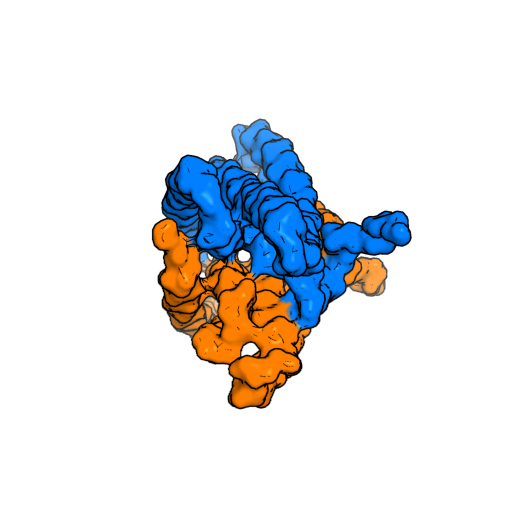EU B 1 136 ? -10.523 -7.398 4.77 1 98.94 136 LEU B CA 1
ATOM 2716 C C . LEU B 1 136 ? -11.461 -8.57 5.055 1 98.94 136 LEU B C 1
ATOM 2718 O O . LEU B 1 136 ? -11.07 -9.734 4.922 1 98.94 136 LEU B O 1
ATOM 2722 N N . ARG B 1 137 ? -12.648 -8.266 5.422 1 98.75 137 ARG B N 1
ATOM 2723 C CA . ARG B 1 137 ? -13.625 -9.32 5.684 1 98.75 137 ARG B CA 1
ATOM 2724 C C . ARG B 1 137 ? -13.93 -10.109 4.414 1 98.75 137 ARG B C 1
ATOM 2726 O O . ARG B 1 137 ? -14.102 -11.328 4.457 1 98.75 137 ARG B O 1
ATOM 2733 N N . LEU B 1 138 ? -14.055 -9.414 3.291 1 98.69 138 LEU B N 1
ATOM 2734 C CA . LEU B 1 138 ? -14.281 -10.094 2.016 1 98.69 138 LEU B CA 1
ATOM 2735 C C . LEU B 1 138 ? -13.086 -10.961 1.644 1 98.69 138 LEU B C 1
ATOM 2737 O O . LEU B 1 138 ? -13.258 -12.078 1.14 1 98.69 138 LEU B O 1
ATOM 2741 N N . LEU B 1 139 ? -11.883 -10.453 1.888 1 98.5 139 LEU B N 1
ATOM 2742 C CA . LEU B 1 139 ? -10.664 -11.227 1.648 1 98.5 139 LEU B CA 1
ATOM 2743 C C . LEU B 1 139 ? -10.656 -12.5 2.477 1 98.5 139 LEU B C 1
ATOM 2745 O O . LEU B 1 139 ? -10.273 -13.57 1.981 1 98.5 139 LEU B O 1
ATOM 2749 N N . GLU B 1 140 ? -11.039 -12.375 3.705 1 98.38 140 GLU B N 1
ATOM 2750 C CA . GLU B 1 140 ? -11.094 -13.531 4.598 1 98.38 140 GLU B CA 1
ATOM 2751 C C . GLU B 1 140 ? -12.031 -14.602 4.055 1 98.38 140 GLU B C 1
ATOM 2753 O O . GLU B 1 140 ? -11.727 -15.797 4.137 1 98.38 140 GLU B O 1
ATOM 2758 N N . LYS B 1 141 ? -13.148 -14.188 3.482 1 98.25 141 LYS B N 1
ATOM 2759 C CA . LYS B 1 141 ? -14.125 -15.125 2.924 1 98.25 141 LYS B CA 1
ATOM 2760 C C . LYS B 1 141 ? -13.531 -15.891 1.746 1 98.25 141 LYS B C 1
ATOM 2762 O O . LYS B 1 141 ? -13.93 -17.031 1.474 1 98.25 141 LYS B O 1
ATOM 2767 N N . SER B 1 142 ? -12.602 -15.273 1.063 1 97.94 142 SER B N 1
ATOM 2768 C CA . SER B 1 142 ? -12.023 -15.906 -0.115 1 97.94 142 SER B CA 1
ATOM 2769 C C . SER B 1 142 ? -11.016 -16.984 0.277 1 97.94 142 SER B C 1
ATOM 2771 O O . SER B 1 142 ? -10.734 -17.891 -0.508 1 97.94 142 SER B O 1
ATOM 2773 N N . LEU B 1 143 ? -10.43 -16.844 1.432 1 96.69 143 LEU B N 1
ATOM 2774 C CA . LEU B 1 143 ? -9.43 -17.797 1.903 1 96.69 143 LEU B CA 1
ATOM 2775 C C . LEU B 1 143 ? -10.023 -19.203 2.031 1 96.69 143 LEU B C 1
ATOM 2777 O O . LEU B 1 143 ? -11.031 -19.391 2.709 1 96.69 143 LEU B O 1
ATOM 2781 N N . GLY B 1 144 ? -9.516 -20.156 1.392 1 94.94 144 GLY B N 1
ATOM 2782 C CA . GLY B 1 144 ? -9.992 -21.531 1.41 1 94.94 144 GLY B CA 1
ATOM 2783 C C . GLY B 1 144 ? -11.117 -21.781 0.425 1 94.94 144 GLY B C 1
ATOM 2784 O O . GLY B 1 144 ? -11.539 -22.922 0.238 1 94.94 144 GLY B O 1
ATOM 2785 N N . ASN B 1 145 ? -11.562 -20.781 -0.287 1 97.19 145 ASN B N 1
ATOM 2786 C CA . ASN B 1 145 ? -12.688 -20.906 -1.202 1 97.19 145 ASN B CA 1
ATOM 2787 C C . ASN B 1 145 ? -12.328 -20.453 -2.611 1 97.19 145 ASN B C 1
ATOM 2789 O O . ASN B 1 145 ? -13.211 -20.281 -3.459 1 97.19 145 ASN B O 1
ATOM 2793 N N . SER B 1 146 ? -11.047 -20.203 -2.805 1 97.62 146 SER B N 1
ATOM 2794 C CA . SER B 1 146 ? -10.648 -19.625 -4.082 1 97.62 146 SER B CA 1
ATOM 2795 C C . SER B 1 146 ? -9.492 -20.406 -4.703 1 97.62 146 SER B C 1
ATOM 2797 O O . SER B 1 146 ? -9.023 -21.391 -4.137 1 97.62 146 SER B O 1
ATOM 2799 N N . ASN B 1 147 ? -9.172 -19.984 -5.93 1 95.62 147 ASN B N 1
ATOM 2800 C CA . ASN B 1 147 ? -8.055 -20.578 -6.664 1 95.62 147 ASN B CA 1
ATOM 2801 C C . ASN B 1 147 ? -6.777 -20.578 -5.824 1 95.62 147 ASN B C 1
ATOM 2803 O O . ASN B 1 147 ? -6.25 -19.531 -5.473 1 95.62 147 ASN B O 1
ATOM 2807 N N . PRO B 1 148 ? -6.273 -21.75 -5.457 1 94.25 148 PRO B N 1
ATOM 2808 C CA . PRO B 1 148 ? -5.09 -21.812 -4.602 1 94.25 148 PRO B CA 1
ATOM 2809 C C . PRO B 1 148 ? -3.859 -21.172 -5.246 1 94.25 148 PRO B C 1
ATOM 2811 O O . PRO B 1 148 ? -2.934 -20.766 -4.547 1 94.25 148 PRO B O 1
ATOM 2814 N N . ASN B 1 149 ? -3.875 -21.078 -6.559 1 91.81 149 ASN B N 1
ATOM 2815 C CA . ASN B 1 149 ? -2.75 -20.484 -7.266 1 91.81 149 ASN B CA 1
ATOM 2816 C C . ASN B 1 149 ? -2.691 -18.969 -7.051 1 91.81 149 ASN B C 1
ATOM 2818 O O . ASN B 1 149 ? -1.678 -18.344 -7.348 1 91.81 149 ASN B O 1
ATOM 2822 N N . ALA B 1 150 ? -3.736 -18.406 -6.516 1 94.5 150 ALA B N 1
ATOM 2823 C CA . ALA B 1 150 ? -3.795 -16.953 -6.281 1 94.5 150 ALA B CA 1
ATOM 2824 C C . ALA B 1 150 ? -3.748 -16.641 -4.785 1 94.5 150 ALA B C 1
ATOM 2826 O O . ALA B 1 150 ? -4.074 -15.531 -4.371 1 94.5 150 ALA B O 1
ATOM 2827 N N . VAL B 1 151 ? -3.367 -17.594 -3.982 1 96.62 151 VAL B N 1
ATOM 2828 C CA . VAL B 1 151 ? -3.451 -17.453 -2.531 1 96.62 151 VAL B CA 1
ATOM 2829 C C . VAL B 1 151 ? -2.496 -16.359 -2.062 1 96.62 151 VAL B C 1
ATOM 2831 O O . VAL B 1 151 ? -2.793 -15.633 -1.113 1 96.62 151 VAL B O 1
ATOM 2834 N N . SER B 1 152 ? -1.307 -16.234 -2.721 1 97.38 152 SER B N 1
ATOM 2835 C CA . SER B 1 152 ? -0.365 -15.188 -2.35 1 97.38 152 SER B CA 1
ATOM 2836 C C . SER B 1 152 ? -0.992 -13.805 -2.498 1 97.38 152 SER B C 1
ATOM 2838 O O . SER B 1 152 ? -0.715 -12.906 -1.703 1 97.38 152 SER B O 1
ATOM 2840 N N . ASP B 1 153 ? -1.875 -13.68 -3.496 1 98.56 153 ASP B N 1
ATOM 2841 C CA . ASP B 1 153 ? -2.51 -12.391 -3.736 1 98.56 153 ASP B CA 1
ATOM 2842 C C . ASP B 1 153 ? -3.49 -12.047 -2.619 1 98.56 153 ASP B C 1
ATOM 2844 O O . ASP B 1 153 ? -3.721 -10.867 -2.33 1 98.56 153 ASP B O 1
ATOM 2848 N N . ILE B 1 154 ? -4.109 -13.055 -1.96 1 98.75 154 ILE B N 1
ATOM 2849 C CA . ILE B 1 154 ? -4.922 -12.812 -0.772 1 98.75 154 ILE B CA 1
ATOM 2850 C C . ILE B 1 154 ? -4.066 -12.195 0.326 1 98.75 154 ILE B C 1
ATOM 2852 O O . ILE B 1 154 ? -4.461 -11.195 0.941 1 98.75 154 ILE B O 1
ATOM 2856 N N . GLY B 1 155 ? -2.891 -12.75 0.533 1 98.81 155 GLY B N 1
ATOM 2857 C CA . GLY B 1 155 ? -1.982 -12.219 1.539 1 98.81 155 GLY B CA 1
ATOM 2858 C C . GLY B 1 155 ? -1.509 -10.812 1.236 1 98.81 155 GLY B C 1
ATOM 2859 O O . GLY B 1 155 ? -1.466 -9.961 2.127 1 98.81 155 GLY B O 1
ATOM 2860 N N . VAL B 1 156 ? -1.149 -10.57 -0.038 1 98.94 156 VAL B N 1
ATOM 2861 C CA . VAL B 1 156 ? -0.718 -9.234 -0.435 1 98.94 156 VAL B CA 1
ATOM 2862 C C . VAL B 1 156 ? -1.86 -8.242 -0.231 1 98.94 156 VAL B C 1
ATOM 2864 O O . VAL B 1 156 ? -1.646 -7.137 0.265 1 98.94 156 VAL B O 1
ATOM 2867 N N . GLY B 1 157 ? -3.117 -8.656 -0.643 1 98.94 157 GLY B N 1
ATOM 2868 C CA . GLY B 1 157 ? -4.27 -7.809 -0.387 1 98.94 157 GLY B CA 1
ATOM 2869 C C . GLY B 1 157 ? -4.434 -7.449 1.078 1 98.94 157 GLY B C 1
ATOM 2870 O O . GLY B 1 157 ? -4.707 -6.297 1.413 1 98.94 157 GLY B O 1
ATOM 2871 N N . ALA B 1 158 ? -4.215 -8.406 1.934 1 98.94 158 ALA B N 1
ATOM 2872 C CA . ALA B 1 158 ? -4.391 -8.211 3.369 1 98.94 158 ALA B CA 1
ATOM 2873 C C . ALA B 1 158 ? -3.404 -7.176 3.904 1 98.94 158 ALA B C 1
ATOM 2875 O O . ALA B 1 158 ? -3.783 -6.285 4.668 1 98.94 158 ALA B O 1
ATOM 2876 N N . VAL B 1 159 ? -2.152 -7.273 3.508 1 98.94 159 VAL B N 1
ATOM 2877 C CA . VAL B 1 159 ? -1.157 -6.363 4.066 1 98.94 159 VAL B CA 1
ATOM 2878 C C . VAL B 1 159 ? -1.325 -4.973 3.455 1 98.94 159 VAL B C 1
ATOM 2880 O O . VAL B 1 159 ? -1.07 -3.963 4.117 1 98.94 159 VAL B O 1
ATOM 2883 N N . CYS B 1 160 ? -1.783 -4.859 2.205 1 98.94 160 CYS B N 1
ATOM 2884 C CA . CYS B 1 160 ? -2.119 -3.561 1.629 1 98.94 160 CYS B CA 1
ATOM 2885 C C . CYS B 1 160 ? -3.244 -2.893 2.408 1 98.94 160 CYS B C 1
ATOM 2887 O O . CYS B 1 160 ? -3.156 -1.709 2.742 1 98.94 160 CYS B O 1
ATOM 2889 N N . LEU B 1 161 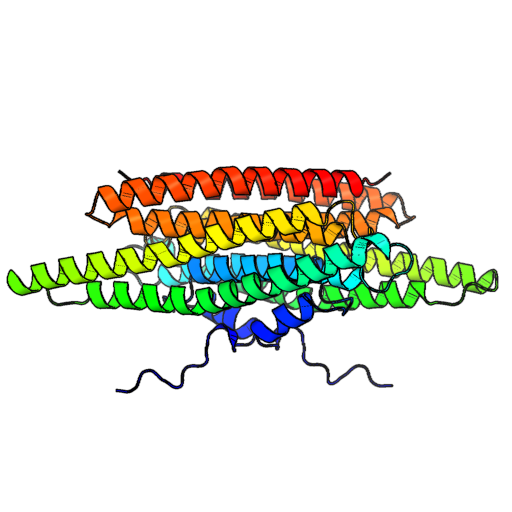? -4.266 -3.645 2.717 1 99 161 LEU B N 1
ATOM 2890 C CA . LEU B 1 161 ? -5.418 -3.096 3.428 1 99 161 LEU B CA 1
ATOM 2891 C C . LEU B 1 161 ? -5.043 -2.721 4.855 1 99 161 LEU B C 1
ATOM 2893 O O . LEU B 1 161 ? -5.566 -1.746 5.402 1 99 161 LEU B O 1
ATOM 2897 N N . LYS B 1 162 ? -4.172 -3.451 5.461 1 98.94 162 LYS B N 1
ATOM 2898 C CA . LYS B 1 162 ? -3.676 -3.072 6.781 1 98.94 162 LYS B CA 1
ATOM 2899 C C . LYS B 1 162 ? -2.9 -1.759 6.719 1 98.94 162 LYS B C 1
ATOM 2901 O O . LYS B 1 162 ? -3.049 -0.903 7.594 1 98.94 162 LYS B O 1
ATOM 2906 N N . ALA B 1 163 ? -2.043 -1.631 5.723 1 98.94 163 ALA B N 1
ATOM 2907 C CA . ALA B 1 163 ? -1.302 -0.384 5.551 1 98.94 163 ALA B CA 1
ATOM 2908 C C . ALA B 1 163 ? -2.25 0.796 5.359 1 98.94 163 ALA B C 1
ATOM 2910 O O . ALA B 1 163 ? -2.035 1.872 5.922 1 98.94 163 ALA B O 1
ATOM 2911 N N . ALA B 1 164 ? -3.316 0.584 4.531 1 98.94 164 ALA B N 1
ATOM 2912 C CA . ALA B 1 164 ? -4.324 1.622 4.332 1 98.94 164 ALA B CA 1
ATOM 2913 C C . ALA B 1 164 ? -4.992 2 5.652 1 98.94 164 ALA B C 1
ATOM 2915 O O . ALA B 1 164 ? -5.164 3.184 5.949 1 98.94 164 ALA B O 1
ATOM 2916 N N . LEU B 1 165 ? -5.32 1.024 6.418 1 98.94 165 LEU B N 1
ATOM 2917 C CA . LEU B 1 165 ? -5.973 1.202 7.711 1 98.94 165 LEU B CA 1
ATOM 2918 C C . LEU B 1 165 ? -5.082 1.988 8.664 1 98.94 165 LEU B C 1
ATOM 2920 O O . LEU B 1 165 ? -5.52 2.979 9.258 1 98.94 165 LEU B O 1
ATOM 2924 N N . GLN B 1 166 ? -3.863 1.576 8.82 1 98.94 166 GLN B N 1
ATOM 2925 C CA . GLN B 1 166 ? -2.914 2.213 9.727 1 98.94 166 GLN B CA 1
ATOM 2926 C C . GLN B 1 166 ? -2.578 3.629 9.266 1 98.94 166 GLN B C 1
ATOM 2928 O O . GLN B 1 166 ? -2.475 4.547 10.086 1 98.94 166 GLN B O 1
ATOM 2933 N N . GLY B 1 167 ? -2.348 3.725 7.961 1 98.94 167 GLY B N 1
ATOM 2934 C CA . GLY B 1 167 ? -2.08 5.051 7.426 1 98.94 167 GLY B CA 1
ATOM 2935 C C . GLY B 1 167 ? -3.23 6.02 7.625 1 98.94 167 GLY B C 1
ATOM 2936 O O . GLY B 1 167 ? -3.02 7.164 8.023 1 98.94 167 GLY B O 1
ATOM 2937 N N . ALA B 1 168 ? -4.445 5.551 7.352 1 98.94 168 ALA B N 1
ATOM 2938 C CA . ALA B 1 168 ? -5.633 6.379 7.547 1 98.94 168 ALA B CA 1
ATOM 2939 C C . ALA B 1 168 ? -5.797 6.77 9.008 1 98.94 168 ALA B C 1
ATOM 2941 O O . ALA B 1 168 ? -6.176 7.898 9.32 1 98.94 168 ALA B O 1
ATOM 2942 N N . TRP B 1 169 ? -5.5 5.906 9.891 1 98.81 169 TRP B N 1
ATOM 2943 C CA . TRP B 1 169 ? -5.57 6.207 11.32 1 98.81 169 TRP B CA 1
ATOM 2944 C C . TRP B 1 169 ? -4.648 7.367 11.68 1 98.81 169 TRP B C 1
ATOM 2946 O O . TRP B 1 169 ? -5.035 8.266 12.43 1 98.81 169 TRP B O 1
ATOM 2956 N N . LEU B 1 170 ? -3.436 7.359 11.195 1 98.56 170 LEU B N 1
ATOM 2957 C CA . LEU B 1 170 ? -2.502 8.445 11.492 1 98.56 170 LEU B CA 1
ATOM 2958 C C . LEU B 1 170 ? -3.045 9.781 10.992 1 98.56 170 LEU B C 1
ATOM 2960 O O . LEU B 1 170 ? -2.83 10.812 11.625 1 98.56 170 LEU B O 1
ATOM 2964 N N . ASN B 1 171 ? -3.77 9.734 9.867 1 98 171 ASN B N 1
ATOM 2965 C CA . ASN B 1 171 ? -4.371 10.953 9.336 1 98 171 ASN B CA 1
ATOM 2966 C C . ASN B 1 171 ? -5.562 11.398 10.18 1 98 171 ASN B C 1
ATOM 2968 O O . ASN B 1 171 ? -5.789 12.602 10.352 1 98 171 ASN B O 1
ATOM 2972 N N . VAL B 1 172 ? -6.348 10.43 10.68 1 98.56 172 VAL B N 1
ATOM 2973 C CA . VAL B 1 172 ? -7.395 10.773 11.633 1 98.56 172 VAL B CA 1
ATOM 2974 C C . VAL B 1 172 ? -6.777 11.43 12.867 1 98.56 172 VAL B C 1
ATOM 2976 O O . VAL B 1 172 ? -7.223 12.5 13.297 1 98.56 172 VAL B O 1
ATOM 2979 N N . LYS B 1 173 ? -5.754 10.859 13.359 1 97.38 173 LYS B N 1
ATOM 2980 C CA . LYS B 1 173 ? -5.113 11.273 14.602 1 97.38 173 LYS B CA 1
ATOM 2981 C C . LYS B 1 173 ? -4.559 12.688 14.492 1 97.38 173 LYS B C 1
ATOM 2983 O O . LYS B 1 173 ? -4.789 13.523 15.367 1 97.38 173 LYS B O 1
ATOM 2988 N N . ILE B 1 174 ? -3.83 12.984 13.453 1 96.31 174 ILE B N 1
ATOM 2989 C CA . ILE B 1 174 ? -3.176 14.281 13.312 1 96.31 174 ILE B CA 1
ATOM 2990 C C . ILE B 1 174 ? -4.227 15.383 13.242 1 96.31 174 ILE B C 1
ATOM 2992 O O . ILE B 1 174 ? -3.996 16.5 13.719 1 96.31 174 ILE B O 1
ATOM 2996 N N . ASN B 1 175 ? -5.391 15.078 12.602 1 96.62 175 ASN B N 1
ATOM 2997 C CA . ASN B 1 175 ? -6.469 16.062 12.523 1 96.62 175 ASN B CA 1
ATOM 2998 C C . ASN B 1 175 ? -7.148 16.25 13.875 1 96.62 175 ASN B C 1
ATOM 3000 O O . ASN B 1 175 ? -7.449 17.391 14.266 1 96.62 175 ASN B O 1
ATOM 3004 N N . LEU B 1 176 ? -7.375 15.195 14.602 1 97.44 176 LEU B N 1
ATOM 3005 C CA . LEU B 1 176 ? -8.094 15.242 15.875 1 97.44 176 LEU B CA 1
ATOM 3006 C C . LEU B 1 176 ? -7.348 16.109 16.891 1 97.44 176 LEU B C 1
ATOM 3008 O O . LEU B 1 176 ? -7.969 16.766 17.719 1 97.44 176 LEU B O 1
ATOM 3012 N N . VAL B 1 177 ? -6.043 16.172 16.781 1 94.5 177 VAL B N 1
ATOM 3013 C CA . VAL B 1 177 ? -5.207 16.906 17.719 1 94.5 177 VAL B CA 1
ATOM 3014 C C . VAL B 1 177 ? -5.602 18.375 17.719 1 94.5 177 VAL B C 1
ATOM 3016 O O . VAL B 1 177 ? -5.523 19.047 18.75 1 94.5 177 VAL B O 1
ATOM 3019 N N . SER B 1 178 ? -6.188 18.859 16.609 1 94.06 178 SER B N 1
ATOM 3020 C CA . SER B 1 178 ? -6.422 20.297 16.453 1 94.06 178 SER B CA 1
ATOM 3021 C C . SER B 1 178 ? -7.91 20.625 16.547 1 94.06 178 SER B C 1
ATOM 3023 O O . SER B 1 178 ? -8.312 21.766 16.297 1 94.06 178 SER B O 1
ATOM 3025 N N . ILE B 1 179 ? -8.75 19.656 16.828 1 97.31 179 ILE B N 1
ATOM 3026 C CA . ILE B 1 179 ? -10.188 19.875 16.875 1 97.31 179 ILE B CA 1
ATOM 3027 C C . ILE B 1 179 ? -10.625 20.172 18.312 1 97.31 179 ILE B C 1
ATOM 3029 O O . ILE B 1 179 ? -10.219 19.469 19.25 1 97.31 179 ILE B O 1
ATOM 3033 N N . ARG B 1 180 ? -11.43 21.234 18.547 1 96.81 180 ARG B N 1
ATOM 3034 C CA . ARG B 1 180 ? -11.844 21.703 19.859 1 96.81 180 ARG B CA 1
ATOM 3035 C C . ARG B 1 180 ? -13.055 20.922 20.359 1 96.81 180 ARG B C 1
ATOM 3037 O O . ARG B 1 180 ? -13.227 20.734 21.562 1 96.81 180 ARG B O 1
ATOM 3044 N N . ASP B 1 181 ? -13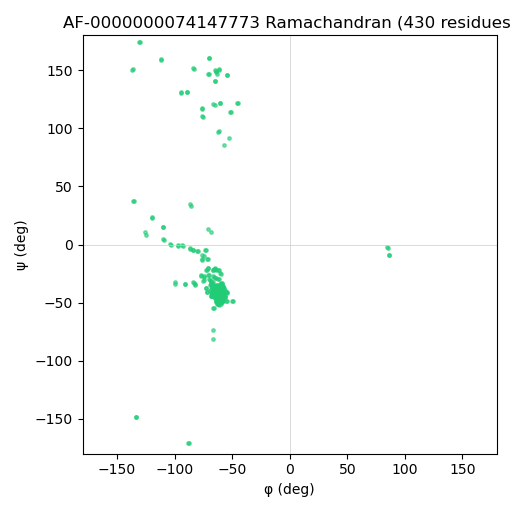.938 20.484 19.484 1 97.38 181 ASP B N 1
ATOM 3045 C CA . ASP B 1 181 ? -15.133 19.719 19.828 1 97.38 181 ASP B CA 1
ATOM 3046 C C . ASP B 1 181 ? -14.758 18.391 20.469 1 97.38 181 ASP B C 1
ATOM 3048 O O . ASP B 1 181 ? -14.562 17.391 19.781 1 97.38 181 ASP B O 1
ATOM 3052 N N . LYS B 1 182 ? -14.773 18.344 21.766 1 97.12 182 LYS B N 1
ATOM 3053 C CA . LYS B 1 182 ? -14.297 17.188 22.531 1 97.12 182 LYS B CA 1
ATOM 3054 C C . LYS B 1 182 ? -15.156 15.953 22.266 1 97.12 182 LYS B C 1
ATOM 3056 O O . LYS B 1 182 ? -14.648 14.828 22.281 1 97.12 182 LYS B O 1
ATOM 3061 N N . ASP B 1 183 ? -16.406 16.188 22.094 1 98.06 183 ASP B N 1
ATOM 3062 C CA . ASP B 1 183 ? -17.297 15.055 21.797 1 98.06 183 ASP B CA 1
ATOM 3063 C C . ASP B 1 183 ? -16.953 14.43 20.453 1 98.06 183 ASP B C 1
ATOM 3065 O O . ASP B 1 183 ? -16.922 13.203 20.312 1 98.06 183 ASP B O 1
ATOM 3069 N N . PHE B 1 184 ? -16.766 15.258 19.484 1 98.38 184 PHE B N 1
ATOM 3070 C CA . PHE B 1 184 ? -16.359 14.766 18.172 1 98.38 184 PHE B CA 1
ATOM 3071 C C . PHE B 1 184 ? -15.039 13.992 18.266 1 98.38 184 PHE B C 1
ATOM 3073 O O . PHE B 1 184 ? -14.914 12.906 17.703 1 98.38 184 PHE B O 1
ATOM 3080 N N . VAL B 1 185 ? -14.07 14.516 18.984 1 98.25 185 VAL B N 1
ATOM 3081 C CA . VAL B 1 185 ? -12.758 13.891 19.141 1 98.25 185 VAL B CA 1
ATOM 3082 C C . VAL B 1 185 ? -12.906 12.523 19.797 1 98.25 185 VAL B C 1
ATOM 3084 O O . VAL B 1 185 ? -12.414 11.523 19.281 1 98.25 185 VAL B O 1
ATOM 3087 N N . LYS B 1 186 ? -13.633 12.484 20.844 1 97.81 186 LYS B N 1
ATOM 3088 C CA . LYS B 1 186 ? -13.789 11.266 21.625 1 97.81 186 LYS B CA 1
ATOM 3089 C C . LYS B 1 186 ? -14.492 10.18 20.812 1 97.81 186 LYS B C 1
ATOM 3091 O O . LYS B 1 186 ? -14.031 9.039 20.766 1 97.81 186 LYS B O 1
ATOM 3096 N N . ASN B 1 187 ? -15.562 10.531 20.172 1 98.44 187 ASN B N 1
ATOM 3097 C CA . ASN B 1 187 ? -16.344 9.562 19.422 1 98.44 187 ASN B CA 1
ATOM 3098 C C . ASN B 1 187 ? -15.586 9.047 18.203 1 98.44 187 ASN B C 1
ATOM 3100 O O . ASN B 1 187 ? -15.602 7.852 17.906 1 98.44 187 ASN B O 1
ATOM 3104 N N . THR B 1 188 ? -14.953 9.93 17.531 1 98.69 188 THR B N 1
ATOM 3105 C CA . THR B 1 188 ? -14.203 9.547 16.344 1 98.69 188 THR B CA 1
ATOM 3106 C C . THR B 1 188 ? -13 8.688 16.719 1 98.69 188 THR B C 1
ATOM 3108 O O . THR B 1 188 ? -12.719 7.684 16.062 1 98.69 188 THR B O 1
ATOM 3111 N N . GLN B 1 189 ? -12.32 9.094 17.75 1 98.12 189 GLN B N 1
ATOM 3112 C CA . GLN B 1 189 ? -11.172 8.32 18.219 1 98.12 189 GLN B CA 1
ATOM 3113 C C . GLN B 1 189 ? -11.586 6.914 18.625 1 98.12 189 GLN B C 1
ATOM 3115 O O . GLN B 1 189 ? -10.906 5.941 18.297 1 98.12 189 GLN B O 1
ATOM 3120 N N . LYS B 1 190 ? -12.656 6.82 19.344 1 98.44 190 LYS B N 1
ATOM 3121 C CA . LYS B 1 190 ? -13.156 5.52 19.781 1 98.44 190 LYS B CA 1
ATOM 3122 C C . LYS B 1 190 ? -13.461 4.609 18.59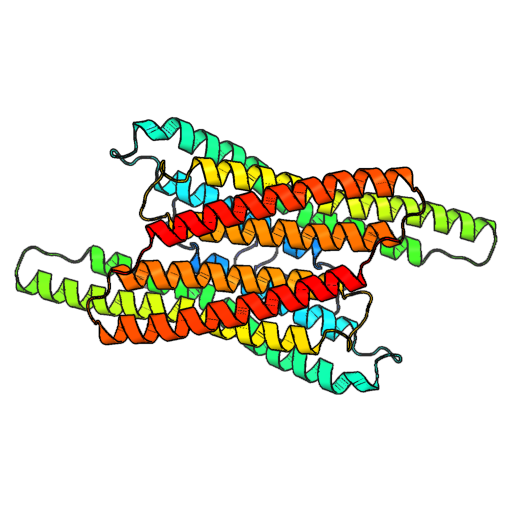4 1 98.44 190 LYS B C 1
ATOM 3124 O O . LYS B 1 190 ? -13.047 3.449 18.578 1 98.44 190 LYS B O 1
ATOM 3129 N N . GLU B 1 191 ? -14.156 5.141 17.672 1 98.75 191 GLU B N 1
ATOM 3130 C CA . GLU B 1 191 ? -14.477 4.344 16.484 1 98.75 191 GLU B CA 1
ATOM 3131 C C . GLU B 1 191 ? -13.211 3.965 15.727 1 98.75 191 GLU B C 1
ATOM 3133 O O . GLU B 1 191 ? -13.039 2.807 15.336 1 98.75 191 GLU B O 1
ATOM 3138 N N . ALA B 1 192 ? -12.352 4.93 15.484 1 98.69 192 ALA B N 1
ATOM 3139 C CA . ALA B 1 192 ? -11.141 4.707 14.695 1 98.69 192 ALA B CA 1
ATOM 3140 C C . ALA B 1 192 ? -10.258 3.645 15.344 1 98.69 192 ALA B C 1
ATOM 3142 O O . ALA B 1 192 ? -9.719 2.775 14.656 1 98.69 192 ALA B O 1
ATOM 3143 N N . LEU B 1 193 ? -10.125 3.705 16.656 1 98.25 193 LEU B N 1
ATOM 3144 C CA . LEU B 1 193 ? -9.297 2.738 17.359 1 98.25 193 LEU B CA 1
ATOM 3145 C C . LEU B 1 193 ? -9.898 1.34 17.281 1 98.25 193 LEU B C 1
ATOM 3147 O O . LEU B 1 193 ? -9.172 0.352 17.172 1 98.25 193 LEU B O 1
ATOM 3151 N N . SER B 1 194 ? -11.227 1.301 17.375 1 98.75 194 SER B N 1
ATOM 3152 C CA . SER B 1 194 ? -11.898 0.014 17.219 1 98.75 194 SER B CA 1
ATOM 3153 C C . SER B 1 194 ? -11.656 -0.575 15.828 1 98.75 194 SER B C 1
ATOM 3155 O O . SER B 1 194 ? -11.352 -1.764 15.703 1 98.75 194 SER B O 1
ATOM 3157 N N . LEU B 1 195 ? -11.789 0.223 14.797 1 98.81 195 LEU B N 1
ATOM 3158 C CA . LEU B 1 195 ? -11.523 -0.21 13.43 1 98.81 195 LEU B CA 1
ATOM 3159 C C . LEU B 1 195 ? -10.078 -0.673 13.281 1 98.81 195 LEU B C 1
ATOM 3161 O O . LEU B 1 195 ? -9.812 -1.715 12.672 1 98.81 195 LEU B O 1
ATOM 3165 N N . LEU B 1 196 ? -9.18 0.116 13.844 1 98.69 196 LEU B N 1
ATOM 3166 C CA . LEU B 1 196 ? -7.758 -0.186 13.742 1 98.69 196 LEU B CA 1
ATOM 3167 C C . LEU B 1 196 ? -7.445 -1.544 14.367 1 98.69 196 LEU B C 1
ATOM 3169 O O . LEU B 1 196 ? -6.754 -2.363 13.758 1 98.69 196 LEU B O 1
ATOM 3173 N N . GLU B 1 197 ? -7.91 -1.75 15.523 1 98.62 197 GLU B N 1
ATOM 3174 C CA . GLU B 1 197 ? -7.648 -2.988 16.25 1 98.62 197 GLU B CA 1
ATOM 3175 C C . GLU B 1 197 ? -8.234 -4.191 15.516 1 98.62 197 GLU B C 1
ATOM 3177 O O . GLU B 1 197 ? -7.527 -5.176 15.273 1 98.62 197 GLU B O 1
ATOM 3182 N N . GLU B 1 198 ? -9.469 -4.086 15.172 1 98.56 198 GLU B N 1
ATOM 3183 C CA . GLU B 1 198 ? -10.133 -5.18 14.477 1 98.56 198 GLU B CA 1
ATOM 3184 C C . GLU B 1 198 ? -9.469 -5.477 13.141 1 98.56 198 GLU B C 1
ATOM 3186 O O . GLU B 1 198 ? -9.203 -6.637 12.812 1 98.56 198 GLU B O 1
ATOM 3191 N N . GLY B 1 199 ? -9.227 -4.438 12.375 1 98.75 199 GLY B N 1
ATOM 3192 C CA . GLY B 1 199 ? -8.648 -4.613 11.055 1 98.75 199 GLY B CA 1
ATOM 3193 C C . GLY B 1 199 ? -7.23 -5.16 11.086 1 98.75 199 GLY B C 1
ATOM 3194 O O . GLY B 1 199 ? -6.859 -5.984 10.25 1 98.75 199 GLY B O 1
ATOM 3195 N N . THR B 1 200 ? -6.422 -4.688 12.023 1 98.69 200 THR B N 1
ATOM 3196 C CA . THR B 1 200 ? -5.055 -5.172 12.156 1 98.69 200 THR B CA 1
ATOM 3197 C C . THR B 1 200 ? -5.039 -6.656 12.508 1 98.69 200 THR B C 1
ATOM 3199 O O . THR B 1 200 ? -4.289 -7.43 11.906 1 98.69 200 THR B O 1
ATOM 3202 N N . LEU B 1 201 ? -5.871 -7.059 13.43 1 98.69 201 LEU B N 1
ATOM 3203 C CA . LEU B 1 201 ? -5.953 -8.461 13.836 1 98.69 201 LEU B CA 1
ATOM 3204 C C . LEU B 1 201 ? -6.402 -9.336 12.664 1 98.69 201 LEU B C 1
ATOM 3206 O O . LEU B 1 201 ? -5.844 -10.414 12.438 1 98.69 201 LEU B O 1
ATOM 3210 N N . LEU B 1 202 ? -7.402 -8.867 12.008 1 98.81 202 LEU B N 1
ATOM 3211 C CA . LEU B 1 202 ? -7.938 -9.617 10.875 1 98.81 202 LEU B CA 1
ATOM 3212 C C . LEU B 1 202 ? -6.895 -9.766 9.773 1 98.81 202 LEU B C 1
ATOM 3214 O O . LEU B 1 202 ? -6.719 -10.852 9.219 1 98.81 202 LEU B O 1
ATOM 3218 N N . SER B 1 203 ? -6.25 -8.695 9.422 1 98.88 203 SER B N 1
ATOM 3219 C CA . SER B 1 203 ? -5.207 -8.734 8.398 1 98.88 203 SER B CA 1
ATOM 3220 C C . SER B 1 203 ? -4.086 -9.688 8.789 1 98.88 203 SER B C 1
ATOM 3222 O O . SER B 1 203 ? -3.617 -10.477 7.969 1 98.88 203 SER B O 1
ATOM 3224 N N . ASP B 1 204 ? -3.607 -9.602 10.031 1 98.75 204 ASP B N 1
ATOM 3225 C CA . ASP B 1 204 ? -2.537 -10.469 10.508 1 98.75 204 ASP B CA 1
ATOM 3226 C C . ASP B 1 204 ? -2.943 -11.938 10.422 1 98.75 204 ASP B C 1
ATOM 3228 O O . ASP B 1 204 ? -2.141 -12.789 10.031 1 98.75 204 ASP B O 1
ATOM 3232 N N . LYS B 1 205 ? -4.152 -12.195 10.805 1 98.69 205 LYS B N 1
ATOM 3233 C CA . LYS B 1 205 ? -4.66 -13.562 10.727 1 98.69 205 LYS B CA 1
ATOM 3234 C C . LYS B 1 205 ? -4.637 -14.078 9.289 1 98.69 205 LYS B C 1
ATOM 3236 O O . LYS B 1 205 ? -4.176 -15.188 9.031 1 98.69 205 LYS B O 1
ATOM 3241 N N . ILE B 1 206 ? -5.176 -13.328 8.391 1 98.75 206 ILE B N 1
ATOM 3242 C CA . ILE B 1 206 ? -5.215 -13.719 6.98 1 98.75 206 ILE B CA 1
ATOM 3243 C C . ILE B 1 206 ? -3.795 -13.945 6.469 1 98.75 206 ILE B C 1
ATOM 3245 O O . ILE B 1 206 ? -3.514 -14.961 5.828 1 98.75 206 ILE B O 1
ATOM 3249 N N . TYR B 1 207 ? -2.896 -13.008 6.738 1 98.62 207 TYR B N 1
ATOM 3250 C CA . TYR B 1 207 ? -1.517 -13.07 6.273 1 98.62 207 TYR B CA 1
ATOM 3251 C C . TYR B 1 207 ? -0.829 -14.336 6.789 1 98.62 207 TYR B C 1
ATOM 3253 O O . TYR B 1 207 ? -0.16 -15.039 6.031 1 98.62 207 TYR B O 1
ATOM 3261 N N . GLU B 1 208 ? -0.991 -14.617 8.047 1 97.81 208 GLU B N 1
ATOM 3262 C CA . GLU B 1 208 ? -0.359 -15.781 8.664 1 97.81 208 GLU B CA 1
ATOM 3263 C C . GLU B 1 208 ? -0.894 -17.078 8.07 1 97.81 208 GLU B C 1
ATOM 3265 O O . GLU B 1 208 ? -0.138 -18.031 7.855 1 97.81 208 GLU B O 1
ATOM 3270 N N . GLU B 1 209 ? -2.145 -17.109 7.852 1 97.44 209 GLU B N 1
ATOM 3271 C CA . GLU B 1 209 ? -2.73 -18.297 7.227 1 97.44 209 GLU B CA 1
ATOM 3272 C C . GLU B 1 209 ? -2.188 -18.5 5.812 1 97.44 209 GLU B C 1
ATOM 3274 O O . GLU B 1 209 ? -1.866 -19.625 5.422 1 97.44 209 GLU B O 1
ATOM 3279 N N . VAL B 1 210 ? -2.121 -17.422 5.055 1 97.81 210 VAL B N 1
ATOM 3280 C CA . VAL B 1 210 ? -1.588 -17.5 3.701 1 97.81 210 VAL B CA 1
ATOM 3281 C C . VAL B 1 210 ? -0.137 -17.984 3.744 1 97.81 210 VAL B C 1
ATOM 3283 O O . VAL B 1 210 ? 0.263 -18.844 2.959 1 97.81 210 VAL B O 1
ATOM 3286 N N . GLU B 1 211 ? 0.637 -17.406 4.637 1 95.31 211 GLU B N 1
ATOM 3287 C CA . GLU B 1 211 ? 2.035 -17.812 4.77 1 95.31 211 GLU B CA 1
ATOM 3288 C C . GLU B 1 211 ? 2.156 -19.297 5.086 1 95.31 211 GLU B C 1
ATOM 3290 O O . GLU B 1 211 ? 3.059 -19.969 4.586 1 95.31 211 GLU B O 1
ATOM 3295 N N . SER B 1 212 ? 1.241 -19.781 5.887 1 94.5 212 SER B N 1
ATOM 3296 C CA . SER B 1 212 ? 1.247 -21.188 6.27 1 94.5 212 SER B CA 1
ATOM 3297 C C . SER B 1 212 ? 0.904 -22.078 5.082 1 94.5 212 SER B C 1
ATOM 3299 O O . SER B 1 212 ? 1.44 -23.188 4.953 1 94.5 212 SER B O 1
ATOM 3301 N N . ILE B 1 213 ? 0.05 -21.578 4.266 1 94.25 213 ILE B N 1
ATOM 3302 C CA . ILE B 1 213 ? -0.349 -22.328 3.086 1 94.25 213 ILE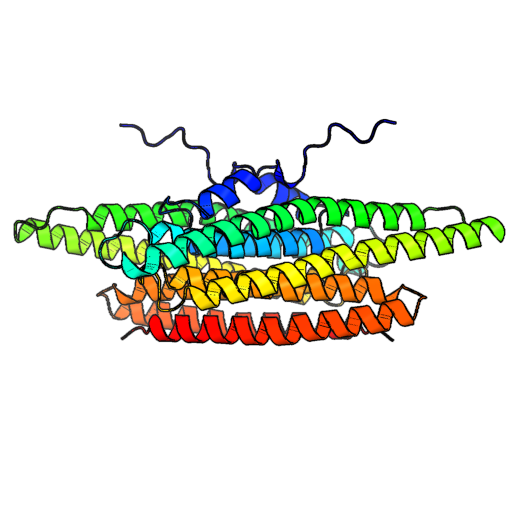 B CA 1
ATOM 3303 C C . ILE B 1 213 ? 0.827 -22.438 2.117 1 94.25 213 ILE B C 1
ATOM 3305 O O . ILE B 1 213 ? 1.035 -23.469 1.492 1 94.25 213 ILE B O 1
ATOM 3309 N N . LEU B 1 214 ? 1.651 -21.328 2.014 1 92.19 214 LEU B N 1
ATOM 3310 C CA . LEU B 1 214 ? 2.768 -21.281 1.077 1 92.19 214 LEU B CA 1
ATOM 3311 C C . LEU B 1 214 ? 4.02 -21.906 1.685 1 92.19 214 LEU B C 1
ATOM 3313 O O . LEU B 1 214 ? 5.137 -21.578 1.28 1 92.19 214 LEU B O 1
ATOM 3317 N N . GLN B 1 215 ? 4 -22.844 2.473 1 84.25 215 GLN B N 1
ATOM 3318 C CA . GLN B 1 215 ? 5.141 -23.453 3.162 1 84.25 215 GLN B CA 1
ATOM 3319 C C . GLN B 1 215 ? 6.098 -24.109 2.172 1 84.25 215 GLN B C 1
ATOM 3321 O O . GLN B 1 215 ? 5.676 -24.844 1.288 1 84.25 215 GLN B O 1
ATOM 3326 N N . ILE B 1 216 ? 7.32 -23.562 2.256 1 73.25 216 ILE B N 1
ATOM 3327 C CA . ILE B 1 216 ? 8.422 -24.094 1.465 1 73.25 216 ILE B CA 1
ATOM 3328 C C . ILE B 1 216 ? 8.914 -25.406 2.076 1 73.25 216 ILE B C 1
ATOM 3330 O O . ILE B 1 216 ? 9.125 -25.5 3.287 1 73.25 216 ILE B O 1
ATOM 3334 N N . THR B 1 217 ? 8.688 -26.531 1.464 1 61.09 217 THR B N 1
ATOM 3335 C CA . THR B 1 217 ? 9.156 -27.828 1.95 1 61.09 217 THR B CA 1
ATOM 3336 C C . THR B 1 217 ? 10.672 -27.938 1.793 1 61.09 217 THR B C 1
ATOM 3338 O O . THR B 1 217 ? 11.242 -27.391 0.848 1 61.09 217 THR B O 1
#

Solvent-accessible surface area (backbone atoms only — not comparable to full-atom values): 20611 Å² total; per-residue (Å²): 136,91,97,72,89,65,75,53,67,51,67,28,25,40,54,53,44,39,51,44,30,26,28,68,49,86,55,44,44,39,46,20,50,15,20,50,34,25,24,48,13,30,16,30,42,21,18,35,29,42,62,21,49,93,36,78,93,34,57,93,36,33,68,60,29,53,48,46,37,55,53,32,51,54,49,30,53,51,27,53,52,41,26,52,50,34,37,51,26,49,52,44,30,54,52,23,71,67,44,60,66,84,46,72,69,36,38,52,52,27,53,51,42,32,44,54,22,35,52,52,40,24,49,48,24,48,49,41,30,54,49,25,41,55,45,47,55,51,44,54,64,42,61,95,58,47,39,73,91,39,40,52,24,49,26,24,17,26,36,24,19,35,24,13,26,55,20,8,47,40,43,27,37,60,35,46,58,74,49,79,57,59,66,60,43,52,53,50,50,53,52,51,51,50,50,46,53,53,33,45,53,52,25,52,50,48,31,54,51,37,53,61,72,46,59,67,127,137,91,96,73,88,64,75,52,66,51,66,28,26,40,54,55,44,39,50,43,31,26,29,68,50,86,54,46,46,39,46,21,50,15,18,47,34,25,24,47,13,31,17,31,41,20,18,36,28,42,63,20,49,93,36,79,92,35,56,91,34,34,68,60,31,53,50,45,38,55,53,32,52,54,49,31,54,52,27,53,52,42,27,52,50,34,36,52,25,47,51,43,32,55,51,24,72,67,44,61,66,85,47,73,67,36,38,52,52,26,51,52,42,31,44,53,22,35,53,53,40,23,50,48,26,48,48,43,30,54,49,27,40,55,44,47,54,52,42,55,64,42,60,93,59,48,42,73,91,38,39,52,25,49,26,24,16,26,36,25,20,34,25,12,26,55,19,9,48,41,44,27,37,60,35,44,59,73,49,79,58,59,66,60,43,52,55,50,49,53,51,51,50,51,51,45,54,54,34,46,53,50,26,51,50,47,32,52,52,38,54,60,71,44,58,68,127

Sequence (434 aa):
MESSDKIKLIDRAITEFVELLASQEPAPGGGAASSLVGAIGVALSSMVANLTIGKEKFKDKEELMLELIKENNKIQKELLELIEKDAEAFFKVAKALKMPKNTEEEKNRRKEALENALKEATLVPLEIMRKSIKALRLLEKSLGNSNPNAVSDIGVGAVCLKAALQGAWLNVKINLVSIRDKDFVKNTQKEALSLLEEGTLLSDKIYEEVESILQITMESSDKIKLIDRAITEFVELLASQEPAPGGGAASSLVGAIGVALSSMVANLTIGKEKFKDKEELMLELIKENNKIQKELLELIEKDAEAFFKVAKALKMPKNTEEEKNRRKEALENALKEATLVPLEIMRKSIKALRLLEKSLGNSNPNAVSDIGVGAVCLKAALQGAWLNVKINLVSIRDKDFVKNTQKEALSLLEEGTLLSDKIYEEVESILQIT

pLDDT: mean 96.2, std 9.54, range [29.41, 99.0]

InterPro domains:
  IPR007044 Cyclodeaminase/cyclohydrolase [PF04961] (14-192)
  IPR036178 Formimidoyltransferase-cyclodeaminase-like superfamily [G3DSA:1.20.120.680] (13-213)
  IPR036178 Formimidoyltransferase-cyclodeaminase-like superfamily [SSF101262] (9-214)

Nearest PDB structures (foldseek):
  7vg5-assembly1_B  TM=9.698E-01  e=8.660E-15  Methylorubrum extorquens AM1
  7vg4-assembly1_A  TM=9.855E-01  e=1.580E-13  Methylorubrum extorquens AM1
  7vg4-assembly3_E  TM=9.664E-01  e=7.127E-12  Methylorubrum extorquens AM1
  2pfd-assembly1_A  TM=9.574E-01  e=3.430E-11  Rattus norvegicus
  1o5h-assembly1_B  TM=9.126E-01  e=1.456E-11  Thermotoga maritima

Organism: Dictyoglomus thermophilum (strain ATCC 35947 / DSM 3960 / H-6-12) (NCBI:txid309799)

Secondary structure (DSSP, 8-state):
-----S--GGGSBHHHHHHHHTSS-S-S-HHHHHHHHHHHHHHHHHHHHHTTTT-GGGGGGHHHHHHHHHHHHHHHHHHHHHHHHHHHHHHHHHHHHTS--SSHHHHHHHHHHHHHHHHHHHHHHHHHHHHHHHHHHHHHHHTTSS-GGGHHHHHHHHHHHHHHHHHHHHHHHHHHTT---HHHHHHHHHHHHHHHHHHHHHHHHHHHHHHHHT---/-----S--GGGSBHHHHHHHHTSS-S-S-HHHHHHHHHHHHHHHHHHHHHTTTT-GGGGGGHHHHHHHHHHHHHHHHHHHHHHHHHHHHHHHHHHHHTS--SSHHHHHHHHHHHHHHHHHHHHHHHHHHHHHHHHHHHHHHHTTSS-GGGHHHHHHHHHHHHHHHHHHHHHHHHHHTT---HHHHHHHHHHHHHHHHHHHHHHHHHHHHHHHHT---

Foldseek 3Di:
DCPPPDDDLLNDDPVVNVVVAVDPDPPDYLLLVLLVLLLLLLVLLLVQLVQFPPDPVQPVCNVLSVVSNVLSVVLSVLSNVLSRQLVVLVVQLVVLVPFDDPDPVRVVVSLVSNQVSLLSNLVSLLVLLVSLQVSLVSLVVCVPNTDLVSLVSSLSSLVSSLSSLVSSLVSNVVSLVSHPPVVSSVVSNVSSVVSNVNSNVSSVVSNVVSVVSVDDD/DCPPPDDDLLNDDPVVNVVVAVDPDPDDYLLLVL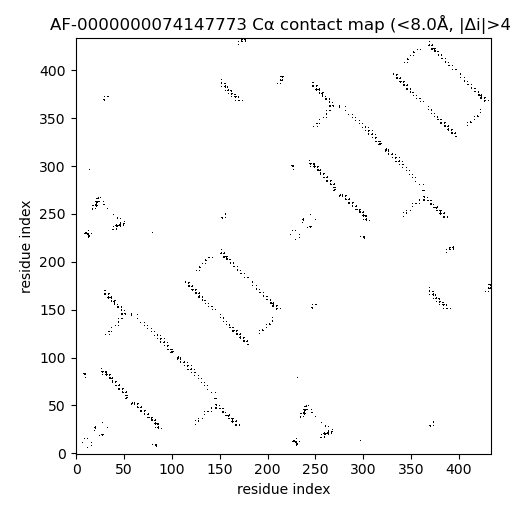LVLLLLLLVLLLVQLVQFPPDPVQPVCVVLSVVSNVLSVVLSVLSNVLSRQLVVLVVQLVVLVPFDDPDPVRVVVSLVSNQVSLLSNLVSLLVLLVSLQVSLVSLVVCVPNTDLVSLVSSLSSLVSSLSSLVSSLVSNVVSLVSHPPVVSSVVSNVSSVVSNVNSNVSSVVSNVVSVVSVDDD

Radius of gyration: 22.18 Å; Cα contacts (8 Å, |Δi|>4): 728; chains: 2; bounding box: 44×78×58 Å